Protein AF-0000000078666028 (afdb_homodimer)

Radius of gyration: 25.9 Å; Cα contacts (8 Å, |Δi|>4): 1073; chains: 2; bounding box: 52×90×77 Å

Nearest PDB structures (foldseek):
  8bgr-assembly1_A  TM=6.718E-01  e=1.896E-09  Mycolicibacterium hassiacum
  8qpj-assembly1_A  TM=6.664E-01  e=5.748E-09  Mycolicibacterium hassiacum
  1s2w-assembly1_A  TM=6.316E-01  e=3.768E-04  Mytilus edulis
  7oh2-assembly1_A  TM=5.867E-01  e=1.211E-03  Xaviernesmea oryzae
  7oh2-assembly1_B  TM=5.702E-01  e=1.078E-03  Xaviernesmea oryzae

Foldseek 3Di:
DPPPPPPPPPPAQEEEEDEADFQDDPDDGDPVVSVVSLVVSLVLLVLCPPLHQAYEYEACAQQGHGDASQVSLLSNVVPDDSHAYEYEDACQVDDLVVLVVSLVSNLVSPHAAYEYAHHHAHPDDDGGNPDHRLVNLLVCVVVPSCVRHFYEYEAELADPDCPDPVNVSNLVSLGQAYEYDAHQDPVRLLVVLVSNVVSNHFYEHEHEQPDPQCVVVCVVVVHDNVVDNVPVLVVSVSSSVRGVHYYYYHHGPSPSVSVSSVVND/DPPPPPPPPPPAQEEEEDEADFQDDPDDGDPVVSVVSLVVSLVLLVLCPPLHQAYEYEACAQQGHGDASQVSLLSNVVPDDSHAYEYEDACQVDDLVVLVVSLVSSLVSPHAAYEYAHHHAHPDDDGGNPDHRLVNLLVCVVVPSCVRHFYEYEAELADPDCPDPVNVSNLVSLGQAYEYDAHQDPVRLLVVLVSNVVSNHFYEHEHEQPDPQCVVVCVVVVHDNVVDNVPVLVVSVSSSVRGVHYYYYHHGPSPSVSVSSVVND

pLDDT: mean 91.92, std 13.13, range [32.56, 98.88]

Solvent-accessible surface area (backbone atoms only — not comparable to full-atom values): 27614 Å² total; per-residue (Å²): 129,84,80,74,76,74,76,73,72,71,76,78,47,33,26,38,54,44,75,49,45,56,50,57,75,79,81,39,46,42,69,70,59,41,51,51,43,49,50,51,51,42,52,52,51,58,70,39,48,90,67,38,52,19,37,32,24,36,39,31,69,83,21,42,47,16,40,41,14,55,60,49,48,42,58,38,59,74,72,43,81,50,67,44,36,30,26,33,44,40,30,37,40,20,28,54,48,44,45,53,21,51,54,50,51,24,43,75,62,61,34,48,29,40,33,33,28,49,67,52,65,53,82,54,70,62,69,67,35,78,54,45,38,38,58,48,48,36,50,42,46,69,38,34,46,57,82,68,28,42,42,25,30,62,34,71,40,59,83,88,53,79,81,36,65,74,50,45,44,43,60,71,30,58,38,55,23,36,35,34,37,63,47,52,47,70,68,42,46,49,52,51,45,62,68,28,47,87,72,68,29,42,35,30,41,23,40,60,50,79,41,80,67,31,44,63,62,32,55,76,71,67,52,54,52,81,76,26,57,90,44,53,57,58,46,51,54,52,45,45,72,71,30,74,24,30,35,39,37,32,95,60,34,60,68,60,41,52,53,47,46,59,70,67,106,128,86,80,75,78,74,77,74,74,71,75,76,47,33,28,37,52,45,74,49,45,55,50,57,75,78,81,40,44,42,68,71,56,40,50,52,43,49,50,50,51,43,50,52,50,58,70,39,47,90,68,39,53,18,38,32,25,37,39,32,69,82,21,41,47,16,41,41,15,55,61,48,48,41,56,38,59,76,72,43,81,50,68,43,35,29,27,32,44,41,28,38,41,20,29,54,49,44,44,54,21,51,53,50,51,26,44,74,62,62,34,47,31,41,33,32,29,50,68,52,66,54,82,51,69,62,66,67,36,78,54,45,37,39,59,49,47,36,50,41,46,70,38,35,44,59,83,68,27,41,42,26,30,61,35,71,41,57,83,90,51,79,80,35,64,73,51,45,44,42,60,71,27,59,37,55,24,36,35,34,38,63,47,52,45,68,68,41,44,50,53,52,46,62,68,29,48,88,73,68,29,41,35,30,41,22,39,60,50,79,42,80,67,31,45,64,63,31,55,76,72,66,53,54,52,82,76,26,57,91,45,51,56,59,46,52,55,53,46,44,73,71,28,72,24,31,35,38,35,32,95,62,34,59,69,60,41,51,52,48,47,60,69,68,106

InterPro domains:
  IPR029041 FAD-linked oxidoreductase-like [SSF51730] (11-221)

Sequence (530 aa):
MPDVDFGYTQAMKISYELNPPKIVKGERFNLAQLNADMEAMAGRASQLSGLVSGIHLTDSVLGIPRVSSVTAAGYIKGRLDAGSLSCSVRVRDRNFTSLCQTVSDAIMTGVDSMLVLMGDDPADGPSDSGLRPSAAVKMLRKEGYSSNIKLDLSFPAKVHDRSAKSIQSKLEAKPHSFVTQSISSLSDLGEIVDLAKPYGIKVAAVVMVPAEKNRHSASIIGLDWSEYEKDPADFVRQTAKIADRVLLTSPNSFGSGLELLRQLKMPDVDFGYTQAMKISYELNPPKIVKGERFNLAQLNADMEAMAGRASQLSGLVSGIHLTDSVLGIPRVSSVTAAGYIKGRLDAGSLSCSVRVRDRNFTSLCQTVSDAIMTGVDSMLVLMGDDPADGPSDSGLRPSAAVKMLRKEGYSSNIKLDLSFPAKVHDRSAKSIQSKLEAKPHSFVTQSISSLSDLGEIVDLAKPYGIKVAAVVMVPAEKNRHSASIIGLDWSEYEKDPADFVRQTAKIADRVLLTSPNSFGSGLELLRQLK

Secondary structure (DSSP, 8-state):
-------------EEEEEPPPBS--SSS--HHHHHHHHHHHHHHHHHHTTT-SEEEE-SSGGG--B--HHHHHHHHHTT---SEEEEEEEGGGB-HHHHHHHHHHHHHHT--EEEEE--PPPSSS----S--HHHHHHHHHHTTGGGTSEEEEEE-SS-S-TT-HHHHHHHHT--SEEEEEEP--HHHHHHHHHHHGGGT-EEEEEEE---GGGHHHHHHTT---TTTTT-HHHHHHHHHHHSSEEEEE-TT-HHHHHHHHHHH-/-------------EEEEEPPPBS--SSS--HHHHHHHHHHHHHHHHHHTTT-SEEEE-SSGGG--B--HHHHHHHHHTT---SEEEEEEEGGGB-HHHHHHHHHHHHHHT--EEEEE--PPPSSS----S--HHHHHHHHHHTTGGGTSEEEEEE-SS-S-TT-HHHHHHHHT--SEEEEEEP--HHHHHHHHHHHGGGT-EEEEEEE---GGGHHHHHHTT---TTTTT-HHHHHHHHHHHSSEEEEE-TT-HHHHHHHHHHH-

Structure (mmCIF, N/CA/C/O backbone):
data_AF-0000000078666028-model_v1
#
loop_
_entity.id
_entity.type
_entity.pdbx_description
1 polymer 'Putative 5 10-methylenetetrahydrofolate reductase-like protein'
#
loop_
_atom_site.group_PDB
_atom_site.id
_atom_site.type_symbol
_atom_site.label_atom_id
_atom_site.label_alt_id
_atom_site.label_comp_id
_atom_site.label_asym_id
_atom_site.label_entity_id
_atom_site.label_seq_id
_atom_site.pdbx_PDB_ins_code
_atom_site.Cartn_x
_atom_site.Cartn_y
_atom_site.Cartn_z
_atom_site.occupancy
_atom_site.B_iso_or_equiv
_atom_site.auth_seq_id
_atom_site.auth_comp_id
_atom_site.auth_asym_id
_atom_site.auth_atom_id
_atom_site.pdbx_PDB_model_num
ATOM 1 N N . MET A 1 1 ? 30.016 -52.719 -0.063 1 32.56 1 MET A N 1
ATOM 2 C CA . MET A 1 1 ? 28.656 -52.625 -0.604 1 32.56 1 MET A CA 1
ATOM 3 C C . MET A 1 1 ? 28.281 -51.156 -0.832 1 32.56 1 MET A C 1
ATOM 5 O O . MET A 1 1 ? 28.453 -50.312 0.062 1 32.56 1 MET A O 1
ATOM 9 N N . PRO A 1 2 ? 28.25 -50.656 -2.115 1 36 2 PRO A N 1
ATOM 10 C CA . PRO A 1 2 ? 28.141 -49.219 -2.4 1 36 2 PRO A CA 1
ATOM 11 C C . PRO A 1 2 ? 26.922 -48.562 -1.736 1 36 2 PRO A C 1
ATOM 13 O O . PRO A 1 2 ? 25.875 -49.219 -1.624 1 36 2 PRO A O 1
ATOM 16 N N . ASP A 1 3 ? 26.953 -47.875 -0.683 1 35.12 3 ASP A N 1
ATOM 17 C CA . ASP A 1 3 ? 25.859 -47.188 -0.012 1 35.12 3 ASP A CA 1
ATOM 18 C C . ASP A 1 3 ? 25.016 -46.406 -1.012 1 35.12 3 ASP A C 1
ATOM 20 O O . ASP A 1 3 ? 25.531 -45.531 -1.717 1 35.12 3 ASP A O 1
ATOM 24 N N . VAL A 1 4 ? 24.062 -47.031 -1.695 1 36.62 4 VAL A N 1
ATOM 25 C CA . VAL A 1 4 ? 23.016 -46.531 -2.564 1 36.62 4 VAL A CA 1
ATOM 26 C C . VAL A 1 4 ? 22.453 -45.219 -1.972 1 36.62 4 VAL A C 1
ATOM 28 O O . VAL A 1 4 ? 21.984 -45.219 -0.832 1 36.62 4 VAL A O 1
ATOM 31 N N . ASP A 1 5 ? 22.938 -44.062 -2.33 1 35.28 5 ASP A N 1
ATOM 32 C CA . ASP A 1 5 ? 22.375 -42.75 -2.111 1 35.28 5 ASP A CA 1
ATOM 33 C C . ASP A 1 5 ? 20.859 -42.75 -2.354 1 35.28 5 ASP A C 1
ATOM 35 O O . ASP A 1 5 ? 20.406 -42.938 -3.482 1 35.28 5 ASP A O 1
ATOM 39 N N . PHE A 1 6 ? 20.047 -43.281 -1.443 1 34.03 6 PHE A N 1
ATOM 40 C CA . PHE A 1 6 ? 18.609 -43.094 -1.516 1 34.03 6 PHE A CA 1
ATOM 41 C C . PHE A 1 6 ? 18.25 -41.719 -2.027 1 34.03 6 PHE A C 1
ATOM 43 O O . PHE A 1 6 ? 18.766 -40.719 -1.526 1 34.03 6 PHE A O 1
ATOM 50 N N . GLY A 1 7 ? 17.891 -41.469 -3.311 1 34.88 7 GLY A N 1
ATOM 51 C CA . GLY A 1 7 ? 17.328 -40.281 -3.951 1 34.88 7 GLY A CA 1
ATOM 52 C C . GLY A 1 7 ? 16.438 -39.469 -3.027 1 34.88 7 GLY A C 1
ATOM 53 O O . GLY A 1 7 ? 15.375 -39.938 -2.611 1 34.88 7 GLY A O 1
ATOM 54 N N . TYR A 1 8 ? 16.938 -38.781 -2.059 1 37.41 8 TYR A N 1
ATOM 55 C CA . TYR A 1 8 ? 16.172 -37.75 -1.34 1 37.41 8 TYR A CA 1
ATOM 56 C C . TYR A 1 8 ? 15.102 -37.125 -2.23 1 37.41 8 TYR A C 1
ATOM 58 O O . TYR A 1 8 ? 15.414 -36.531 -3.264 1 37.41 8 TYR A O 1
ATOM 66 N N . THR A 1 9 ? 13.961 -37.844 -2.574 1 39.22 9 THR A N 1
ATOM 67 C CA . THR A 1 9 ? 12.781 -37.219 -3.188 1 39.22 9 THR A CA 1
ATOM 68 C C . THR A 1 9 ? 12.656 -35.75 -2.797 1 39.22 9 THR A C 1
ATOM 70 O O . THR A 1 9 ? 12.633 -35.438 -1.609 1 39.22 9 THR A O 1
ATOM 73 N N . GLN A 1 10 ? 13.32 -34.844 -3.309 1 44.03 10 GLN A N 1
ATOM 74 C CA . GLN A 1 10 ? 13.172 -33.406 -3.162 1 44.03 10 GLN A CA 1
ATOM 75 C C . GLN A 1 10 ? 11.711 -33.031 -2.908 1 44.03 10 GLN A C 1
ATOM 77 O O . GLN A 1 10 ? 10.828 -33.406 -3.68 1 44.03 10 GLN A O 1
ATOM 82 N N . ALA A 1 11 ? 11.281 -32.969 -1.66 1 55.75 11 ALA A N 1
ATOM 83 C CA . ALA A 1 11 ? 9.938 -32.562 -1.247 1 55.75 11 ALA A CA 1
ATOM 84 C C . ALA A 1 11 ? 9.336 -31.547 -2.217 1 55.75 11 ALA A C 1
ATOM 86 O O . ALA A 1 11 ? 10.016 -30.609 -2.623 1 55.75 11 ALA A O 1
ATOM 87 N N . MET A 1 12 ? 8.32 -31.953 -2.996 1 67.69 12 MET A N 1
ATOM 88 C CA . MET A 1 12 ? 7.555 -31.141 -3.934 1 67.69 12 MET A CA 1
ATOM 89 C C . MET A 1 12 ? 7.281 -29.766 -3.355 1 67.69 12 MET A C 1
ATOM 91 O O . MET A 1 12 ? 6.789 -29.641 -2.232 1 67.69 12 MET A O 1
ATOM 95 N N . LYS A 1 13 ? 7.848 -28.672 -4.051 1 89.19 13 LYS A N 1
ATOM 96 C CA . LYS A 1 13 ? 7.586 -27.297 -3.592 1 89.19 13 LYS A CA 1
ATOM 97 C C . LYS A 1 13 ? 6.242 -26.797 -4.109 1 89.19 13 LYS A C 1
ATOM 99 O O . LYS A 1 13 ? 6.137 -26.359 -5.258 1 89.19 13 LYS A O 1
ATOM 104 N N . ILE A 1 14 ? 5.238 -27.109 -3.373 1 96.62 14 ILE A N 1
ATOM 105 C CA . ILE A 1 14 ? 3.883 -26.688 -3.691 1 96.62 14 ILE A CA 1
ATOM 106 C C . ILE A 1 14 ? 3.494 -25.516 -2.797 1 96.62 14 ILE A C 1
ATOM 108 O O . ILE A 1 14 ? 3.65 -25.578 -1.574 1 96.62 14 ILE A O 1
ATOM 112 N N . SER A 1 15 ? 3.145 -24.453 -3.398 1 97.56 15 SER A N 1
ATOM 113 C CA . SER A 1 15 ? 2.512 -23.344 -2.709 1 97.56 15 SER A CA 1
ATOM 114 C C . SER A 1 15 ? 1.035 -23.234 -3.07 1 97.56 15 SER A C 1
ATOM 116 O O . SER A 1 15 ? 0.582 -23.828 -4.043 1 97.56 15 SER A O 1
ATOM 118 N N . TYR A 1 16 ? 0.295 -22.594 -2.266 1 98.31 16 TYR A N 1
ATOM 119 C CA . TYR A 1 16 ? -1.138 -22.422 -2.484 1 98.31 16 TYR A CA 1
ATOM 120 C C . TYR A 1 16 ? -1.514 -20.953 -2.566 1 98.31 16 TYR A C 1
ATOM 122 O O . TYR A 1 16 ? -1.014 -20.141 -1.792 1 98.31 16 TYR A O 1
ATOM 130 N N . GLU A 1 17 ? -2.357 -20.656 -3.473 1 98.62 17 GLU A N 1
ATOM 131 C CA . GLU A 1 17 ? -2.795 -19.266 -3.678 1 98.62 17 GLU A CA 1
ATOM 132 C C . GLU A 1 17 ? -4.039 -18.953 -2.848 1 98.62 17 GLU A C 1
ATOM 134 O O . GLU A 1 17 ? -5 -19.734 -2.85 1 98.62 17 GLU A O 1
ATOM 139 N N . LEU A 1 18 ? -4.016 -17.938 -2.131 1 98.44 18 LEU A N 1
ATOM 140 C CA . LEU A 1 18 ? -5.172 -17.375 -1.435 1 98.44 18 LEU A CA 1
ATOM 141 C C . LEU A 1 18 ? -5.465 -15.961 -1.907 1 98.44 18 LEU A C 1
ATOM 143 O O . LEU A 1 18 ? -4.539 -15.164 -2.117 1 98.44 18 LEU A O 1
ATOM 147 N N . ASN A 1 19 ? -6.715 -15.664 -2.074 1 97.88 19 ASN A N 1
ATOM 148 C CA . ASN A 1 19 ? -7.148 -14.312 -2.393 1 97.88 19 ASN A CA 1
ATOM 149 C C . ASN A 1 19 ? -7.535 -13.539 -1.137 1 97.88 19 ASN A C 1
ATOM 151 O O . ASN A 1 19 ? -8.445 -13.938 -0.408 1 97.88 19 ASN A O 1
ATOM 155 N N . PRO A 1 20 ? -6.852 -12.461 -0.891 1 98.06 20 PRO A N 1
ATOM 156 C CA . PRO A 1 20 ? -7.34 -11.609 0.199 1 98.06 20 PRO A CA 1
ATOM 157 C C . PRO A 1 20 ? -8.789 -11.18 0.005 1 98.06 20 PRO A C 1
ATOM 159 O O . PRO A 1 20 ? -9.289 -11.156 -1.124 1 98.06 20 PRO A O 1
ATOM 162 N N . PRO A 1 21 ? -9.414 -10.859 1.015 1 97 21 PRO A N 1
ATOM 163 C CA . PRO A 1 21 ? -10.852 -10.562 0.914 1 97 21 PRO A CA 1
ATOM 164 C C . PRO A 1 21 ? -11.133 -9.273 0.155 1 97 21 PRO A C 1
ATOM 166 O O . PRO A 1 21 ? -10.32 -8.344 0.184 1 97 21 PRO A O 1
ATOM 169 N N . LYS A 1 22 ? -12.297 -9.211 -0.456 1 95.19 22 LYS A N 1
ATOM 170 C CA . LYS A 1 22 ? -12.82 -7.969 -1.016 1 95.19 22 LYS A CA 1
ATOM 171 C C . LYS A 1 22 ? -13.039 -6.922 0.075 1 95.19 22 LYS A C 1
ATOM 173 O O . LYS A 1 22 ? -13.508 -7.246 1.167 1 95.19 22 LYS A O 1
ATOM 178 N N . ILE A 1 23 ? -12.68 -5.762 -0.236 1 93.5 23 ILE A N 1
ATOM 179 C CA . ILE A 1 23 ? -12.805 -4.68 0.73 1 93.5 23 ILE A CA 1
ATOM 180 C C . ILE A 1 23 ? -14.281 -4.324 0.919 1 93.5 23 ILE A C 1
ATOM 182 O O . ILE A 1 23 ? -14.75 -4.188 2.051 1 93.5 23 ILE A O 1
ATOM 186 N N . VAL A 1 24 ? -14.953 -4.086 -0.16 1 86.44 24 VAL A N 1
ATOM 187 C CA . VAL A 1 24 ? -16.375 -3.801 -0.118 1 86.44 24 VAL A CA 1
ATOM 188 C C . VAL A 1 24 ? -17.156 -4.973 -0.712 1 86.44 24 VAL A C 1
ATOM 190 O O . VAL A 1 24 ? -16.938 -5.352 -1.865 1 86.44 24 VAL A O 1
ATOM 193 N N . LYS A 1 25 ? -17.844 -5.637 0.295 1 79.56 25 LYS A N 1
ATOM 194 C CA . LYS A 1 25 ? -18.719 -6.734 -0.098 1 79.56 25 LYS A CA 1
ATOM 195 C C . LYS A 1 25 ? -20.188 -6.297 -0.079 1 79.56 25 LYS A C 1
ATOM 197 O O . LYS A 1 25 ? -20.719 -5.969 0.979 1 79.56 25 LYS A O 1
ATOM 202 N N . GLY A 1 26 ? -20.672 -5.734 -1.191 1 76.19 26 GLY A N 1
ATOM 203 C CA . GLY A 1 26 ? -22.016 -5.199 -1.265 1 76.19 26 GLY A CA 1
ATOM 204 C C . GLY A 1 26 ? -22.047 -3.699 -1.497 1 76.19 26 GLY A C 1
ATOM 205 O O . GLY A 1 26 ? -21.375 -3.189 -2.395 1 76.19 26 GLY A O 1
ATOM 206 N N . GLU A 1 27 ? -22.828 -3.088 -0.475 1 77.56 27 GLU A N 1
ATOM 207 C CA . GLU A 1 27 ? -23.141 -1.693 -0.778 1 77.56 27 GLU A CA 1
ATOM 208 C C . GLU A 1 27 ? -22.109 -0.754 -0.148 1 77.56 27 GLU A C 1
ATOM 210 O O . GLU A 1 27 ? -21.844 0.327 -0.676 1 77.56 27 GLU A O 1
ATOM 215 N N . ARG A 1 28 ? -21.594 -1.204 1.062 1 89.06 28 ARG A N 1
ATOM 216 C CA . ARG A 1 28 ? -20.734 -0.241 1.748 1 89.06 28 ARG A CA 1
ATOM 217 C C . ARG A 1 28 ? -19.609 -0.944 2.484 1 89.06 28 ARG A C 1
ATOM 219 O O . ARG A 1 28 ? -19.703 -2.137 2.785 1 89.06 28 ARG A O 1
ATOM 226 N N . PHE A 1 29 ? -18.641 -0.186 2.719 1 94.31 29 PHE A N 1
ATOM 227 C CA . PHE A 1 29 ? -17.531 -0.667 3.537 1 94.31 29 PHE A CA 1
ATOM 228 C C . PHE A 1 29 ? -18.016 -1.061 4.926 1 94.31 29 PHE A C 1
ATOM 230 O O . PHE A 1 29 ? -18.781 -0.321 5.559 1 94.31 29 PHE A O 1
ATOM 237 N N . ASN A 1 30 ? -17.609 -2.205 5.375 1 93.38 30 ASN A N 1
ATOM 238 C CA . ASN A 1 30 ? -17.953 -2.746 6.688 1 93.38 30 ASN A CA 1
ATOM 239 C C . ASN A 1 30 ? -16.75 -3.398 7.359 1 93.38 30 ASN A C 1
ATOM 241 O O . ASN A 1 30 ? -16.328 -4.484 6.965 1 93.38 30 ASN A O 1
ATOM 245 N N . LEU A 1 31 ? -16.297 -2.721 8.406 1 94.81 31 LEU A N 1
ATOM 246 C CA . LEU A 1 31 ? -15.062 -3.154 9.047 1 94.81 31 LEU A CA 1
ATOM 247 C C . LEU A 1 31 ? -15.25 -4.512 9.719 1 94.81 31 LEU A C 1
ATOM 249 O O . LEU A 1 31 ? -14.367 -5.363 9.664 1 94.81 31 LEU A O 1
ATOM 253 N N . ALA A 1 32 ? -16.328 -4.684 10.422 1 94.62 32 ALA A N 1
ATOM 254 C CA . ALA A 1 32 ? -16.594 -5.949 11.094 1 94.62 32 ALA A CA 1
ATOM 255 C C . ALA A 1 32 ? -16.594 -7.113 10.109 1 94.62 32 ALA A C 1
ATOM 257 O O . ALA A 1 32 ? -16.016 -8.164 10.375 1 94.62 32 ALA A O 1
ATOM 258 N N . GLN A 1 33 ? -17.203 -6.891 8.977 1 94.81 33 GLN A N 1
ATOM 259 C CA . GLN A 1 33 ? -17.234 -7.914 7.934 1 94.81 33 GLN A CA 1
ATOM 260 C C . GLN A 1 33 ? -15.836 -8.164 7.375 1 94.81 33 GLN A C 1
ATOM 262 O O . GLN A 1 33 ? -15.453 -9.312 7.152 1 94.81 33 GLN A O 1
ATOM 267 N N . LEU A 1 34 ? -15.094 -7.125 7.121 1 96.06 34 LEU A N 1
ATOM 268 C CA . LEU A 1 34 ? -13.734 -7.258 6.605 1 96.06 34 LEU A CA 1
ATOM 269 C C . LEU A 1 34 ? -12.859 -8.047 7.574 1 96.06 34 LEU A C 1
ATOM 271 O O . LEU A 1 34 ? -12.102 -8.922 7.156 1 96.06 34 LEU A O 1
ATOM 275 N N . ASN A 1 35 ? -13.039 -7.75 8.852 1 95.81 35 ASN A N 1
ATOM 276 C CA . ASN A 1 35 ? -12.289 -8.477 9.875 1 95.81 35 ASN A CA 1
ATOM 277 C C . ASN A 1 35 ? -12.656 -9.961 9.891 1 95.81 35 ASN A C 1
ATOM 279 O O . ASN A 1 35 ? -11.773 -10.82 10 1 95.81 35 ASN A O 1
ATOM 283 N N . ALA A 1 36 ? -13.883 -10.195 9.766 1 97 36 ALA A N 1
ATOM 284 C CA . ALA A 1 36 ? -14.328 -11.586 9.727 1 97 36 ALA A CA 1
ATOM 285 C C . ALA A 1 36 ? -13.758 -12.305 8.508 1 97 36 ALA A C 1
ATOM 287 O O . ALA A 1 36 ? -13.344 -13.469 8.609 1 97 36 ALA A O 1
ATOM 288 N N . ASP A 1 37 ? -13.727 -11.664 7.395 1 97.19 37 ASP A N 1
ATOM 289 C CA . ASP A 1 37 ? -13.188 -12.242 6.168 1 97.19 37 ASP A CA 1
ATOM 290 C C . ASP A 1 37 ? -11.688 -12.484 6.289 1 97.19 37 ASP A C 1
ATOM 292 O O . ASP A 1 37 ? -11.164 -13.469 5.77 1 97.19 37 ASP A O 1
ATOM 296 N N . MET A 1 38 ? -11.008 -11.578 6.918 1 97.31 38 MET A N 1
ATOM 297 C CA . MET A 1 38 ? -9.586 -11.75 7.176 1 97.31 38 MET A CA 1
ATOM 298 C C . MET A 1 38 ? -9.336 -12.969 8.062 1 97.31 38 MET A C 1
ATOM 300 O O . MET A 1 38 ? -8.414 -13.742 7.809 1 97.31 38 MET A O 1
ATOM 304 N N . GLU A 1 39 ? -10.141 -13.102 9.078 1 97.44 39 GLU A N 1
ATOM 305 C CA . GLU A 1 39 ? -10.039 -14.266 9.953 1 97.44 39 GLU A CA 1
ATOM 306 C C . GLU A 1 39 ? -10.289 -15.562 9.18 1 97.44 39 GLU A C 1
ATOM 308 O O . GLU A 1 39 ? -9.602 -16.562 9.406 1 97.44 39 GLU A O 1
ATOM 313 N N . ALA A 1 40 ? -11.242 -15.5 8.344 1 97.56 40 ALA A N 1
ATOM 314 C CA . ALA A 1 40 ? -11.531 -16.672 7.516 1 97.56 40 ALA A CA 1
ATOM 315 C C . ALA A 1 40 ? -10.344 -17.016 6.633 1 97.56 40 ALA A C 1
ATOM 317 O O . ALA A 1 40 ? -10 -18.203 6.484 1 97.56 40 ALA A O 1
ATOM 318 N N . MET A 1 41 ? -9.695 -16.047 6.059 1 97.44 41 MET A N 1
ATOM 319 C CA . MET A 1 41 ? -8.508 -16.281 5.238 1 97.44 41 MET A CA 1
ATOM 320 C C . MET A 1 41 ? -7.383 -16.891 6.066 1 97.44 41 MET A C 1
ATOM 322 O O . MET A 1 41 ? -6.727 -17.828 5.633 1 97.44 41 MET A O 1
ATOM 326 N N . ALA A 1 42 ? -7.207 -16.328 7.258 1 96.81 42 ALA A N 1
ATOM 327 C CA . ALA A 1 42 ? -6.195 -16.875 8.164 1 96.81 42 ALA A CA 1
ATOM 328 C C . ALA A 1 42 ? -6.508 -18.312 8.531 1 96.81 42 ALA A C 1
ATOM 330 O O . ALA A 1 42 ? -5.602 -19.141 8.664 1 96.81 42 ALA A O 1
ATOM 331 N N . GLY A 1 43 ? -7.781 -18.562 8.758 1 97 43 GLY A N 1
ATOM 332 C CA . GLY A 1 43 ? -8.203 -19.938 9.008 1 97 43 GLY A CA 1
ATOM 333 C C . GLY A 1 43 ? -7.855 -20.891 7.875 1 97 43 GLY A C 1
ATOM 334 O O . GLY A 1 43 ? -7.363 -21.984 8.109 1 97 43 GLY A O 1
ATOM 335 N N . ARG A 1 44 ? -8.055 -20.469 6.664 1 97.56 44 ARG A N 1
ATOM 336 C CA . ARG A 1 44 ? -7.668 -21.266 5.5 1 97.56 44 ARG A CA 1
ATOM 337 C C . ARG A 1 44 ? -6.156 -21.469 5.457 1 97.56 44 ARG A C 1
ATOM 339 O O . ARG A 1 44 ? -5.688 -22.578 5.215 1 97.56 44 ARG A O 1
ATOM 346 N N . ALA A 1 45 ? -5.457 -20.391 5.684 1 97.5 45 ALA A N 1
ATOM 347 C CA . ALA A 1 45 ? -4 -20.484 5.703 1 97.5 45 ALA A CA 1
ATOM 348 C C . ALA A 1 45 ? -3.525 -21.5 6.727 1 97.5 45 ALA A C 1
ATOM 350 O O . ALA A 1 45 ? -2.598 -22.266 6.465 1 97.5 45 ALA A O 1
ATOM 351 N N . SER A 1 46 ? -4.195 -21.531 7.848 1 96.62 46 SER A N 1
ATOM 352 C CA . SER A 1 46 ? -3.824 -22.453 8.906 1 96.62 46 SER A CA 1
ATOM 353 C C . SER A 1 46 ? -4.035 -23.906 8.477 1 96.62 46 SER A C 1
ATOM 355 O O . SER A 1 46 ? -3.258 -24.781 8.852 1 96.62 46 SER A O 1
ATOM 357 N N . GLN A 1 47 ? -5.004 -24.094 7.727 1 96.69 47 GLN A N 1
ATOM 358 C CA . GLN A 1 47 ? -5.309 -25.438 7.262 1 96.69 47 GLN A CA 1
ATOM 359 C C . GLN A 1 47 ? -4.293 -25.906 6.223 1 96.69 47 GLN A C 1
ATOM 361 O O . GLN A 1 47 ? -4.203 -27.109 5.93 1 96.69 47 GLN A O 1
ATOM 366 N N . LEU A 1 48 ? -3.578 -25 5.641 1 96.19 48 LEU A N 1
ATOM 367 C CA . LEU A 1 48 ? -2.584 -25.328 4.621 1 96.19 48 LEU A CA 1
ATOM 368 C C . LEU A 1 48 ? -1.246 -25.688 5.258 1 96.19 48 LEU A C 1
ATOM 370 O O . LEU A 1 48 ? -0.361 -26.219 4.59 1 96.19 48 LEU A O 1
ATOM 374 N N . SER A 1 49 ? -1.15 -25.344 6.578 1 90.12 49 SER A N 1
ATOM 375 C CA . SER A 1 49 ? 0.088 -25.609 7.301 1 90.12 49 SER A CA 1
ATOM 376 C C . SER A 1 49 ? 0.456 -27.094 7.238 1 90.12 49 SER A C 1
ATOM 378 O O . SER A 1 49 ? -0.387 -27.953 7.484 1 90.12 49 SER A O 1
ATOM 380 N N . GLY A 1 50 ? 1.732 -27.359 6.852 1 90 50 GLY A N 1
ATOM 381 C CA . GLY A 1 50 ? 2.209 -28.734 6.758 1 90 50 GLY A CA 1
ATOM 382 C C . GLY A 1 50 ? 1.89 -29.391 5.43 1 90 50 GLY A C 1
ATOM 383 O O . GLY A 1 50 ? 2.406 -30.453 5.121 1 90 50 GLY A O 1
ATOM 384 N N . LEU A 1 51 ? 1.029 -28.734 4.676 1 93.81 51 LEU A N 1
ATOM 385 C CA . LEU A 1 51 ? 0.631 -29.312 3.396 1 93.81 51 LEU A CA 1
ATOM 386 C C . LEU A 1 51 ? 1.36 -28.625 2.242 1 93.81 51 LEU A C 1
ATOM 388 O O . LEU A 1 51 ? 1.514 -29.219 1.168 1 93.81 51 LEU A O 1
ATOM 392 N N . VAL A 1 52 ? 1.748 -27.422 2.48 1 95.75 52 VAL A N 1
ATOM 393 C CA . VAL A 1 52 ? 2.379 -26.656 1.407 1 95.75 52 VAL A CA 1
ATOM 394 C C . VAL A 1 52 ? 3.676 -26.031 1.913 1 95.75 52 VAL A C 1
ATOM 396 O O . VAL A 1 52 ? 3.891 -25.922 3.123 1 95.75 52 VAL A O 1
ATOM 399 N N . SER A 1 53 ? 4.516 -25.656 0.987 1 94.94 53 SER A N 1
ATOM 400 C CA . SER A 1 53 ? 5.789 -25.031 1.319 1 94.94 53 SER A CA 1
ATOM 401 C C . SER A 1 53 ? 5.645 -23.516 1.444 1 94.94 53 SER A C 1
ATOM 403 O O . SER A 1 53 ? 6.547 -22.844 1.941 1 94.94 53 SER A O 1
ATOM 405 N N . GLY A 1 54 ? 4.453 -22.984 0.968 1 96 54 GLY A N 1
ATOM 406 C CA . GLY A 1 54 ? 4.238 -21.547 1.031 1 96 54 GLY A CA 1
ATOM 407 C C . GLY A 1 54 ? 2.842 -21.141 0.613 1 96 54 GLY A C 1
ATOM 408 O O . GLY A 1 54 ? 2.064 -21.969 0.124 1 96 54 GLY A O 1
ATOM 409 N N . ILE A 1 55 ? 2.523 -19.953 0.853 1 97.69 55 ILE A N 1
ATOM 410 C CA . ILE A 1 55 ? 1.24 -19.359 0.499 1 97.69 55 ILE A CA 1
ATOM 411 C C . ILE A 1 55 ? 1.471 -18.125 -0.371 1 97.69 55 ILE A C 1
ATOM 413 O O . ILE A 1 55 ? 2.369 -17.328 -0.099 1 97.69 55 ILE A O 1
ATOM 417 N N . HIS A 1 56 ? 0.757 -18.062 -1.449 1 98.56 56 HIS A N 1
ATOM 418 C CA . HIS A 1 56 ? 0.783 -16.906 -2.338 1 98.56 56 HIS A CA 1
ATOM 419 C C . HIS A 1 56 ? -0.467 -16.047 -2.162 1 98.56 56 HIS A C 1
ATOM 421 O O . HIS A 1 56 ? -1.588 -16.547 -2.264 1 98.56 56 HIS A O 1
ATOM 427 N N . LEU A 1 57 ? -0.269 -14.797 -1.883 1 98.62 57 LEU A N 1
ATOM 428 C CA . LEU A 1 57 ? -1.378 -13.867 -1.714 1 98.62 57 LEU A CA 1
ATOM 429 C C . LEU A 1 57 ? -1.508 -12.945 -2.926 1 98.62 57 LEU A C 1
ATOM 431 O O . LEU A 1 57 ? -0.557 -12.25 -3.287 1 98.62 57 LEU A O 1
ATOM 435 N N . THR A 1 58 ? -2.676 -12.953 -3.51 1 98.44 58 THR A N 1
ATOM 436 C CA . THR A 1 58 ? -2.883 -12.211 -4.746 1 98.44 58 THR A CA 1
ATOM 437 C C . THR A 1 58 ? -3.223 -10.75 -4.445 1 98.44 58 THR A C 1
ATOM 439 O O . THR A 1 58 ? -3.514 -10.398 -3.299 1 98.44 58 THR A O 1
ATOM 442 N N . ASP A 1 59 ? -3.152 -9.93 -5.473 1 97.19 59 ASP A N 1
ATOM 443 C CA . ASP A 1 59 ? -3.492 -8.516 -5.387 1 97.19 59 ASP A CA 1
ATOM 444 C C . ASP A 1 59 ? -4.676 -8.18 -6.289 1 97.19 59 ASP A C 1
ATOM 446 O O . ASP A 1 59 ? -4.531 -8.102 -7.512 1 97.19 59 ASP A O 1
ATOM 450 N N . SER A 1 60 ? -5.836 -7.926 -5.684 1 94.81 60 SER A N 1
ATOM 451 C CA . SER A 1 60 ? -7.031 -7.371 -6.312 1 94.81 60 SER A CA 1
ATOM 452 C C . SER A 1 60 ? -7.367 -8.109 -7.605 1 94.81 60 SER A C 1
ATOM 454 O O . SER A 1 60 ? -7.555 -7.48 -8.648 1 94.81 60 SER A O 1
ATOM 456 N N . VAL A 1 61 ? -7.492 -9.414 -7.461 1 93 61 VAL A N 1
ATOM 457 C CA . VAL A 1 61 ? -7.844 -10.281 -8.578 1 93 61 VAL A CA 1
ATOM 458 C C . VAL A 1 61 ? -9.109 -9.766 -9.258 1 93 61 VAL A C 1
ATOM 460 O O . VAL A 1 61 ? -10.031 -9.289 -8.586 1 93 61 VAL A O 1
ATOM 463 N N . LEU A 1 62 ? -9.133 -9.82 -10.594 1 88.94 62 LEU A N 1
ATOM 464 C CA . LEU A 1 62 ? -10.258 -9.453 -11.453 1 88.94 62 LEU A CA 1
ATOM 465 C C . LEU A 1 62 ? -10.484 -7.945 -11.422 1 88.94 62 LEU A C 1
ATOM 467 O O . LEU A 1 62 ? -11.516 -7.461 -11.898 1 88.94 62 LEU A O 1
ATOM 471 N N . GLY A 1 63 ? -9.594 -7.172 -10.797 1 88.94 63 GLY A N 1
ATOM 472 C CA . GLY A 1 63 ? -9.703 -5.723 -10.75 1 88.94 63 GLY A CA 1
ATOM 473 C C . GLY A 1 63 ? -10.625 -5.227 -9.656 1 88.94 63 GLY A C 1
ATOM 474 O O . GLY A 1 63 ? -11.055 -4.07 -9.672 1 88.94 63 GLY A O 1
ATOM 475 N N . ILE A 1 64 ? -10.961 -6.152 -8.789 1 89.88 64 ILE A N 1
ATOM 476 C CA . ILE A 1 64 ? -11.805 -5.812 -7.648 1 89.88 64 ILE A CA 1
ATOM 477 C C . ILE A 1 64 ? -10.938 -5.418 -6.461 1 89.88 64 ILE A C 1
ATOM 479 O O . ILE A 1 64 ? -9.992 -6.129 -6.109 1 89.88 64 ILE A O 1
ATOM 483 N N . PRO A 1 65 ? -11.273 -4.262 -5.863 1 91.88 65 PRO A N 1
ATOM 484 C CA . PRO A 1 65 ? -10.469 -3.869 -4.703 1 91.88 65 PRO A CA 1
ATOM 485 C C . PRO A 1 65 ? -10.523 -4.898 -3.576 1 91.88 65 PRO A C 1
ATOM 487 O O . PRO A 1 65 ? -11.617 -5.266 -3.123 1 91.88 65 PRO A O 1
ATOM 490 N N . ARG A 1 66 ? -9.422 -5.359 -3.172 1 95.38 66 ARG A N 1
ATOM 491 C CA . ARG A 1 66 ? -9.219 -6.297 -2.072 1 95.38 66 ARG A CA 1
ATOM 492 C C . ARG A 1 66 ? -8.141 -5.793 -1.116 1 95.38 66 ARG A C 1
ATOM 494 O O . ARG A 1 66 ? -7.375 -4.891 -1.456 1 95.38 66 ARG A O 1
ATOM 501 N N . VAL A 1 67 ? -8.18 -6.336 0.08 1 96.56 67 VAL A N 1
ATOM 502 C CA . VAL A 1 67 ? -7.047 -6.082 0.961 1 96.56 67 VAL A CA 1
ATOM 503 C C . VAL A 1 67 ? -5.742 -6.371 0.221 1 96.56 67 VAL A C 1
ATOM 505 O O . VAL A 1 67 ? -5.656 -7.332 -0.548 1 96.56 67 VAL A O 1
ATOM 508 N N . SER A 1 68 ? -4.758 -5.5 0.447 1 96.81 68 SER A N 1
ATOM 509 C CA . SER A 1 68 ? -3.51 -5.68 -0.288 1 96.81 68 SER A CA 1
ATOM 510 C C . SER A 1 68 ? -2.865 -7.023 0.039 1 96.81 68 SER A C 1
ATOM 512 O O . SER A 1 68 ? -2.973 -7.512 1.165 1 96.81 68 SER A O 1
ATOM 514 N N . SER A 1 69 ? -2.145 -7.539 -0.906 1 98.12 69 SER A N 1
ATOM 515 C CA . SER A 1 69 ? -1.431 -8.797 -0.704 1 98.12 69 SER A CA 1
ATOM 516 C C . SER A 1 69 ? -0.435 -8.688 0.446 1 98.12 69 SER A C 1
ATOM 518 O O . SER A 1 69 ? -0.29 -9.625 1.237 1 98.12 69 SER A O 1
ATOM 520 N N . VAL A 1 70 ? 0.2 -7.539 0.612 1 97.38 70 VAL A N 1
ATOM 521 C CA . VAL A 1 70 ? 1.234 -7.332 1.62 1 97.38 70 VAL A CA 1
ATOM 522 C C . VAL A 1 70 ? 0.599 -7.273 3.008 1 97.38 70 VAL A C 1
ATOM 524 O O . VAL A 1 70 ? 1.101 -7.883 3.953 1 97.38 70 VAL A O 1
ATOM 527 N N . THR A 1 71 ? -0.537 -6.539 3.109 1 96.31 71 THR A N 1
ATOM 528 C CA . THR A 1 71 ? -1.256 -6.496 4.379 1 96.31 71 THR A CA 1
ATOM 529 C C . THR A 1 71 ? -1.742 -7.887 4.773 1 96.31 71 THR A C 1
ATOM 531 O O . THR A 1 71 ? -1.61 -8.289 5.93 1 96.31 71 THR A O 1
ATOM 534 N N . ALA A 1 72 ? -2.264 -8.625 3.824 1 97.44 72 ALA A N 1
ATOM 535 C CA . ALA A 1 72 ? -2.713 -9.992 4.066 1 97.44 72 ALA A CA 1
ATOM 536 C C . ALA A 1 72 ? -1.556 -10.875 4.52 1 97.44 72 ALA A C 1
ATOM 538 O O . ALA A 1 72 ? -1.707 -11.688 5.441 1 97.44 72 ALA A O 1
ATOM 539 N N . ALA A 1 73 ? -0.395 -10.719 3.906 1 97.12 73 ALA A N 1
ATOM 540 C CA . ALA A 1 73 ? 0.787 -11.484 4.281 1 97.12 73 ALA A CA 1
ATOM 541 C C . ALA A 1 73 ? 1.188 -11.203 5.727 1 97.12 73 ALA A C 1
ATOM 543 O O . ALA A 1 73 ? 1.481 -12.125 6.488 1 97.12 73 ALA A O 1
ATOM 544 N N . GLY A 1 74 ? 1.197 -9.961 6.051 1 94.69 74 GLY A N 1
ATOM 545 C CA . GLY A 1 74 ? 1.499 -9.609 7.43 1 94.69 74 GLY A CA 1
ATOM 546 C C . GLY A 1 74 ? 0.522 -10.203 8.422 1 94.69 74 GLY A C 1
ATOM 547 O O . GLY A 1 74 ? 0.924 -10.664 9.492 1 94.69 74 GLY A O 1
ATOM 548 N N . TYR A 1 75 ? -0.754 -10.125 8.062 1 95.12 75 TYR A N 1
ATOM 549 C CA . TYR A 1 75 ? -1.806 -10.672 8.906 1 95.12 75 TYR A CA 1
ATOM 550 C C . TYR A 1 75 ? -1.59 -12.164 9.148 1 95.12 75 TYR A C 1
ATOM 552 O O . TYR A 1 75 ? -1.701 -12.641 10.281 1 95.12 75 TYR A O 1
ATOM 560 N N . ILE A 1 76 ? -1.214 -12.867 8.133 1 95.88 76 ILE A N 1
ATOM 561 C CA . ILE A 1 76 ? -0.993 -14.305 8.211 1 95.88 76 ILE A CA 1
ATOM 562 C C . ILE A 1 76 ? 0.281 -14.594 9 1 95.88 76 ILE A C 1
ATOM 564 O O . ILE A 1 76 ? 0.294 -15.461 9.875 1 95.88 76 ILE A O 1
ATOM 568 N N . LYS A 1 77 ? 1.315 -13.875 8.711 1 92 77 LYS A N 1
ATOM 569 C CA . LYS A 1 77 ? 2.605 -14.086 9.359 1 92 77 LYS A CA 1
ATOM 570 C C . LYS A 1 77 ? 2.494 -13.891 10.875 1 92 77 LYS A C 1
ATOM 572 O O . LYS A 1 77 ? 3.191 -14.555 11.641 1 92 77 LYS A O 1
ATOM 577 N N . GLY A 1 78 ? 1.673 -13.008 11.273 1 88.06 78 GLY A N 1
ATOM 578 C CA . GLY A 1 78 ? 1.485 -12.734 12.688 1 88.06 78 GLY A CA 1
ATOM 579 C C . GLY A 1 78 ? 0.705 -13.82 13.406 1 88.06 78 GLY A C 1
ATOM 580 O O . GLY A 1 78 ? 0.703 -13.883 14.641 1 88.06 78 GLY A O 1
ATOM 581 N N . ARG A 1 79 ? 0.145 -14.688 12.664 1 89.12 79 ARG A N 1
ATOM 582 C CA . ARG A 1 79 ? -0.78 -15.633 13.273 1 89.12 79 ARG A CA 1
ATOM 583 C C . ARG A 1 79 ? -0.253 -17.062 13.172 1 89.12 79 ARG A C 1
ATOM 585 O O . ARG A 1 79 ? -0.574 -17.906 14.008 1 89.12 79 ARG A O 1
ATOM 592 N N . LEU A 1 80 ? 0.484 -17.297 12.094 1 87.69 80 LEU A N 1
ATOM 593 C CA . LEU A 1 80 ? 0.896 -18.672 11.867 1 87.69 80 LEU A CA 1
ATOM 594 C C . LEU A 1 80 ? 2.232 -18.719 11.133 1 87.69 80 LEU A C 1
ATOM 596 O O . LEU A 1 80 ? 2.662 -17.734 10.539 1 87.69 80 LEU A O 1
ATOM 600 N N . ASP A 1 81 ? 2.842 -19.859 11.367 1 83.94 81 ASP A N 1
ATOM 601 C CA . ASP A 1 81 ? 3.984 -20.156 10.508 1 83.94 81 ASP A CA 1
ATOM 602 C C . ASP A 1 81 ? 3.531 -20.75 9.18 1 83.94 81 ASP A C 1
ATOM 604 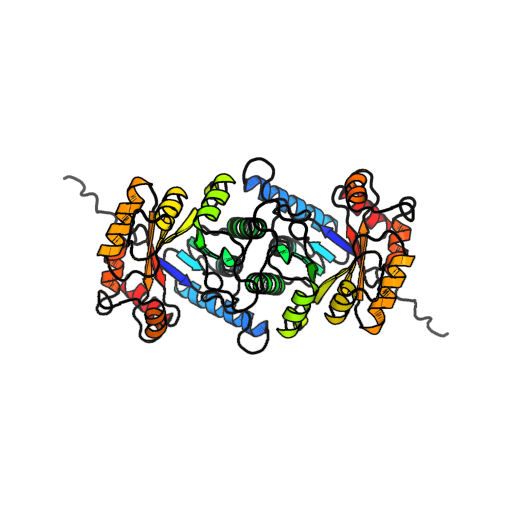O O . ASP A 1 81 ? 3.242 -21.953 9.094 1 83.94 81 ASP A O 1
ATOM 608 N N . ALA A 1 82 ? 3.424 -20 8.156 1 77.06 82 ALA A N 1
ATOM 609 C CA . ALA A 1 82 ? 2.842 -20.375 6.871 1 77.06 82 ALA A CA 1
ATOM 610 C C . ALA A 1 82 ? 3.924 -20.781 5.875 1 77.06 82 ALA A C 1
ATOM 612 O O . ALA A 1 82 ? 3.648 -20.953 4.684 1 77.06 82 ALA A O 1
ATOM 613 N N . GLY A 1 83 ? 5.211 -20.969 6.363 1 89.94 83 GLY A N 1
ATOM 614 C CA . GLY A 1 83 ? 6.273 -21.172 5.391 1 89.94 83 GLY A CA 1
ATOM 615 C C . GLY A 1 83 ? 6.602 -19.906 4.609 1 89.94 83 GLY A C 1
ATOM 616 O O . GLY A 1 83 ? 6.562 -18.797 5.156 1 89.94 83 GLY A O 1
ATOM 617 N N . SER A 1 84 ? 6.898 -20.094 3.373 1 95.06 84 SER A N 1
ATOM 618 C CA . SER A 1 84 ? 7.23 -18.953 2.541 1 95.06 84 SER A CA 1
ATOM 619 C C . SER A 1 84 ? 5.977 -18.172 2.137 1 95.06 84 SER A C 1
ATOM 621 O O . SER A 1 84 ? 4.926 -18.781 1.886 1 95.06 84 SER A O 1
ATOM 623 N N . LEU A 1 85 ? 6.059 -16.938 2.164 1 97.12 85 LEU A N 1
ATOM 624 C CA . LEU A 1 85 ? 4.969 -16.078 1.722 1 97.12 85 LEU A CA 1
ATOM 625 C C . LEU A 1 85 ? 5.352 -15.32 0.454 1 97.12 85 LEU A C 1
ATOM 627 O O . LEU A 1 85 ? 6.449 -14.758 0.366 1 97.12 85 LEU A O 1
ATOM 631 N N . SER A 1 86 ? 4.531 -15.391 -0.52 1 98.31 86 SER A N 1
ATOM 632 C CA . SER A 1 86 ? 4.688 -14.602 -1.735 1 98.31 86 SER A CA 1
ATOM 633 C C . SER A 1 86 ? 3.449 -13.75 -2.008 1 98.31 86 SER A C 1
ATOM 635 O O . SER A 1 86 ? 2.346 -14.102 -1.588 1 98.31 86 SER A O 1
ATOM 637 N N . CYS A 1 87 ? 3.658 -12.633 -2.66 1 98.69 87 CYS A N 1
ATOM 638 C CA . CYS A 1 87 ? 2.59 -11.688 -2.973 1 98.69 87 CYS A CA 1
ATOM 639 C C . CYS A 1 87 ? 2.607 -11.32 -4.449 1 98.69 87 CYS A C 1
ATOM 641 O O . CYS A 1 87 ? 3.652 -11.391 -5.102 1 98.69 87 CYS A O 1
ATOM 643 N N . SER A 1 88 ? 1.493 -10.977 -4.957 1 98.62 88 SER A N 1
ATOM 644 C CA . SER A 1 88 ? 1.445 -10.312 -6.254 1 98.62 88 SER A CA 1
ATOM 645 C C . SER A 1 88 ? 1.289 -8.805 -6.094 1 98.62 88 SER A C 1
ATOM 647 O O . SER A 1 88 ? 0.769 -8.328 -5.082 1 98.62 88 SER A O 1
ATOM 649 N N . VAL A 1 89 ? 1.707 -8.125 -7.051 1 97.56 89 VAL A N 1
ATOM 650 C CA . VAL A 1 89 ? 1.439 -6.695 -7.156 1 97.56 89 VAL A CA 1
ATOM 651 C C . VAL A 1 89 ? 1.065 -6.344 -8.594 1 97.56 89 VAL A C 1
ATOM 653 O O . VAL A 1 89 ? 1.715 -6.797 -9.539 1 97.56 89 VAL A O 1
ATOM 656 N N . ARG A 1 90 ? 0.027 -5.605 -8.734 1 95.12 90 ARG A N 1
ATOM 657 C CA . ARG A 1 90 ? -0.455 -5.152 -10.039 1 95.12 90 ARG A CA 1
ATOM 658 C C . ARG A 1 90 ? 0.183 -3.822 -10.422 1 95.12 90 ARG A C 1
ATOM 660 O O . ARG A 1 90 ? 0.02 -2.822 -9.727 1 95.12 90 ARG A O 1
ATOM 667 N N . VAL A 1 91 ? 0.738 -3.74 -11.555 1 92.75 91 VAL A N 1
ATOM 668 C CA . VAL A 1 91 ? 1.413 -2.502 -11.93 1 92.75 91 VAL A CA 1
ATOM 669 C C . VAL A 1 91 ? 0.396 -1.506 -12.477 1 92.75 91 VAL A C 1
ATOM 671 O O . VAL A 1 91 ? 0.633 -0.296 -12.469 1 92.75 91 VAL A O 1
ATOM 674 N N . ARG A 1 92 ? -0.723 -2.025 -12.945 1 89.94 92 ARG A N 1
ATOM 675 C CA . ARG A 1 92 ? -1.759 -1.155 -13.492 1 89.94 92 ARG A CA 1
ATOM 676 C C . ARG A 1 92 ? -2.232 -0.147 -12.445 1 89.94 92 ARG A C 1
ATOM 678 O O . ARG A 1 92 ? -2.668 0.953 -12.797 1 89.94 92 ARG A O 1
ATOM 685 N N . ASP A 1 93 ? -2.092 -0.498 -11.234 1 89.5 93 ASP A N 1
ATOM 686 C CA . ASP A 1 93 ? -2.641 0.306 -10.148 1 89.5 93 ASP A CA 1
ATOM 687 C C . ASP A 1 93 ? -1.574 1.223 -9.547 1 89.5 93 ASP A C 1
ATOM 689 O O . ASP A 1 93 ? -1.826 1.915 -8.562 1 89.5 93 ASP A O 1
ATOM 693 N N . ARG A 1 94 ? -0.391 1.24 -10.125 1 87.94 94 ARG A N 1
ATOM 694 C CA . ARG A 1 94 ? 0.733 1.874 -9.438 1 87.94 94 ARG A CA 1
ATOM 695 C C . ARG A 1 94 ? 1.606 2.643 -10.43 1 87.94 94 ARG A C 1
ATOM 697 O O . ARG A 1 94 ? 1.684 2.287 -11.602 1 87.94 94 ARG A O 1
ATOM 704 N N . ASN A 1 95 ? 2.195 3.701 -9.906 1 88.44 95 ASN A N 1
ATOM 705 C CA . ASN A 1 95 ? 3.363 4.242 -10.586 1 88.44 95 ASN A CA 1
ATOM 706 C C . ASN A 1 95 ? 4.66 3.818 -9.898 1 88.44 95 ASN A C 1
ATOM 708 O O . ASN A 1 95 ? 4.648 2.971 -9.008 1 88.44 95 ASN A O 1
ATOM 712 N N . PHE A 1 96 ? 5.707 4.344 -10.336 1 86.06 96 PHE A N 1
ATOM 713 C CA . PHE A 1 96 ? 7.008 3.928 -9.828 1 86.06 96 PHE A CA 1
ATOM 714 C C . PHE A 1 96 ? 7.09 4.109 -8.32 1 86.06 96 PHE A C 1
ATOM 716 O O . PHE A 1 96 ? 7.531 3.209 -7.602 1 86.06 96 PHE A O 1
ATOM 723 N N . THR A 1 97 ? 6.645 5.223 -7.797 1 90.12 97 THR A N 1
ATOM 724 C CA . THR A 1 97 ? 6.715 5.547 -6.375 1 90.12 97 THR A CA 1
ATOM 725 C C . THR A 1 97 ? 5.938 4.527 -5.547 1 90.12 97 THR A C 1
ATOM 727 O O . THR A 1 97 ? 6.484 3.938 -4.609 1 90.12 97 THR A O 1
ATOM 730 N N . SER A 1 98 ? 4.727 4.305 -5.914 1 91.81 98 SER A N 1
ATOM 731 C CA . SER A 1 98 ? 3.881 3.412 -5.129 1 91.81 98 SER A CA 1
ATOM 732 C C . SER A 1 98 ? 4.324 1.96 -5.277 1 91.81 98 SER A C 1
ATOM 734 O O . SER A 1 98 ? 4.176 1.164 -4.348 1 91.81 98 SER A O 1
ATOM 736 N N . LEU A 1 99 ? 4.918 1.621 -6.418 1 93.12 99 LEU A N 1
ATOM 737 C CA . LEU A 1 99 ? 5.469 0.281 -6.582 1 93.12 99 LEU A CA 1
ATOM 738 C C . LEU A 1 99 ? 6.641 0.054 -5.633 1 93.12 99 LEU A C 1
ATOM 740 O O . LEU A 1 99 ? 6.691 -0.963 -4.938 1 93.12 99 LEU A O 1
ATOM 744 N N . CYS A 1 100 ? 7.578 1.012 -5.617 1 93.12 100 CYS A N 1
ATOM 745 C CA . CYS A 1 100 ? 8.719 0.919 -4.707 1 93.12 100 CYS A CA 1
ATOM 746 C C . CYS A 1 100 ? 8.25 0.817 -3.262 1 93.12 100 CYS A C 1
ATOM 748 O O . CYS A 1 100 ? 8.789 0.03 -2.482 1 93.12 100 CYS A O 1
ATOM 750 N N . GLN A 1 101 ? 7.242 1.569 -2.963 1 94.25 101 GLN A N 1
ATOM 751 C CA . GLN A 1 101 ? 6.684 1.546 -1.615 1 94.25 101 GLN A CA 1
ATOM 752 C C . GLN A 1 101 ? 6.133 0.165 -1.272 1 94.25 101 GLN A C 1
ATOM 754 O O . GLN A 1 101 ? 6.465 -0.401 -0.229 1 94.25 101 GLN A O 1
ATOM 759 N N . THR A 1 102 ? 5.359 -0.391 -2.178 1 95.75 102 THR A N 1
ATOM 760 C CA . THR A 1 102 ? 4.719 -1.68 -1.943 1 95.75 102 THR A CA 1
ATOM 761 C C . THR A 1 102 ? 5.762 -2.783 -1.794 1 95.75 102 THR A C 1
ATOM 763 O O . THR A 1 102 ? 5.664 -3.617 -0.89 1 95.75 102 THR A O 1
ATOM 766 N N . VAL A 1 103 ? 6.758 -2.768 -2.619 1 97.75 103 VAL A N 1
ATOM 767 C CA . VAL A 1 103 ? 7.781 -3.805 -2.578 1 97.75 103 VAL A CA 1
ATOM 768 C C . VAL A 1 103 ? 8.617 -3.654 -1.311 1 97.75 103 VAL A C 1
ATOM 770 O O . VAL A 1 103 ? 8.977 -4.648 -0.675 1 97.75 103 VAL A O 1
ATOM 773 N N . SER A 1 104 ? 8.906 -2.424 -0.928 1 96.5 104 SER A N 1
ATOM 774 C CA . SER A 1 104 ? 9.633 -2.189 0.314 1 96.5 104 SER A CA 1
ATOM 775 C C . SER A 1 104 ? 8.828 -2.648 1.523 1 96.5 104 SER A C 1
ATOM 777 O O . SER A 1 104 ? 9.375 -3.271 2.439 1 96.5 104 SER A O 1
ATOM 779 N N . ASP A 1 105 ? 7.527 -2.297 1.471 1 95.44 105 ASP A N 1
ATOM 780 C CA . ASP A 1 105 ? 6.652 -2.768 2.539 1 95.44 105 ASP A CA 1
ATOM 781 C C . ASP A 1 105 ? 6.648 -4.293 2.613 1 95.44 105 ASP A C 1
ATOM 783 O O . ASP A 1 105 ? 6.645 -4.867 3.705 1 95.44 105 ASP A O 1
ATOM 787 N N . ALA A 1 106 ? 6.645 -4.961 1.501 1 97.75 106 ALA A N 1
ATOM 788 C CA . ALA A 1 106 ? 6.68 -6.418 1.439 1 97.75 106 ALA A CA 1
ATOM 789 C C . ALA A 1 106 ? 7.961 -6.965 2.066 1 97.75 106 ALA A C 1
ATOM 791 O O . ALA A 1 106 ? 7.918 -7.914 2.852 1 97.75 106 ALA A O 1
ATOM 792 N N . ILE A 1 107 ? 9.094 -6.367 1.731 1 97.56 107 ILE A N 1
ATOM 793 C CA . ILE A 1 107 ? 10.383 -6.77 2.281 1 97.56 107 ILE A CA 1
ATOM 794 C C . ILE A 1 107 ? 10.359 -6.633 3.803 1 97.56 107 ILE A C 1
ATOM 796 O O . ILE A 1 107 ? 10.75 -7.559 4.52 1 97.56 107 ILE A O 1
ATOM 800 N N . MET A 1 108 ? 9.82 -5.539 4.262 1 94.5 108 MET A N 1
ATOM 801 C CA . MET A 1 108 ? 9.781 -5.273 5.699 1 94.5 108 MET A CA 1
ATOM 802 C C . MET A 1 108 ? 8.844 -6.242 6.402 1 94.5 108 MET A C 1
ATOM 804 O O . MET A 1 108 ? 9.047 -6.574 7.574 1 94.5 108 MET A O 1
ATOM 808 N N . THR A 1 109 ? 7.816 -6.773 5.703 1 93.75 109 THR A N 1
ATOM 809 C CA . THR A 1 109 ? 6.859 -7.727 6.246 1 93.75 109 THR A CA 1
ATOM 810 C C . THR A 1 109 ? 7.445 -9.141 6.25 1 93.75 109 THR A C 1
ATOM 812 O O . THR A 1 109 ? 6.961 -10.016 6.965 1 93.75 109 THR A O 1
ATOM 815 N N . GLY A 1 110 ? 8.5 -9.344 5.457 1 94.56 110 GLY A N 1
ATOM 816 C CA . GLY A 1 110 ? 9.141 -10.648 5.387 1 94.56 110 GLY A CA 1
ATOM 817 C C . GLY A 1 110 ? 8.609 -11.516 4.262 1 94.56 110 GLY A C 1
ATOM 818 O O . GLY A 1 110 ? 8.672 -12.742 4.34 1 94.56 110 GLY A O 1
ATOM 819 N N . VAL A 1 111 ? 8 -10.914 3.293 1 97.56 111 VAL A N 1
ATOM 820 C CA . VAL A 1 111 ? 7.535 -11.609 2.1 1 97.56 111 VAL A CA 1
ATOM 821 C C . VAL A 1 111 ? 8.727 -12.117 1.294 1 97.56 111 VAL A C 1
ATOM 823 O O . VAL A 1 111 ? 9.711 -11.391 1.116 1 97.56 111 VAL A O 1
ATOM 826 N N . ASP A 1 112 ? 8.664 -13.266 0.816 1 97.56 112 ASP A N 1
ATOM 827 C CA . ASP A 1 112 ? 9.805 -13.922 0.182 1 97.56 112 ASP A CA 1
ATOM 828 C C . ASP A 1 112 ? 9.914 -13.523 -1.289 1 97.56 112 ASP A C 1
ATOM 830 O O . ASP A 1 112 ? 11.016 -13.422 -1.828 1 97.56 112 ASP A O 1
ATOM 834 N N . SER A 1 113 ? 8.766 -13.391 -1.931 1 98.44 113 SER A N 1
ATOM 835 C CA . SER A 1 113 ? 8.781 -13.094 -3.359 1 98.44 113 SER A CA 1
ATOM 836 C C . SER A 1 113 ? 7.598 -12.219 -3.762 1 98.44 113 SER A C 1
ATOM 838 O O . SER A 1 113 ? 6.527 -12.305 -3.16 1 98.44 113 SER A O 1
ATOM 840 N N . MET A 1 114 ? 7.863 -11.359 -4.684 1 98.81 114 MET A N 1
ATOM 841 C CA . MET A 1 114 ? 6.832 -10.5 -5.262 1 98.81 114 MET A CA 1
ATOM 842 C C . MET A 1 114 ? 6.609 -10.836 -6.73 1 98.81 114 MET A C 1
ATOM 844 O O . MET A 1 114 ? 7.52 -10.695 -7.551 1 98.81 114 MET A O 1
ATOM 848 N N . LEU A 1 115 ? 5.441 -11.32 -7.023 1 98.88 115 LEU A N 1
ATOM 849 C CA . LEU A 1 115 ? 5.031 -11.523 -8.406 1 98.88 115 LEU A CA 1
ATOM 850 C C . LEU A 1 115 ? 4.5 -10.227 -9.008 1 98.88 115 LEU A C 1
ATOM 852 O O . LEU A 1 115 ? 3.463 -9.719 -8.586 1 98.88 115 LEU A O 1
ATOM 856 N N . VAL A 1 116 ? 5.227 -9.703 -9.953 1 98.56 116 VAL A N 1
ATOM 857 C CA . VAL A 1 116 ? 4.82 -8.492 -10.656 1 98.56 116 VAL A CA 1
ATOM 858 C C . VAL A 1 116 ? 4 -8.852 -11.891 1 98.56 116 VAL A C 1
ATOM 860 O O . VAL A 1 116 ? 4.445 -9.641 -12.727 1 98.56 116 VAL A O 1
ATOM 863 N N . LEU A 1 117 ? 2.836 -8.305 -11.969 1 97.81 117 LEU A N 1
ATOM 864 C CA . LEU A 1 117 ? 1.944 -8.602 -13.078 1 97.81 117 LEU A CA 1
ATOM 865 C C . LEU A 1 117 ? 1.151 -7.363 -13.492 1 97.81 117 LEU A C 1
ATOM 867 O O . LEU A 1 117 ? 1.195 -6.34 -12.805 1 97.81 117 LEU A O 1
ATOM 871 N N . MET A 1 118 ? 0.476 -7.383 -14.609 1 94.25 118 MET A N 1
ATOM 872 C CA . MET A 1 118 ? -0.289 -6.238 -15.102 1 94.25 118 MET A CA 1
ATOM 873 C C . MET A 1 118 ? -1.542 -6.02 -14.266 1 94.25 118 MET A C 1
ATOM 875 O O . MET A 1 118 ? -1.755 -4.93 -13.734 1 94.25 118 MET A O 1
ATOM 879 N N . GLY A 1 119 ? -2.334 -6.984 -14.086 1 92.06 119 GLY A N 1
ATOM 880 C CA . GLY A 1 119 ? -3.639 -6.922 -13.453 1 92.06 119 GLY A CA 1
ATOM 881 C C . GLY A 1 119 ? -4.766 -6.629 -14.43 1 92.06 119 GLY A C 1
ATOM 882 O O . GLY A 1 119 ? -4.539 -6.047 -15.492 1 92.06 119 GLY A O 1
ATOM 883 N N . ASP A 1 120 ? -5.969 -7.02 -14.078 1 88.31 120 ASP A N 1
ATOM 884 C CA . ASP A 1 120 ? -7.16 -6.738 -14.867 1 88.31 120 ASP A CA 1
ATOM 885 C C . ASP A 1 120 ? -7.551 -5.266 -14.773 1 88.31 120 ASP A C 1
ATOM 887 O O . ASP A 1 120 ? -7.102 -4.559 -13.867 1 88.31 120 ASP A O 1
ATOM 891 N N . ASP A 1 121 ? -8.312 -4.836 -15.688 1 84.25 121 ASP A N 1
ATOM 892 C CA . ASP A 1 121 ? -8.812 -3.465 -15.648 1 84.25 121 ASP A CA 1
ATOM 893 C C . ASP A 1 121 ? -9.555 -3.189 -14.344 1 84.25 121 ASP A C 1
ATOM 895 O O . ASP A 1 121 ? -10.297 -4.047 -13.852 1 84.25 121 ASP A O 1
ATOM 899 N N . PRO A 1 122 ? -9.234 -1.94 -13.836 1 77.12 122 PRO A N 1
ATOM 900 C CA . PRO A 1 122 ? -9.961 -1.595 -12.609 1 77.12 122 PRO A CA 1
ATOM 901 C C . PRO A 1 122 ? -11.453 -1.392 -12.844 1 77.12 122 PRO A C 1
ATOM 903 O O . PRO A 1 122 ? -11.875 -1.096 -13.961 1 77.12 122 PRO A O 1
ATOM 906 N N . ALA A 1 123 ? -12.188 -1.564 -11.812 1 68.12 123 ALA A N 1
ATOM 907 C CA . ALA A 1 123 ? -13.625 -1.363 -11.883 1 68.12 123 ALA A CA 1
ATOM 908 C C . ALA A 1 123 ? -13.969 0.097 -12.172 1 68.12 123 ALA A C 1
ATOM 910 O O . ALA A 1 123 ? -14.977 0.393 -12.805 1 68.12 123 ALA A O 1
ATOM 911 N N . ASP A 1 124 ? -13.148 1.074 -11.672 1 65.25 124 ASP A N 1
ATOM 912 C CA . ASP A 1 124 ? -13.367 2.506 -11.859 1 65.25 124 ASP A CA 1
ATOM 913 C C . ASP A 1 124 ? -12.047 3.248 -12.008 1 65.25 124 ASP A C 1
ATOM 915 O O . ASP A 1 124 ? -11 2.771 -11.555 1 65.25 124 ASP A O 1
ATOM 919 N N . GLY A 1 125 ? -12.102 4.348 -12.734 1 61.88 125 GLY A N 1
ATOM 920 C CA . GLY A 1 125 ? -10.969 5.25 -12.852 1 61.88 125 GLY A CA 1
ATOM 921 C C . GLY A 1 125 ? -10.07 4.922 -14.031 1 61.88 125 GLY A C 1
ATOM 922 O O . GLY A 1 125 ? -10.406 4.062 -14.852 1 61.88 125 GLY A O 1
ATOM 923 N N . PRO A 1 126 ? -8.992 5.859 -14.094 1 60.12 126 PRO A N 1
ATOM 924 C CA . PRO A 1 126 ? -8.109 5.672 -15.25 1 60.12 126 PRO A CA 1
ATOM 925 C C . PRO A 1 126 ? -7.422 4.305 -15.25 1 60.12 126 PRO A C 1
ATOM 927 O O . PRO A 1 126 ? -7.098 3.775 -14.188 1 60.12 126 PRO A O 1
ATOM 930 N N . SER A 1 127 ? -7.285 3.744 -16.484 1 57.34 127 SER A N 1
ATOM 931 C CA . SER A 1 127 ? -6.973 2.342 -16.75 1 57.34 127 SER A CA 1
ATOM 932 C C . SER A 1 127 ? -5.465 2.105 -16.75 1 57.34 127 SER A C 1
ATOM 934 O O . SER A 1 127 ? -5.012 0.967 -16.625 1 57.34 127 SER A O 1
ATOM 936 N N . ASP A 1 128 ? -4.703 3.084 -16.859 1 63.06 128 ASP A N 1
ATOM 937 C CA . ASP A 1 128 ? -3.355 2.594 -17.125 1 63.06 128 ASP A CA 1
ATOM 938 C C . ASP A 1 128 ? -2.305 3.568 -16.594 1 63.06 128 ASP A C 1
ATOM 940 O O . ASP A 1 128 ? -2.297 4.742 -16.969 1 63.06 128 ASP A O 1
ATOM 944 N N . SER A 1 129 ? -1.411 3.068 -15.664 1 67.12 129 SER A N 1
ATOM 945 C CA . SER A 1 129 ? -0.29 3.811 -15.094 1 67.12 129 SER A CA 1
ATOM 946 C C . SER A 1 129 ? 0.832 3.98 -16.109 1 67.12 129 SER A C 1
ATOM 948 O O . SER A 1 129 ? 1.705 4.836 -15.945 1 67.12 129 SER A O 1
ATOM 950 N N . GLY A 1 130 ? 0.765 3.127 -17.156 1 76.5 130 GLY A N 1
ATOM 951 C CA . GLY A 1 130 ? 1.833 3.104 -18.156 1 76.5 130 GLY A CA 1
ATOM 952 C C . GLY A 1 130 ? 2.957 2.15 -17.797 1 76.5 130 GLY A C 1
ATOM 953 O O . GLY A 1 130 ? 3.771 1.794 -18.641 1 76.5 130 GLY A O 1
ATOM 954 N N . LEU A 1 131 ? 2.986 1.644 -16.578 1 86.12 131 LEU A N 1
ATOM 955 C CA . LEU A 1 131 ? 4.012 0.701 -16.156 1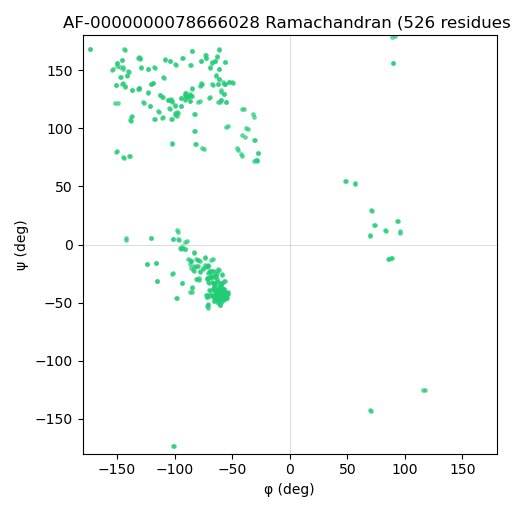 86.12 131 LEU A CA 1
ATOM 956 C C . LEU A 1 131 ? 3.729 -0.697 -16.688 1 86.12 131 LEU A C 1
ATOM 958 O O . LEU A 1 131 ? 2.574 -1.129 -16.719 1 86.12 131 LEU A O 1
ATOM 962 N N . ARG A 1 132 ? 4.82 -1.313 -17.172 1 92.31 132 ARG A N 1
ATOM 963 C CA . ARG A 1 132 ? 4.754 -2.697 -17.625 1 92.31 132 ARG A CA 1
ATOM 964 C C . ARG A 1 132 ? 5.496 -3.625 -16.672 1 92.31 132 ARG A C 1
ATOM 966 O O . ARG A 1 132 ? 6.562 -3.275 -16.156 1 92.31 132 ARG A O 1
ATOM 973 N N . PRO A 1 133 ? 4.941 -4.793 -16.516 1 96.69 133 PRO A N 1
ATOM 974 C CA . PRO A 1 133 ? 5.527 -5.699 -15.531 1 96.69 133 PRO A CA 1
ATOM 975 C C . PRO A 1 133 ? 7.016 -5.945 -15.758 1 96.69 133 PRO A C 1
ATOM 977 O O . PRO A 1 133 ? 7.812 -5.875 -14.82 1 96.69 133 PRO A O 1
ATOM 980 N N . SER A 1 134 ? 7.426 -6.215 -17.016 1 98 134 SER A N 1
ATOM 981 C CA . SER A 1 134 ? 8.828 -6.484 -17.312 1 98 134 SER A CA 1
ATOM 982 C C . SER A 1 134 ? 9.695 -5.266 -17.016 1 98 134 SER A C 1
ATOM 984 O O . SER A 1 134 ? 10.789 -5.395 -16.453 1 98 134 SER A O 1
ATOM 986 N N . ALA A 1 135 ? 9.242 -4.109 -17.359 1 94.81 135 ALA A N 1
ATOM 987 C CA . ALA A 1 135 ? 9.969 -2.871 -17.078 1 94.81 135 ALA A CA 1
ATOM 988 C C . ALA A 1 135 ? 10.078 -2.631 -15.57 1 94.81 135 ALA A C 1
ATOM 990 O O . ALA A 1 135 ? 11.117 -2.172 -15.086 1 94.81 135 ALA A O 1
ATOM 991 N N . ALA A 1 136 ? 9 -2.945 -14.898 1 95 136 ALA A N 1
ATOM 992 C CA . ALA A 1 136 ? 8.984 -2.779 -13.445 1 95 136 ALA A CA 1
ATOM 993 C C . ALA A 1 136 ? 10.031 -3.666 -12.781 1 95 136 ALA A C 1
ATOM 995 O O . ALA A 1 136 ? 10.781 -3.207 -11.914 1 95 136 ALA A O 1
ATOM 996 N N . VAL A 1 137 ? 10.086 -4.902 -13.172 1 97.94 137 VAL A N 1
ATOM 997 C CA . VAL A 1 137 ? 11.055 -5.828 -12.602 1 97.94 137 VAL A CA 1
ATOM 998 C C . VAL A 1 137 ? 12.477 -5.344 -12.898 1 97.94 137 VAL A C 1
ATOM 1000 O O . VAL A 1 137 ? 13.336 -5.352 -12.016 1 97.94 137 VAL A O 1
ATOM 1003 N N . LYS A 1 138 ? 12.711 -4.895 -14.125 1 96.06 138 LYS A N 1
ATOM 1004 C CA . LYS A 1 138 ? 14.023 -4.363 -14.492 1 96.06 138 LYS A CA 1
ATOM 1005 C C . LYS A 1 138 ? 14.406 -3.184 -13.609 1 96.06 138 LYS A C 1
ATOM 1007 O O . LYS A 1 138 ? 15.539 -3.113 -13.117 1 96.06 138 LYS A O 1
ATOM 1012 N N . MET A 1 139 ? 13.461 -2.326 -13.414 1 92.31 139 MET A N 1
ATOM 1013 C CA . MET A 1 139 ? 13.688 -1.14 -12.594 1 92.31 139 MET A CA 1
ATOM 1014 C C . MET A 1 139 ? 14 -1.524 -11.148 1 92.31 139 MET A C 1
ATOM 1016 O O . MET A 1 139 ? 14.938 -0.996 -10.547 1 92.31 139 MET A O 1
ATOM 1020 N N . LEU A 1 140 ? 13.234 -2.416 -10.594 1 95.56 140 LEU A N 1
ATOM 1021 C CA . LEU A 1 140 ? 13.422 -2.85 -9.211 1 95.56 140 LEU A CA 1
ATOM 1022 C C . LEU A 1 140 ? 14.781 -3.527 -9.039 1 95.56 140 LEU A C 1
ATOM 1024 O O . LEU A 1 140 ? 15.453 -3.326 -8.023 1 95.56 140 LEU A O 1
ATOM 1028 N N . ARG A 1 141 ? 15.133 -4.293 -10.023 1 95.69 141 ARG A N 1
ATOM 1029 C CA . ARG A 1 141 ? 16.438 -4.938 -9.969 1 95.69 141 ARG A CA 1
ATOM 1030 C C . ARG A 1 141 ? 17.562 -3.906 -9.992 1 95.69 141 ARG A C 1
ATOM 1032 O O . ARG A 1 141 ? 18.531 -4.012 -9.234 1 95.69 141 ARG A O 1
ATOM 1039 N N . LYS A 1 142 ? 17.406 -2.959 -10.883 1 91.81 142 LYS A N 1
ATOM 1040 C CA . LYS A 1 142 ? 18.406 -1.891 -10.992 1 91.81 142 LYS A CA 1
ATOM 1041 C C . LYS A 1 142 ? 18.547 -1.143 -9.672 1 91.81 142 LYS A C 1
ATOM 1043 O O . LYS A 1 142 ? 19.641 -0.727 -9.305 1 91.81 142 LYS A O 1
ATOM 1048 N N . GLU A 1 143 ? 17.453 -1.039 -8.945 1 91.62 143 GLU A N 1
ATOM 1049 C CA . GLU A 1 143 ? 17.438 -0.308 -7.688 1 91.62 143 GLU A CA 1
ATOM 1050 C C . GLU A 1 143 ? 17.953 -1.178 -6.539 1 91.62 143 GLU A C 1
ATOM 1052 O O . GLU A 1 143 ? 18.031 -0.723 -5.398 1 91.62 143 GLU A O 1
ATOM 1057 N N . GLY A 1 144 ? 18.203 -2.494 -6.797 1 93.75 144 GLY A N 1
ATOM 1058 C CA . GLY A 1 144 ? 18.859 -3.35 -5.816 1 93.75 144 GLY A CA 1
ATOM 1059 C C . GLY A 1 144 ? 17.875 -4.137 -4.969 1 93.75 144 GLY A C 1
ATOM 1060 O O . GLY A 1 144 ? 18.266 -4.77 -3.984 1 93.75 144 GLY A O 1
ATOM 1061 N N . TYR A 1 145 ? 16.609 -4.168 -5.312 1 96 145 TYR A N 1
ATOM 1062 C CA . TYR A 1 145 ? 15.594 -4.852 -4.527 1 96 145 TYR A CA 1
ATOM 1063 C C . TYR A 1 145 ? 15.828 -6.359 -4.516 1 96 145 TYR A C 1
ATOM 1065 O O . TYR A 1 145 ? 15.461 -7.043 -3.561 1 96 145 TYR A O 1
ATOM 1073 N N . SER A 1 146 ? 16.484 -6.871 -5.555 1 95.94 146 SER A N 1
ATOM 1074 C CA . SER A 1 146 ? 16.594 -8.312 -5.762 1 95.94 146 SER A CA 1
ATOM 1075 C C . SER A 1 146 ? 17.469 -8.953 -4.684 1 95.94 146 SER A C 1
ATOM 1077 O O . SER A 1 146 ? 17.453 -10.18 -4.527 1 95.94 146 SER A O 1
ATOM 1079 N N . SER A 1 147 ? 18.188 -8.227 -3.922 1 95.44 147 SER A N 1
ATOM 1080 C CA . SER A 1 147 ? 19 -8.758 -2.84 1 95.44 147 SER A CA 1
ATOM 1081 C C . SER A 1 147 ? 18.156 -9.062 -1.606 1 95.44 147 SER A C 1
ATOM 1083 O O . SER A 1 147 ? 18.609 -9.758 -0.694 1 95.44 147 SER A O 1
ATOM 1085 N N . ASN A 1 148 ? 16.922 -8.586 -1.554 1 96.88 148 ASN A N 1
ATOM 1086 C CA . ASN A 1 148 ? 16.125 -8.688 -0.335 1 96.88 148 ASN A CA 1
ATOM 1087 C C . ASN A 1 148 ? 14.797 -9.391 -0.589 1 96.88 148 ASN A C 1
ATOM 1089 O O . ASN A 1 148 ? 14.141 -9.852 0.349 1 96.88 148 ASN A O 1
ATOM 1093 N N . ILE A 1 149 ? 14.406 -9.492 -1.822 1 98.25 149 ILE A N 1
ATOM 1094 C CA . ILE A 1 149 ? 13.148 -10.148 -2.191 1 98.25 149 ILE A CA 1
ATOM 1095 C C . ILE A 1 149 ? 13.281 -10.758 -3.586 1 98.25 149 ILE A C 1
ATOM 1097 O O . ILE A 1 149 ? 13.891 -10.164 -4.477 1 98.25 149 ILE A O 1
ATOM 1101 N N . LYS A 1 150 ? 12.781 -11.961 -3.773 1 98.62 150 LYS A N 1
ATOM 1102 C CA . LYS A 1 150 ? 12.727 -12.523 -5.117 1 98.62 150 LYS A CA 1
ATOM 1103 C C . LYS A 1 150 ? 11.688 -11.805 -5.977 1 98.62 150 LYS A C 1
ATOM 1105 O O . LYS A 1 150 ? 10.547 -11.609 -5.551 1 98.62 150 LYS A O 1
ATOM 1110 N N . LEU A 1 151 ? 12.102 -11.328 -7.121 1 98.81 151 LEU A N 1
ATOM 1111 C CA . LEU A 1 151 ? 11.203 -10.664 -8.062 1 98.81 151 LEU A CA 1
ATOM 1112 C C . LEU A 1 151 ? 10.758 -11.625 -9.164 1 98.81 151 LEU A C 1
ATOM 1114 O O . LEU A 1 151 ? 11.578 -12.062 -9.977 1 98.81 151 LEU A O 1
ATOM 1118 N N . ASP A 1 152 ? 9.5 -11.945 -9.148 1 98.88 152 ASP A N 1
ATOM 1119 C CA . ASP A 1 152 ? 8.906 -12.852 -10.125 1 98.88 152 ASP A CA 1
ATOM 1120 C C . ASP A 1 152 ? 8.094 -12.078 -11.164 1 98.88 152 ASP A C 1
ATOM 1122 O O . ASP A 1 152 ? 7.691 -10.938 -10.922 1 98.88 152 ASP A O 1
ATOM 1126 N N . LEU A 1 153 ? 7.918 -12.695 -12.258 1 98.81 153 LEU A N 1
ATOM 1127 C CA . LEU A 1 153 ? 7.195 -12.086 -13.359 1 98.81 153 LEU A CA 1
ATOM 1128 C C . LEU A 1 153 ? 6.141 -13.031 -13.914 1 98.81 153 LEU A C 1
ATOM 1130 O O . LEU A 1 153 ? 6.398 -14.227 -14.086 1 98.81 153 LEU A O 1
ATOM 1134 N N . SER A 1 154 ? 4.965 -12.461 -14.102 1 98.56 154 SER A N 1
ATOM 1135 C CA . SER A 1 154 ? 3.912 -13.266 -14.703 1 98.56 154 SER A CA 1
ATOM 1136 C C . SER A 1 154 ? 4.277 -13.68 -16.125 1 98.56 154 SER A C 1
ATOM 1138 O O . SER A 1 154 ? 4.91 -12.914 -16.859 1 98.56 154 SER A O 1
ATOM 1140 N N . PHE A 1 155 ? 3.881 -14.844 -16.516 1 98.62 155 PHE A N 1
ATOM 1141 C CA . PHE A 1 155 ? 4.18 -15.398 -17.828 1 98.62 155 PHE A CA 1
ATOM 1142 C C . PHE A 1 155 ? 2.986 -16.172 -18.391 1 98.62 155 PHE A C 1
ATOM 1144 O O . PHE A 1 155 ? 2.254 -16.812 -17.625 1 98.62 155 PHE A O 1
ATOM 1151 N N . PRO A 1 156 ? 2.783 -16.125 -19.734 1 97.56 156 PRO A N 1
ATOM 1152 C CA . PRO A 1 156 ? 1.666 -16.891 -20.297 1 97.56 156 PRO A CA 1
ATOM 1153 C C . PRO A 1 156 ? 1.831 -18.391 -20.125 1 97.56 156 PRO A C 1
ATOM 1155 O O . PRO A 1 156 ? 2.955 -18.891 -20 1 97.56 156 PRO A O 1
ATOM 1158 N N . ALA A 1 157 ? 0.717 -19.094 -20.172 1 97.69 157 ALA A N 1
ATOM 1159 C CA . ALA A 1 157 ? 0.719 -20.547 -20.016 1 97.69 157 ALA A CA 1
ATOM 1160 C C . ALA A 1 157 ? 1.159 -21.25 -21.297 1 97.69 157 ALA A C 1
ATOM 1162 O O . ALA A 1 157 ? 1.465 -22.438 -21.297 1 97.69 157 ALA A O 1
ATOM 1163 N N . LYS A 1 158 ? 1.178 -20.5 -22.344 1 96.19 158 LYS A N 1
ATOM 1164 C CA . LYS A 1 158 ? 1.595 -21 -23.656 1 96.19 158 LYS A CA 1
ATOM 1165 C C . LYS A 1 158 ? 2.379 -19.938 -24.422 1 96.19 158 LYS A C 1
ATOM 1167 O O . LYS A 1 158 ? 1.998 -18.766 -24.453 1 96.19 158 LYS A O 1
ATOM 1172 N N . VAL A 1 159 ? 3.445 -20.391 -25 1 96.44 159 VAL A N 1
ATOM 1173 C CA . VAL A 1 159 ? 4.25 -19.5 -25.844 1 96.44 159 VAL A CA 1
ATOM 1174 C C . VAL A 1 159 ? 3.895 -19.703 -27.312 1 96.44 159 VAL A C 1
ATOM 1176 O O . VAL A 1 159 ? 4.223 -20.75 -27.891 1 96.44 159 VAL A O 1
ATOM 1179 N N . HIS A 1 160 ? 3.281 -18.75 -27.875 1 95 160 HIS A N 1
ATOM 1180 C CA . HIS A 1 160 ? 2.891 -18.859 -29.281 1 95 160 HIS A CA 1
ATOM 1181 C C . HIS A 1 160 ? 4.031 -18.438 -30.203 1 95 160 HIS A C 1
ATOM 1183 O O . HIS A 1 160 ? 4.227 -19.016 -31.266 1 95 160 HIS A O 1
ATOM 1189 N N . ASP A 1 161 ? 4.719 -17.359 -29.812 1 96.06 161 ASP A N 1
ATOM 1190 C CA . ASP A 1 161 ? 5.84 -16.797 -30.562 1 96.06 161 ASP A CA 1
ATOM 1191 C C . ASP A 1 161 ? 6.973 -16.375 -29.625 1 96.06 161 ASP A C 1
ATOM 1193 O O . ASP A 1 161 ? 6.895 -15.336 -28.969 1 96.06 161 ASP A O 1
ATOM 1197 N N . ARG A 1 162 ? 8.023 -17.125 -29.625 1 94.81 162 ARG A N 1
ATOM 1198 C CA . ARG A 1 162 ? 9.164 -16.891 -28.766 1 94.81 162 ARG A CA 1
ATOM 1199 C C . ARG A 1 162 ? 9.828 -15.547 -29.078 1 94.81 162 ARG A C 1
ATOM 1201 O O . ARG A 1 162 ? 10.539 -14.984 -28.25 1 94.81 162 ARG A O 1
ATOM 1208 N N . SER A 1 163 ? 9.625 -15.078 -30.312 1 95.69 163 SER A N 1
ATOM 1209 C CA . SER A 1 163 ? 10.305 -13.859 -30.75 1 95.69 163 SER A CA 1
ATOM 1210 C C . SER A 1 163 ? 9.461 -12.625 -30.453 1 95.69 163 SER A C 1
ATOM 1212 O O . SER A 1 163 ? 9.914 -11.492 -30.656 1 95.69 163 SER A O 1
ATOM 1214 N N . ALA A 1 164 ? 8.273 -12.898 -29.953 1 97 164 ALA A N 1
ATOM 1215 C CA . ALA A 1 164 ? 7.398 -11.773 -29.625 1 97 164 ALA A CA 1
ATOM 1216 C C . ALA A 1 164 ? 8.078 -10.82 -28.641 1 97 164 ALA A C 1
ATOM 1218 O O . ALA A 1 164 ? 8.758 -11.258 -27.719 1 97 164 ALA A O 1
ATOM 1219 N N . LYS A 1 165 ? 7.906 -9.492 -28.891 1 96.25 165 LYS A N 1
ATOM 1220 C CA . LYS A 1 165 ? 8.508 -8.453 -28.062 1 96.25 165 LYS A CA 1
ATOM 1221 C C . LYS A 1 165 ? 8.156 -8.656 -26.578 1 96.25 165 LYS A C 1
ATOM 1223 O O . LYS A 1 165 ? 9 -8.453 -25.703 1 96.25 165 LYS A O 1
ATOM 1228 N N . SER A 1 166 ? 6.883 -9.023 -26.328 1 95.81 166 SER A N 1
ATOM 1229 C CA . SER A 1 166 ? 6.426 -9.219 -24.953 1 95.81 166 SER A CA 1
ATOM 1230 C C . SER A 1 166 ? 7.195 -10.352 -24.266 1 95.81 166 SER A C 1
ATOM 1232 O O . SER A 1 166 ? 7.531 -10.25 -23.094 1 95.81 166 SER A O 1
ATOM 1234 N N . ILE A 1 167 ? 7.484 -11.406 -24.984 1 97.88 167 ILE A N 1
ATOM 1235 C CA . ILE A 1 167 ? 8.227 -12.539 -24.438 1 97.88 167 ILE A CA 1
ATOM 1236 C C . ILE A 1 167 ? 9.688 -12.133 -24.234 1 97.88 167 ILE A C 1
ATOM 1238 O O . ILE A 1 167 ? 10.258 -12.383 -23.172 1 97.88 167 ILE A O 1
ATOM 1242 N N . GLN A 1 168 ? 10.258 -11.453 -25.219 1 97.81 168 GLN A N 1
ATOM 1243 C CA . GLN A 1 168 ? 11.648 -11.047 -25.141 1 97.81 168 GLN A CA 1
ATOM 1244 C C . GLN A 1 168 ? 11.875 -10.07 -23.984 1 97.81 168 GLN A C 1
ATOM 1246 O O . GLN A 1 168 ? 12.875 -10.172 -23.266 1 97.81 168 GLN A O 1
ATOM 1251 N N . SER A 1 169 ? 10.961 -9.164 -23.828 1 97.88 169 SER A N 1
ATOM 1252 C CA . SER A 1 169 ? 11.07 -8.203 -22.734 1 97.88 169 SER A CA 1
ATOM 1253 C C . SER A 1 169 ? 11.055 -8.898 -21.375 1 97.88 169 SER A C 1
ATOM 1255 O O . SER A 1 169 ? 11.758 -8.492 -20.453 1 97.88 169 SER A O 1
ATOM 1257 N N . LYS A 1 170 ? 10.242 -9.906 -21.281 1 98.44 170 LYS A N 1
ATOM 1258 C CA . LYS A 1 170 ? 10.148 -10.648 -20.016 1 98.44 170 LYS A CA 1
ATOM 1259 C C . LYS A 1 170 ? 11.438 -11.43 -19.75 1 98.44 170 LYS A C 1
ATOM 1261 O O . LYS A 1 170 ? 11.922 -11.461 -18.625 1 98.44 170 LYS A O 1
ATOM 1266 N N . LEU A 1 171 ? 11.961 -12.047 -20.766 1 98.38 171 LEU A N 1
ATOM 1267 C CA . LEU A 1 171 ? 13.234 -12.75 -20.641 1 98.38 171 LEU A CA 1
ATOM 1268 C C . LEU A 1 171 ? 14.352 -11.781 -20.234 1 98.38 171 LEU A C 1
ATOM 1270 O O . LEU A 1 171 ? 15.125 -12.07 -19.328 1 98.38 171 LEU A O 1
ATOM 1274 N N . GLU A 1 172 ? 14.375 -10.625 -20.828 1 97.62 172 GLU A N 1
ATOM 1275 C CA . GLU A 1 172 ? 15.43 -9.633 -20.625 1 97.62 172 GLU A CA 1
ATOM 1276 C C . GLU A 1 172 ? 15.344 -9.016 -19.234 1 97.62 172 GLU A C 1
ATOM 1278 O O . GLU A 1 172 ? 16.328 -8.508 -18.703 1 97.62 172 GLU A O 1
ATOM 1283 N N . ALA A 1 173 ? 14.156 -9.062 -18.672 1 98.19 173 ALA A N 1
ATOM 1284 C CA . ALA A 1 173 ? 13.961 -8.5 -17.344 1 98.19 173 ALA A CA 1
ATOM 1285 C C . ALA A 1 173 ? 14.688 -9.336 -16.281 1 98.19 173 ALA A C 1
ATOM 1287 O O . ALA A 1 173 ? 14.898 -8.867 -15.156 1 98.19 173 ALA A O 1
ATOM 1288 N N . LYS A 1 174 ? 14.961 -10.602 -16.578 1 97.62 174 LYS A N 1
ATOM 1289 C CA . LYS A 1 174 ? 15.719 -11.531 -15.734 1 97.62 174 LYS A CA 1
ATOM 1290 C C . LYS A 1 174 ? 15.094 -11.656 -14.344 1 97.62 174 LYS A C 1
ATOM 1292 O O . LYS A 1 174 ? 15.781 -11.508 -13.336 1 97.62 174 LYS A O 1
ATOM 1297 N N . PRO A 1 175 ? 13.82 -11.945 -14.32 1 98.75 175 PRO A N 1
ATOM 1298 C CA . PRO A 1 175 ? 13.211 -12.211 -13.023 1 98.75 175 PRO A CA 1
ATOM 1299 C C . PRO A 1 175 ? 13.789 -13.445 -12.336 1 98.75 175 PRO A C 1
ATOM 1301 O O . PRO A 1 175 ? 14.5 -14.227 -12.969 1 98.75 175 PRO A O 1
ATOM 1304 N N . HIS A 1 176 ? 13.555 -13.5 -11.023 1 98.56 176 HIS A N 1
ATOM 1305 C CA . HIS A 1 176 ? 13.898 -14.719 -10.305 1 98.56 176 HIS A CA 1
ATOM 1306 C C . HIS A 1 176 ? 13.156 -15.922 -10.883 1 98.56 176 HIS A C 1
ATOM 1308 O O . HIS A 1 176 ? 13.758 -16.984 -11.094 1 98.56 176 HIS A O 1
ATOM 1314 N N . SER A 1 177 ? 11.883 -15.703 -11.148 1 98.75 177 SER A N 1
ATOM 1315 C CA . SER A 1 177 ? 11.094 -16.766 -11.758 1 98.75 177 SER A CA 1
ATOM 1316 C C . SER A 1 177 ? 9.984 -16.203 -12.641 1 98.75 177 SER A C 1
ATOM 1318 O O . SER A 1 177 ? 9.578 -15.055 -12.469 1 98.75 177 SER A O 1
ATOM 1320 N N . PHE A 1 178 ? 9.617 -17.016 -13.602 1 98.88 178 PHE A N 1
ATOM 1321 C CA . PHE A 1 178 ? 8.328 -16.859 -14.258 1 98.88 178 PHE A CA 1
ATOM 1322 C C . PHE A 1 178 ? 7.238 -17.609 -13.492 1 98.88 178 PHE A C 1
ATOM 1324 O O . PHE A 1 178 ? 7.418 -18.766 -13.117 1 98.88 178 PHE A O 1
ATOM 1331 N N . VAL A 1 179 ? 6.199 -16.922 -13.211 1 98.88 179 VAL A N 1
ATOM 1332 C CA . VAL A 1 179 ? 4.988 -17.562 -12.719 1 98.88 179 VAL A CA 1
ATOM 1333 C C . VAL A 1 179 ? 3.947 -17.625 -13.836 1 98.88 179 VAL A C 1
ATOM 1335 O O . VAL A 1 179 ? 3.461 -16.594 -14.289 1 98.88 179 VAL A O 1
ATOM 1338 N N . THR A 1 180 ? 3.602 -18.797 -14.211 1 98.69 180 THR A N 1
ATOM 1339 C CA . THR A 1 180 ? 2.75 -18.938 -15.391 1 98.69 180 THR A CA 1
ATOM 1340 C C . THR A 1 180 ? 1.301 -18.594 -15.055 1 98.69 180 THR A C 1
ATOM 1342 O O . THR A 1 180 ? 0.908 -18.609 -13.883 1 98.69 180 THR A O 1
ATOM 1345 N N . GLN A 1 181 ? 0.595 -18.25 -16.094 1 97.5 181 GLN A N 1
ATOM 1346 C CA . GLN A 1 181 ? -0.847 -18.438 -15.977 1 97.5 181 GLN A CA 1
ATOM 1347 C C . GLN A 1 181 ? -1.192 -19.906 -15.758 1 97.5 181 GLN A C 1
ATOM 1349 O O . GLN A 1 181 ? -0.331 -20.781 -15.891 1 97.5 181 GLN A O 1
ATOM 1354 N N . SER A 1 182 ? -2.463 -20.25 -15.367 1 98.12 182 SER A N 1
ATOM 1355 C CA . SER A 1 182 ? -2.846 -21.641 -15.156 1 98.12 182 SER A CA 1
ATOM 1356 C C . SER A 1 182 ? -2.57 -22.484 -16.391 1 98.12 182 SER A C 1
ATOM 1358 O O . SER A 1 182 ? -3.049 -22.172 -17.484 1 98.12 182 SER A O 1
ATOM 1360 N N . ILE A 1 183 ? -1.801 -23.484 -16.219 1 98.19 183 ILE A N 1
ATOM 1361 C CA . ILE A 1 183 ? -1.383 -24.297 -17.359 1 98.19 183 ILE A CA 1
ATOM 1362 C C . ILE A 1 183 ? -2.43 -25.375 -17.641 1 98.19 183 ILE A C 1
ATOM 1364 O O . ILE A 1 183 ? -3.133 -25.812 -16.734 1 98.19 183 ILE A O 1
ATOM 1368 N N . SER A 1 184 ? -2.463 -25.828 -18.922 1 96.75 184 SER A N 1
ATOM 1369 C CA . SER A 1 184 ? -3.377 -26.875 -19.359 1 96.75 184 SER A CA 1
ATOM 1370 C C . SER A 1 184 ? -2.615 -28.125 -19.828 1 96.75 184 SER A C 1
ATOM 1372 O O . SER A 1 184 ? -3.201 -29.188 -19.984 1 96.75 184 SER A O 1
ATOM 1374 N N . SER A 1 185 ? -1.314 -27.906 -20.062 1 95.19 185 SER A N 1
ATOM 1375 C CA . SER A 1 185 ? -0.553 -28.953 -20.719 1 95.19 185 SER A CA 1
ATOM 1376 C C . SER A 1 185 ? 0.881 -29.016 -20.203 1 95.19 185 SER A C 1
ATOM 1378 O O . SER A 1 185 ? 1.516 -27.969 -20 1 95.19 185 SER A O 1
ATOM 1380 N N . LEU A 1 186 ? 1.355 -30.234 -20.016 1 97.81 186 LEU A N 1
ATOM 1381 C CA . LEU A 1 186 ? 2.74 -30.438 -19.609 1 97.81 186 LEU A CA 1
ATOM 1382 C C . LEU A 1 186 ? 3.699 -30.094 -20.734 1 97.81 186 LEU A C 1
ATOM 1384 O O . LEU A 1 186 ? 4.809 -29.625 -20.5 1 97.81 186 LEU A O 1
ATOM 1388 N N . SER A 1 187 ? 3.23 -30.359 -21.922 1 97.62 187 SER A N 1
ATOM 1389 C CA . SER A 1 187 ? 4.055 -30.047 -23.078 1 97.62 187 SER A CA 1
ATOM 1390 C C . SER A 1 187 ? 4.328 -28.547 -23.172 1 97.62 187 SER A C 1
ATOM 1392 O O . SER A 1 187 ? 5.469 -28.125 -23.359 1 97.62 187 SER A O 1
ATOM 1394 N N . ASP A 1 188 ? 3.264 -27.703 -23.062 1 97.5 188 ASP A N 1
ATOM 1395 C CA . ASP A 1 188 ? 3.428 -26.25 -23.062 1 97.5 188 ASP A CA 1
ATOM 1396 C C . ASP A 1 188 ? 4.355 -25.797 -21.938 1 97.5 188 ASP A C 1
ATOM 1398 O O . ASP A 1 188 ? 5.207 -24.938 -22.141 1 97.5 188 ASP A O 1
ATOM 1402 N N . LEU A 1 189 ? 4.16 -26.391 -20.766 1 98.5 189 LEU A N 1
ATOM 1403 C CA . LEU A 1 189 ? 5.035 -26.094 -19.641 1 98.5 189 LEU A CA 1
ATOM 1404 C C . LEU A 1 189 ? 6.492 -26.391 -19.984 1 98.5 189 LEU A C 1
ATOM 1406 O O . LEU A 1 189 ? 7.379 -25.578 -19.703 1 98.5 189 LEU A O 1
ATOM 1410 N N . GLY A 1 190 ? 6.719 -27.516 -20.547 1 98.5 190 GLY A N 1
ATOM 1411 C CA . GLY A 1 190 ? 8.062 -27.875 -20.953 1 98.5 190 GLY A CA 1
ATOM 1412 C C . GLY A 1 190 ? 8.703 -26.828 -21.859 1 98.5 190 GLY A C 1
ATOM 1413 O O . GLY A 1 190 ? 9.883 -26.5 -21.703 1 98.5 190 GLY A O 1
ATOM 1414 N N . GLU A 1 191 ? 7.965 -26.312 -22.812 1 98.25 191 GLU A N 1
ATOM 1415 C CA . GLU A 1 191 ? 8.461 -25.281 -23.719 1 98.25 191 GLU A CA 1
ATOM 1416 C C . GLU A 1 191 ? 8.852 -24.016 -22.953 1 98.25 191 GLU A C 1
ATOM 1418 O O . GLU A 1 191 ? 9.859 -23.375 -23.266 1 98.25 191 GLU A O 1
ATOM 1423 N N . ILE A 1 192 ? 8.039 -23.672 -21.984 1 98.69 192 ILE A N 1
ATOM 1424 C CA . ILE A 1 192 ? 8.312 -22.484 -21.188 1 98.69 192 ILE A CA 1
ATOM 1425 C C . ILE A 1 192 ? 9.609 -22.688 -20.391 1 98.69 192 ILE A C 1
ATOM 1427 O O . ILE A 1 192 ? 10.461 -21.797 -20.359 1 98.69 192 ILE A O 1
ATOM 1431 N N . VAL A 1 193 ? 9.789 -23.844 -19.766 1 98.62 193 VAL A N 1
ATOM 1432 C CA . VAL A 1 193 ? 10.977 -24.156 -18.984 1 98.62 193 VAL A CA 1
ATOM 1433 C C . VAL A 1 193 ? 12.211 -24.125 -19.891 1 98.62 193 VAL A C 1
ATOM 1435 O O . VAL A 1 193 ? 13.242 -23.562 -19.516 1 98.62 193 VAL A O 1
ATOM 1438 N N . ASP A 1 194 ? 12.07 -24.703 -21.047 1 98.12 194 ASP A N 1
ATOM 1439 C CA . ASP A 1 194 ? 13.172 -24.719 -22 1 98.12 194 ASP A CA 1
ATOM 1440 C C . ASP A 1 194 ? 13.57 -23.297 -22.406 1 98.12 194 ASP A C 1
ATOM 1442 O O . ASP A 1 194 ? 14.758 -23 -22.578 1 98.12 194 ASP A O 1
ATOM 1446 N N . LEU A 1 195 ? 12.562 -22.5 -22.641 1 98.06 195 LEU A N 1
ATOM 1447 C CA . LEU A 1 195 ? 12.781 -21.125 -23.031 1 98.06 195 LEU A CA 1
ATOM 1448 C C . LEU A 1 195 ? 13.492 -20.344 -21.922 1 98.06 195 LEU A C 1
ATOM 1450 O O . LEU A 1 195 ? 14.352 -19.5 -22.188 1 98.06 195 LEU A O 1
ATOM 1454 N N . ALA A 1 196 ? 13.164 -20.594 -20.625 1 98.44 196 ALA A N 1
ATOM 1455 C CA . ALA A 1 196 ? 13.648 -19.859 -19.469 1 98.44 196 ALA A CA 1
ATOM 1456 C C . ALA A 1 196 ? 15.039 -20.328 -19.062 1 98.44 196 ALA A C 1
ATOM 1458 O O . ALA A 1 196 ? 15.836 -19.547 -18.531 1 98.44 196 ALA A O 1
ATOM 1459 N N . LYS A 1 197 ? 15.383 -21.516 -19.281 1 97.69 197 LYS A N 1
ATOM 1460 C CA . LYS A 1 197 ? 16.547 -22.219 -18.75 1 97.69 197 LYS A CA 1
ATOM 1461 C C . LYS A 1 197 ? 17.844 -21.5 -19.125 1 97.69 197 LYS A C 1
ATOM 1463 O O . LYS A 1 197 ? 18.688 -21.234 -18.25 1 97.69 197 LYS A O 1
ATOM 1468 N N . PRO A 1 198 ? 18.047 -21.094 -20.391 1 97.56 198 PRO A N 1
ATOM 1469 C CA . PRO A 1 198 ? 19.297 -20.438 -20.766 1 97.56 198 PRO A CA 1
ATOM 1470 C C . PRO A 1 198 ? 19.516 -19.125 -20.016 1 97.56 198 PRO A C 1
ATOM 1472 O O . PRO A 1 198 ? 20.641 -18.641 -19.906 1 97.56 198 PRO A O 1
ATOM 1475 N N . TYR A 1 199 ? 18.484 -18.547 -19.516 1 97.69 199 TYR A N 1
ATOM 1476 C CA . TYR A 1 199 ? 18.562 -17.266 -18.828 1 97.69 199 TYR A CA 1
ATOM 1477 C C . TYR A 1 199 ? 18.672 -17.453 -17.328 1 97.69 199 TYR A C 1
ATOM 1479 O O . TYR A 1 199 ? 18.766 -16.484 -16.578 1 97.69 199 TYR A O 1
ATOM 1487 N N . GLY A 1 200 ? 18.609 -18.734 -16.891 1 97.94 200 GLY A N 1
ATOM 1488 C CA . GLY A 1 200 ? 18.688 -19.016 -15.461 1 97.94 200 GLY A CA 1
ATOM 1489 C C . GLY A 1 200 ? 17.422 -18.641 -14.711 1 97.94 200 GLY A C 1
ATOM 1490 O O . GLY A 1 200 ? 17.438 -18.422 -13.5 1 97.94 200 GLY A O 1
ATOM 1491 N N . ILE A 1 201 ? 16.312 -18.438 -15.406 1 98.75 201 ILE A N 1
ATOM 1492 C CA . ILE A 1 201 ? 15.039 -18.062 -14.82 1 98.75 201 ILE A CA 1
ATOM 1493 C C . ILE A 1 201 ? 14.273 -19.312 -14.398 1 98.75 201 ILE A C 1
ATOM 1495 O O . ILE A 1 201 ? 14.102 -20.234 -15.203 1 98.75 201 ILE A O 1
ATOM 1499 N N . LYS A 1 202 ? 13.898 -19.406 -13.125 1 98.5 202 LYS A N 1
ATOM 1500 C CA . LYS A 1 202 ? 13.086 -20.516 -12.641 1 98.5 202 LYS A CA 1
ATOM 1501 C C . LYS A 1 202 ? 11.648 -20.406 -13.133 1 98.5 202 LYS A C 1
ATOM 1503 O O . LYS A 1 202 ? 11.242 -19.344 -13.633 1 98.5 202 LYS A O 1
ATOM 1508 N N . VAL A 1 203 ? 10.922 -21.516 -13.055 1 98.75 203 VAL A N 1
ATOM 1509 C CA . VAL A 1 203 ? 9.531 -21.5 -13.5 1 98.75 203 VAL A CA 1
ATOM 1510 C C . VAL A 1 203 ? 8.633 -22.047 -12.391 1 98.75 203 VAL A C 1
ATOM 1512 O O . VAL A 1 203 ? 8.883 -23.125 -11.859 1 98.75 203 VAL A O 1
ATOM 1515 N N . ALA A 1 204 ? 7.684 -21.25 -11.984 1 98.62 204 ALA A N 1
ATOM 1516 C CA . ALA A 1 204 ? 6.57 -21.703 -11.148 1 98.62 204 ALA A CA 1
ATOM 1517 C C . ALA A 1 204 ? 5.316 -21.938 -11.984 1 98.62 204 ALA A C 1
ATOM 1519 O O .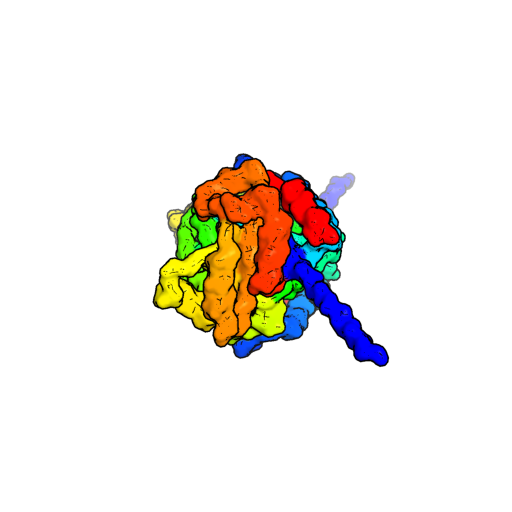 ALA A 1 204 ? 4.801 -21 -12.609 1 98.62 204 ALA A O 1
ATOM 1520 N N . ALA A 1 205 ? 4.84 -23.156 -11.961 1 98.75 205 ALA A N 1
ATOM 1521 C CA . ALA A 1 205 ? 3.676 -23.516 -12.766 1 98.75 205 ALA A CA 1
ATOM 1522 C C . ALA A 1 205 ? 2.389 -23.406 -11.953 1 98.75 205 ALA A C 1
ATOM 1524 O O . ALA A 1 205 ? 2.279 -23.984 -10.875 1 98.75 205 ALA A O 1
ATOM 1525 N N . VAL A 1 206 ? 1.458 -22.656 -12.484 1 98.75 206 VAL A N 1
ATOM 1526 C CA . VAL A 1 206 ? 0.171 -22.516 -11.812 1 98.75 206 VAL A CA 1
ATOM 1527 C C . VAL A 1 206 ? -0.775 -23.625 -12.273 1 98.75 206 VAL A C 1
ATOM 1529 O O . VAL A 1 206 ? -0.934 -23.859 -13.469 1 98.75 206 VAL A O 1
ATOM 1532 N N . VAL A 1 207 ? -1.341 -24.344 -11.352 1 98.56 207 VAL A N 1
ATOM 1533 C CA . VAL A 1 207 ? -2.326 -25.375 -11.641 1 98.56 207 VAL A CA 1
ATOM 1534 C C . VAL A 1 207 ? -3.637 -25.062 -10.922 1 98.56 207 VAL A C 1
ATOM 1536 O O . VAL A 1 207 ? -3.668 -24.969 -9.695 1 98.56 207 VAL A O 1
ATOM 1539 N N . MET A 1 208 ? -4.699 -24.891 -11.711 1 98.56 208 MET A N 1
ATOM 1540 C CA . MET A 1 208 ? -6.02 -24.703 -11.125 1 98.56 208 MET A CA 1
ATOM 1541 C C . MET A 1 208 ? -6.688 -26.031 -10.82 1 98.56 208 MET A C 1
ATOM 1543 O O . MET A 1 208 ? -6.75 -26.906 -11.688 1 98.56 208 MET A O 1
ATOM 1547 N N . VAL A 1 209 ? -7.129 -26.156 -9.633 1 98.25 209 VAL A N 1
ATOM 1548 C CA . VAL A 1 209 ? -7.816 -27.391 -9.227 1 98.25 209 VAL A CA 1
ATOM 1549 C C . VAL A 1 209 ? -9.078 -27.578 -10.062 1 98.25 209 VAL A C 1
ATOM 1551 O O . VAL A 1 209 ? -9.945 -26.688 -10.102 1 98.25 209 VAL A O 1
ATOM 1554 N N . PRO A 1 210 ? -9.141 -28.703 -10.734 1 97.12 210 PRO A N 1
ATOM 1555 C CA . PRO A 1 210 ? -10.328 -28.953 -11.555 1 97.12 210 PRO A CA 1
ATOM 1556 C C . PRO A 1 210 ? -11.547 -29.328 -10.719 1 97.12 210 PRO A C 1
ATOM 1558 O O . PRO A 1 210 ? -11.859 -30.516 -10.578 1 97.12 210 PRO A O 1
ATOM 1561 N N . ALA A 1 211 ? -12.203 -28.391 -10.211 1 96.12 211 ALA A N 1
ATOM 1562 C CA . ALA A 1 211 ? -13.422 -28.531 -9.414 1 96.12 211 ALA A CA 1
ATOM 1563 C C . ALA A 1 211 ? -14.609 -27.859 -10.094 1 96.12 211 ALA A C 1
ATOM 1565 O O . ALA A 1 211 ? -14.43 -26.891 -10.852 1 96.12 211 ALA A O 1
ATOM 1566 N N . GLU A 1 212 ? -15.82 -28.359 -9.828 1 94.88 212 GLU A N 1
ATOM 1567 C CA . GLU A 1 212 ? -17.031 -27.812 -10.43 1 94.88 212 GLU A CA 1
ATOM 1568 C C . GLU A 1 212 ? -17.156 -26.312 -10.18 1 94.88 212 GLU A C 1
ATOM 1570 O O . GLU A 1 212 ? -17.438 -25.547 -11.102 1 94.88 212 GLU A O 1
ATOM 1575 N N . LYS A 1 213 ? -16.859 -25.922 -9.031 1 95.88 213 LYS A N 1
ATOM 1576 C CA . LYS A 1 213 ? -17.031 -24.516 -8.648 1 95.88 213 LYS A CA 1
ATOM 1577 C C . LYS A 1 213 ? -16 -23.625 -9.344 1 95.88 213 LYS A C 1
ATOM 1579 O O . LYS A 1 213 ? -16.156 -22.406 -9.398 1 95.88 213 LYS A O 1
ATOM 1584 N N . ASN A 1 214 ? -14.906 -24.203 -9.867 1 96.56 214 ASN A N 1
ATOM 1585 C CA . ASN A 1 214 ? -13.859 -23.453 -10.547 1 96.56 214 ASN A CA 1
ATOM 1586 C C . ASN A 1 214 ? -14.094 -23.406 -12.055 1 96.56 214 ASN A C 1
ATOM 1588 O O . ASN A 1 214 ? -13.336 -22.766 -12.789 1 96.56 214 ASN A O 1
ATOM 1592 N N . ARG A 1 215 ? -15.148 -24.078 -12.508 1 93.81 215 ARG A N 1
ATOM 1593 C CA . ARG A 1 215 ? -15.375 -24.219 -13.938 1 93.81 215 ARG A CA 1
ATOM 1594 C C . ARG A 1 215 ? -15.586 -22.875 -14.609 1 93.81 215 ARG A C 1
ATOM 1596 O O . ARG A 1 215 ? -15.102 -22.641 -15.719 1 93.81 215 ARG A O 1
ATOM 1603 N N . HIS A 1 216 ? -16.359 -22.109 -13.953 1 92.12 216 HIS A N 1
ATOM 1604 C CA . HIS A 1 216 ? -16.625 -20.797 -14.523 1 92.12 216 HIS A CA 1
ATOM 1605 C C . HIS A 1 216 ? -15.328 -20 -14.68 1 92.12 216 HIS A C 1
ATOM 1607 O O . HIS A 1 216 ? -15.062 -19.438 -15.742 1 92.12 216 HIS A O 1
ATOM 1613 N N . SER A 1 217 ? -14.523 -19.922 -13.664 1 92.31 217 SER A N 1
ATOM 1614 C CA . SER A 1 217 ? -13.234 -19.25 -13.711 1 92.31 217 SER A CA 1
ATOM 1615 C C . SER A 1 217 ? -12.344 -19.828 -14.805 1 92.31 217 SER A C 1
ATOM 1617 O O . SER A 1 217 ? -11.703 -19.078 -15.547 1 92.31 217 SER A O 1
ATOM 1619 N N . ALA A 1 218 ? -12.305 -21.125 -14.906 1 93.62 218 ALA A N 1
ATOM 1620 C CA . ALA A 1 218 ? -11.516 -21.781 -15.938 1 93.62 218 ALA A CA 1
ATOM 1621 C C . ALA A 1 218 ? -11.977 -21.375 -17.328 1 93.62 218 ALA A C 1
ATOM 1623 O O . ALA A 1 218 ? -11.156 -21.109 -18.219 1 93.62 218 ALA A O 1
ATOM 1624 N N . SER A 1 219 ? -13.289 -21.25 -17.5 1 91.69 219 SER A N 1
ATOM 1625 C CA . SER A 1 219 ? -13.859 -20.891 -18.797 1 91.69 219 SER A CA 1
ATOM 1626 C C . SER A 1 219 ? -13.477 -19.469 -19.203 1 91.69 219 SER A C 1
ATOM 1628 O O . SER A 1 219 ? -13.211 -19.203 -20.375 1 91.69 219 SER A O 1
ATOM 1630 N N . ILE A 1 220 ? -13.461 -18.625 -18.234 1 88.56 220 ILE A N 1
ATOM 1631 C CA . ILE A 1 220 ? -13.141 -17.219 -18.469 1 88.56 220 ILE A CA 1
ATOM 1632 C C . ILE A 1 220 ? -11.734 -17.109 -19.031 1 88.56 220 ILE A C 1
ATOM 1634 O O . ILE A 1 220 ? -11.477 -16.281 -19.922 1 88.56 220 ILE A O 1
ATOM 1638 N N . ILE A 1 221 ? -10.844 -17.938 -18.594 1 89.5 221 ILE A N 1
ATOM 1639 C CA . ILE A 1 221 ? -9.461 -17.781 -19.031 1 89.5 221 ILE A CA 1
ATOM 1640 C C . ILE A 1 221 ? -9.156 -18.812 -20.125 1 89.5 221 ILE A C 1
ATOM 1642 O O . ILE A 1 221 ? -8 -18.984 -20.5 1 89.5 221 ILE A O 1
ATOM 1646 N N . GLY A 1 222 ? -10.164 -19.562 -20.547 1 91.38 222 GLY A N 1
ATOM 1647 C CA . GLY A 1 222 ? -10.008 -20.531 -21.625 1 91.38 222 GLY A CA 1
ATOM 1648 C C . GLY A 1 222 ? -9.18 -21.75 -21.219 1 91.38 222 GLY A C 1
ATOM 1649 O O . GLY A 1 222 ? -8.477 -22.328 -22.047 1 91.38 222 GLY A O 1
ATOM 1650 N N . LEU A 1 223 ? -9.219 -22.078 -19.969 1 93.94 223 LEU A N 1
ATOM 1651 C CA . LEU A 1 223 ? -8.438 -23.188 -19.438 1 93.94 223 LEU A CA 1
ATOM 1652 C C . LEU A 1 223 ? -9.102 -24.531 -19.766 1 93.94 223 LEU A C 1
ATOM 1654 O O . LEU A 1 223 ? -10.266 -24.734 -19.422 1 93.94 223 LEU A O 1
ATOM 1658 N N . ASP A 1 224 ? -8.359 -25.406 -20.438 1 92.69 224 ASP A N 1
ATOM 1659 C CA . ASP A 1 224 ? -8.805 -26.75 -20.781 1 92.69 224 ASP A CA 1
ATOM 1660 C C . ASP A 1 224 ? -8.266 -27.766 -19.781 1 92.69 224 ASP A C 1
ATOM 1662 O O . ASP A 1 224 ? -7.07 -28.062 -19.766 1 92.69 224 ASP A O 1
ATOM 1666 N N . TRP A 1 225 ? -9.148 -28.422 -18.984 1 92.06 225 TRP A N 1
ATOM 1667 C CA . TRP A 1 225 ? -8.758 -29.359 -17.938 1 92.06 225 TRP A CA 1
ATOM 1668 C C . TRP A 1 225 ? -8.68 -30.781 -18.469 1 92.06 225 TRP A C 1
ATOM 1670 O O . TRP A 1 225 ? -8.359 -31.719 -17.734 1 92.06 225 TRP A O 1
ATOM 1680 N N . SER A 1 226 ? -8.906 -30.953 -19.703 1 92 226 SER A N 1
ATOM 1681 C CA . SER A 1 226 ? -9.07 -32.281 -20.266 1 92 226 SER A CA 1
ATOM 1682 C C . SER A 1 226 ? -7.852 -33.156 -19.969 1 92 226 SER A C 1
ATOM 1684 O O . SER A 1 226 ? -7.984 -34.375 -19.781 1 92 226 SER A O 1
ATOM 1686 N N . GLU A 1 227 ? -6.707 -32.562 -19.891 1 91 227 GLU A N 1
ATOM 1687 C CA . GLU A 1 227 ? -5.488 -33.344 -19.703 1 91 227 GLU A CA 1
ATOM 1688 C C . GLU A 1 227 ? -5.379 -33.844 -18.266 1 91 227 GLU A C 1
ATOM 1690 O O . GLU A 1 227 ? -4.664 -34.812 -18 1 91 227 GLU A O 1
ATOM 1695 N N . TYR A 1 228 ? -6.121 -33.156 -17.344 1 93.62 228 TYR A N 1
ATOM 1696 C CA . TYR A 1 228 ? -5.746 -33.594 -16 1 93.62 228 TYR A CA 1
ATOM 1697 C C . TYR A 1 228 ? -6.965 -33.656 -15.086 1 93.62 228 TYR A C 1
ATOM 1699 O O . TYR A 1 228 ? -6.844 -34 -13.906 1 93.62 228 TYR A O 1
ATOM 1707 N N . GLU A 1 229 ? -8.211 -33.438 -15.555 1 94.62 229 GLU A N 1
ATOM 1708 C CA . GLU A 1 229 ? -9.398 -33.406 -14.711 1 94.62 229 GLU A CA 1
ATOM 1709 C C . GLU A 1 229 ? -9.641 -34.781 -14.094 1 94.62 229 GLU A C 1
ATOM 1711 O O . GLU A 1 229 ? -10.195 -34.906 -13 1 94.62 229 GLU A O 1
ATOM 1716 N N . LYS A 1 230 ? -9.219 -35.875 -14.75 1 94.44 230 LYS A N 1
ATOM 1717 C CA . LYS A 1 230 ? -9.469 -37.219 -14.266 1 94.44 230 LYS A CA 1
ATOM 1718 C C . LYS A 1 230 ? -8.492 -37.594 -13.156 1 94.44 230 LYS A C 1
ATOM 1720 O O . LYS A 1 230 ? -8.805 -38.438 -12.297 1 94.44 230 LYS A O 1
ATOM 1725 N N . ASP A 1 231 ? -7.289 -37.062 -13.188 1 97 231 ASP A N 1
ATOM 1726 C CA . ASP A 1 231 ? -6.277 -37.312 -12.172 1 97 231 ASP A CA 1
ATOM 1727 C C . ASP A 1 231 ? -5.426 -36.062 -11.898 1 97 231 ASP A C 1
ATOM 1729 O O . ASP A 1 231 ? -4.246 -36.031 -12.258 1 97 231 ASP A O 1
ATOM 1733 N N . PRO A 1 232 ? -6.016 -35.156 -11.219 1 97.44 232 PRO A N 1
ATOM 1734 C CA . PRO A 1 232 ? -5.301 -33.875 -10.961 1 97.44 232 PRO A CA 1
ATOM 1735 C C . PRO A 1 232 ? -4.027 -34.094 -10.141 1 97.44 232 PRO A C 1
ATOM 1737 O O . PRO A 1 232 ? -3.041 -33.375 -10.344 1 97.44 232 PRO A O 1
ATOM 1740 N N . ALA A 1 233 ? -4.027 -35.062 -9.266 1 97.5 233 ALA A N 1
ATOM 1741 C CA . ALA A 1 233 ? -2.859 -35.344 -8.43 1 97.5 233 ALA A CA 1
ATOM 1742 C C . ALA A 1 233 ? -1.66 -35.75 -9.281 1 97.5 233 ALA A C 1
ATOM 1744 O O . ALA A 1 233 ? -0.549 -35.25 -9.078 1 97.5 233 ALA A O 1
ATOM 1745 N N . ASP A 1 234 ? -1.935 -36.625 -10.164 1 97 234 ASP A N 1
ATOM 1746 C CA . ASP A 1 234 ? -0.859 -37.062 -11.047 1 97 234 ASP A CA 1
ATOM 1747 C C . ASP A 1 234 ? -0.328 -35.875 -11.883 1 97 234 ASP A C 1
ATOM 1749 O O . ASP A 1 234 ? 0.881 -35.75 -12.086 1 97 234 ASP A O 1
ATOM 1753 N N . PHE A 1 235 ? -1.211 -35.094 -12.422 1 97.62 235 PHE A N 1
ATOM 1754 C CA . PHE A 1 235 ? -0.814 -33.938 -13.195 1 97.62 235 PHE A CA 1
ATOM 1755 C C . PHE A 1 235 ? 0.093 -33.031 -12.375 1 97.62 235 PHE A C 1
ATOM 1757 O O . PHE A 1 235 ? 1.121 -32.562 -12.867 1 97.62 235 PHE A O 1
ATOM 1764 N N . VAL A 1 236 ? -0.251 -32.75 -11.125 1 98 236 VAL A N 1
ATOM 1765 C CA . VAL A 1 236 ? 0.543 -31.891 -10.25 1 98 236 VAL A CA 1
ATOM 1766 C C . VAL A 1 236 ? 1.915 -32.5 -10.016 1 98 236 VAL A C 1
ATOM 1768 O O . VAL A 1 236 ? 2.936 -31.828 -10.055 1 98 236 VAL A O 1
ATOM 1771 N N . ARG A 1 237 ? 2.004 -33.844 -9.805 1 97.19 237 ARG A N 1
ATOM 1772 C CA . ARG A 1 237 ? 3.273 -34.531 -9.602 1 97.19 237 ARG A CA 1
ATOM 1773 C C . ARG A 1 237 ? 4.176 -34.406 -10.82 1 97.19 237 ARG A C 1
ATOM 1775 O O . ARG A 1 237 ? 5.375 -34.156 -10.688 1 97.19 237 ARG A O 1
ATOM 1782 N N . GLN A 1 238 ? 3.576 -34.594 -11.969 1 97.25 238 GLN A N 1
ATOM 1783 C CA . GLN A 1 238 ? 4.344 -34.438 -13.203 1 97.25 238 GLN A CA 1
ATOM 1784 C C . GLN A 1 238 ? 4.812 -33 -13.398 1 97.25 238 GLN A C 1
ATOM 1786 O O . GLN A 1 238 ? 5.941 -32.781 -13.836 1 97.25 238 GLN A O 1
ATOM 1791 N N . THR A 1 239 ? 3.898 -32.062 -13.117 1 98 239 THR A N 1
ATOM 1792 C CA . THR A 1 239 ? 4.242 -30.641 -13.195 1 98 239 THR A CA 1
ATOM 1793 C C . THR A 1 239 ? 5.445 -30.344 -12.305 1 98 239 THR A C 1
ATOM 1795 O O . THR A 1 239 ? 6.363 -29.625 -12.727 1 98 239 THR A O 1
ATOM 1798 N N . ALA A 1 240 ? 5.438 -30.938 -11.133 1 97 240 ALA A N 1
ATOM 1799 C CA . ALA A 1 240 ? 6.484 -30.688 -10.148 1 97 240 ALA A CA 1
ATOM 1800 C C . ALA A 1 240 ? 7.824 -31.25 -10.617 1 97 240 ALA A C 1
ATOM 1802 O O . ALA A 1 240 ? 8.883 -30.812 -10.148 1 97 240 ALA A O 1
ATOM 1803 N N . LYS A 1 241 ? 7.824 -32.188 -11.492 1 96.38 241 LYS A N 1
ATOM 1804 C CA . LYS A 1 241 ? 9.055 -32.719 -12.047 1 96.38 241 LYS A CA 1
ATOM 1805 C C . LYS A 1 241 ? 9.648 -31.812 -13.109 1 96.38 241 LYS A C 1
ATOM 1807 O O . LYS A 1 241 ? 10.844 -31.875 -13.398 1 96.38 241 LYS A O 1
ATOM 1812 N N . ILE A 1 242 ? 8.797 -31 -13.68 1 97.31 242 ILE A N 1
ATOM 1813 C CA . ILE A 1 242 ? 9.195 -30.156 -14.812 1 97.31 242 ILE A CA 1
ATOM 1814 C C . ILE A 1 242 ? 9.531 -28.75 -14.32 1 97.31 242 ILE A C 1
ATOM 1816 O O . ILE A 1 242 ? 10.562 -28.188 -14.688 1 97.31 242 ILE A O 1
ATOM 1820 N N . ALA A 1 243 ? 8.688 -28.203 -13.477 1 97.94 243 ALA A N 1
ATOM 1821 C CA . ALA A 1 243 ? 8.82 -26.844 -12.992 1 97.94 243 ALA A CA 1
ATOM 1822 C C . ALA A 1 243 ? 9.594 -26.797 -11.68 1 97.94 243 ALA A C 1
ATOM 1824 O O . ALA A 1 243 ? 9.742 -27.812 -11 1 97.94 243 ALA A O 1
ATOM 1825 N N . ASP A 1 244 ? 10.125 -25.672 -11.32 1 97.44 244 ASP A N 1
ATOM 1826 C CA . ASP A 1 244 ? 10.836 -25.5 -10.055 1 97.44 244 ASP A CA 1
ATOM 1827 C C . ASP A 1 244 ? 9.859 -25.5 -8.875 1 97.44 244 ASP A C 1
ATOM 1829 O O . ASP A 1 244 ? 10.234 -25.859 -7.758 1 97.44 244 ASP A O 1
ATOM 1833 N N . ARG A 1 245 ? 8.625 -25.047 -9.117 1 96.88 245 ARG A N 1
ATOM 1834 C CA . ARG A 1 245 ? 7.57 -24.984 -8.109 1 96.88 245 ARG A CA 1
ATOM 1835 C C . ARG A 1 245 ? 6.191 -25.062 -8.758 1 96.88 245 ARG A C 1
ATOM 1837 O O . ARG A 1 245 ? 6.027 -24.734 -9.93 1 96.88 245 ARG A O 1
ATOM 1844 N N . VAL A 1 246 ? 5.27 -25.609 -7.945 1 98.5 246 VAL A N 1
ATOM 1845 C CA . VAL A 1 246 ? 3.873 -25.609 -8.367 1 98.5 246 VAL A CA 1
ATOM 1846 C C . VAL A 1 246 ? 3.07 -24.656 -7.488 1 98.5 246 VAL A C 1
ATOM 1848 O O . VAL A 1 246 ? 3.197 -24.672 -6.262 1 98.5 246 VAL A O 1
ATOM 1851 N N . LEU A 1 247 ? 2.381 -23.766 -8.094 1 98.62 247 LEU A N 1
ATOM 1852 C CA . LEU A 1 247 ? 1.412 -22.922 -7.402 1 98.62 247 LEU A CA 1
ATOM 1853 C C . LEU A 1 247 ? -0.011 -23.406 -7.66 1 98.62 247 LEU A C 1
ATOM 1855 O O . LEU A 1 247 ? -0.525 -23.281 -8.773 1 98.62 247 LEU A O 1
ATOM 1859 N N . LEU A 1 248 ? -0.608 -23.984 -6.648 1 98.62 248 LEU A N 1
ATOM 1860 C CA . LEU A 1 248 ? -1.975 -24.484 -6.75 1 98.62 248 LEU A CA 1
ATOM 1861 C C . LEU A 1 248 ? -2.982 -23.375 -6.488 1 98.62 248 LEU A C 1
ATOM 1863 O O . LEU A 1 248 ? -2.82 -22.594 -5.547 1 98.62 248 LEU A O 1
ATOM 1867 N N . THR A 1 249 ? -4.004 -23.281 -7.344 1 98.31 249 THR A N 1
ATOM 1868 C CA . THR A 1 249 ? -5.055 -22.281 -7.152 1 98.31 249 THR A CA 1
ATOM 1869 C C . THR A 1 249 ? -6.434 -22.922 -7.258 1 98.31 249 THR A C 1
ATOM 1871 O O . THR A 1 249 ? -6.656 -23.797 -8.094 1 98.31 249 THR A O 1
ATOM 1874 N N . SER A 1 250 ? -7.301 -22.625 -6.387 1 98.19 250 SER A N 1
ATOM 1875 C CA . SER A 1 250 ? -8.703 -23.016 -6.352 1 98.19 250 SER A CA 1
ATOM 1876 C C . SER A 1 250 ? -9.586 -21.859 -5.902 1 98.19 250 SER A C 1
ATOM 1878 O O . SER A 1 250 ? -10.109 -21.859 -4.785 1 98.19 250 SER A O 1
ATOM 1880 N N . PRO A 1 251 ? -9.836 -20.906 -6.746 1 95.56 251 PRO A N 1
ATOM 1881 C CA . PRO A 1 251 ? -10.391 -19.609 -6.344 1 95.56 251 PRO A CA 1
ATOM 1882 C C . PRO A 1 251 ? -11.797 -19.734 -5.758 1 95.56 251 PRO A C 1
ATOM 1884 O O . PRO A 1 251 ? -12.188 -18.906 -4.922 1 95.56 251 PRO A O 1
ATOM 1887 N N . ASN A 1 252 ? -12.547 -20.766 -6.152 1 95.75 252 ASN A N 1
ATOM 1888 C CA . ASN A 1 252 ? -13.938 -20.812 -5.711 1 95.75 252 ASN A CA 1
ATOM 1889 C C . ASN A 1 252 ? -14.227 -22.062 -4.898 1 95.75 252 ASN A C 1
ATOM 1891 O O . ASN A 1 252 ? -15.383 -22.359 -4.586 1 95.75 252 ASN A O 1
ATOM 1895 N N . SER A 1 253 ? -13.203 -22.797 -4.648 1 96.81 253 SER A N 1
ATOM 1896 C CA . SER A 1 253 ? -13.414 -24.031 -3.908 1 96.81 253 SER A CA 1
ATOM 1897 C C . SER A 1 253 ? -12.18 -24.391 -3.08 1 96.81 253 SER A C 1
ATOM 1899 O O . SER A 1 253 ? -11.43 -25.312 -3.439 1 96.81 253 SER A O 1
ATOM 1901 N N . PHE A 1 254 ? -12.023 -23.797 -1.982 1 97.81 254 PHE A N 1
ATOM 1902 C CA . PHE A 1 254 ? -10.891 -24.062 -1.102 1 97.81 254 PHE A CA 1
ATOM 1903 C C . PHE A 1 254 ? -10.867 -25.531 -0.679 1 97.81 254 PHE A C 1
ATOM 1905 O O . PHE A 1 254 ? -9.805 -26.156 -0.635 1 97.81 254 PHE A O 1
ATOM 1912 N N . GLY A 1 255 ? -12.016 -26.047 -0.375 1 97.62 255 GLY A N 1
ATOM 1913 C CA . GLY A 1 255 ? -12.125 -27.438 0.024 1 97.62 255 GLY A CA 1
ATOM 1914 C C . GLY A 1 255 ? -11.531 -28.406 -0.992 1 97.62 255 GLY A C 1
ATOM 1915 O O . GLY A 1 255 ? -10.828 -29.344 -0.627 1 97.62 255 GLY A O 1
ATOM 1916 N N . SER A 1 256 ? -11.773 -28.188 -2.295 1 97.88 256 SER A N 1
ATOM 1917 C CA . SER A 1 256 ? -11.227 -29.031 -3.346 1 97.88 256 SER A CA 1
ATOM 1918 C C . SER A 1 256 ? -9.703 -28.922 -3.404 1 97.88 256 SER A C 1
ATOM 1920 O O . SER A 1 256 ? -9.016 -29.891 -3.711 1 97.88 256 SER A O 1
ATOM 1922 N N . GLY A 1 257 ? -9.211 -27.688 -3.146 1 98.12 257 GLY A N 1
ATOM 1923 C CA . GLY A 1 257 ? -7.77 -27.516 -3.066 1 98.12 257 GLY A CA 1
ATOM 1924 C C . GLY A 1 257 ? -7.129 -28.312 -1.947 1 98.12 257 GLY A C 1
ATOM 1925 O O . GLY A 1 257 ? -6.109 -28.969 -2.15 1 98.12 257 GLY A O 1
ATOM 1926 N N . LEU A 1 258 ? -7.801 -28.266 -0.812 1 97.56 258 LEU A N 1
ATOM 1927 C CA . LEU A 1 258 ? -7.312 -29.01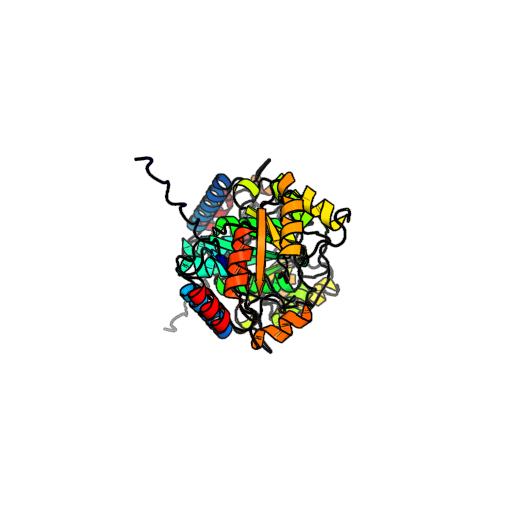6 0.346 1 97.56 258 LEU A CA 1
ATOM 1928 C C . LEU A 1 258 ? -7.324 -30.516 0.075 1 97.56 258 LEU A C 1
ATOM 1930 O O . LEU A 1 258 ? -6.383 -31.219 0.437 1 97.56 258 LEU A O 1
ATOM 1934 N N . GLU A 1 259 ? -8.391 -30.953 -0.479 1 97.38 259 GLU A N 1
ATOM 1935 C CA . GLU A 1 259 ? -8.508 -32.375 -0.803 1 97.38 259 GLU A CA 1
ATOM 1936 C C . GLU A 1 259 ? -7.391 -32.812 -1.742 1 97.38 259 GLU A C 1
ATOM 1938 O O . GLU A 1 259 ? -6.785 -33.875 -1.541 1 97.38 259 GLU A O 1
ATOM 1943 N N . LEU A 1 260 ? -7.129 -32.031 -2.771 1 97.94 260 LEU A N 1
ATOM 1944 C CA . LEU A 1 260 ? -6.062 -32.344 -3.711 1 97.94 260 LEU A CA 1
ATOM 1945 C C . LEU A 1 260 ? -4.711 -32.375 -3.008 1 97.94 260 LEU A C 1
ATOM 1947 O O . LEU A 1 260 ? -3.902 -33.281 -3.246 1 97.94 260 LEU A O 1
ATOM 1951 N N . LEU A 1 261 ? -4.457 -31.422 -2.115 1 97.38 261 LEU A N 1
ATOM 1952 C CA . LEU A 1 261 ? -3.209 -31.375 -1.363 1 97.38 261 LEU A CA 1
ATOM 1953 C C . LEU A 1 261 ? -3.037 -32.625 -0.511 1 97.38 261 LEU A C 1
ATOM 1955 O O . LEU A 1 261 ? -1.935 -33.156 -0.41 1 97.38 261 LEU A O 1
ATOM 1959 N N . ARG A 1 262 ? -4.117 -33.094 0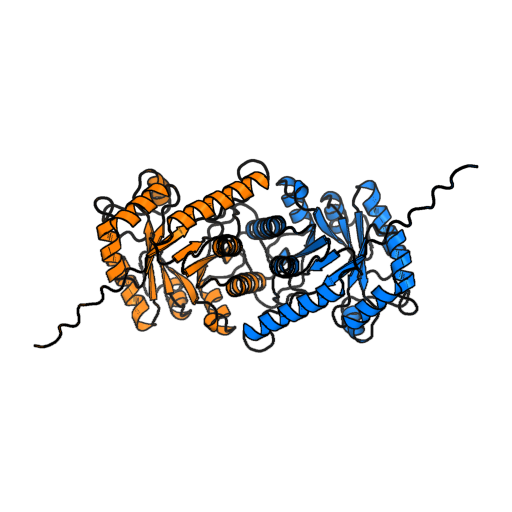.079 1 96.19 262 ARG A N 1
ATOM 1960 C CA . ARG A 1 262 ? -4.055 -34.281 0.91 1 96.19 262 ARG A CA 1
ATOM 1961 C C . ARG A 1 262 ? -3.732 -35.531 0.072 1 96.19 262 ARG A C 1
ATOM 1963 O O . ARG A 1 262 ? -3.043 -36.438 0.536 1 96.19 262 ARG A O 1
ATOM 1970 N N . GLN A 1 263 ? -4.215 -35.5 -1.145 1 95.62 263 GLN A N 1
ATOM 1971 C CA . GLN A 1 263 ? -3.91 -36.594 -2.062 1 95.62 263 GLN A CA 1
ATOM 1972 C C . GLN A 1 263 ? -2.434 -36.594 -2.447 1 95.62 263 GLN A C 1
ATOM 1974 O O . GLN A 1 263 ? -1.878 -37.656 -2.787 1 95.62 263 GLN A O 1
ATOM 1979 N N . LEU A 1 264 ? -1.824 -35.469 -2.436 1 95.06 264 LEU A N 1
ATOM 1980 C CA . LEU A 1 264 ? -0.438 -35.312 -2.861 1 95.06 264 LEU A CA 1
ATOM 1981 C C . LEU A 1 264 ? 0.523 -35.688 -1.733 1 95.06 264 LEU A C 1
ATOM 1983 O O . LEU A 1 264 ? 1.725 -35.844 -1.962 1 95.06 264 LEU A O 1
ATOM 1987 N N . LYS A 1 265 ? 0.111 -35.719 -0.48 1 85.94 265 LYS A N 1
ATOM 1988 C CA . LYS A 1 265 ? 0.929 -36.156 0.65 1 85.94 265 LYS A CA 1
ATOM 1989 C C . LYS A 1 265 ? 0.879 -37.656 0.818 1 85.94 265 LYS A C 1
ATOM 1991 O O . LYS A 1 265 ? 1.901 -38.281 1.085 1 85.94 265 LYS A O 1
ATOM 1996 N N . MET B 1 1 ? -22.188 30.328 47.406 1 32.56 1 MET B N 1
ATOM 1997 C CA . MET B 1 1 ? -21.062 30.844 46.625 1 32.56 1 MET B CA 1
ATOM 1998 C C . MET B 1 1 ? -20.984 30.156 45.281 1 32.56 1 MET B C 1
ATOM 2000 O O . MET B 1 1 ? -21 28.922 45.188 1 32.56 1 MET B O 1
ATOM 2004 N N . PRO B 1 2 ? -21.422 30.812 44.156 1 36.94 2 PRO B N 1
ATOM 2005 C CA . PRO B 1 2 ? -21.578 30.125 42.875 1 36.94 2 PRO B CA 1
ATOM 2006 C C . PRO B 1 2 ? -20.328 29.406 42.438 1 36.94 2 PRO B C 1
ATOM 2008 O O . PRO B 1 2 ? -19.203 29.875 42.688 1 36.94 2 PRO B O 1
ATOM 2011 N N . ASP B 1 3 ? -20.109 28.125 42.531 1 34.94 3 ASP B N 1
ATOM 2012 C CA . ASP B 1 3 ? -19 27.281 42.094 1 34.94 3 ASP B CA 1
ATOM 2013 C C . ASP B 1 3 ? -18.562 27.625 40.656 1 34.94 3 ASP B C 1
ATOM 2015 O O . ASP B 1 3 ? -19.359 27.516 39.719 1 34.94 3 ASP B O 1
ATOM 2019 N N . VAL B 1 4 ? -17.75 28.672 40.5 1 36.53 4 VAL B N 1
ATOM 2020 C CA . VAL B 1 4 ? -17.078 29.125 39.281 1 36.53 4 VAL B CA 1
ATOM 2021 C C . VAL B 1 4 ? -16.531 27.922 38.5 1 36.53 4 VAL B C 1
ATOM 2023 O O . VAL B 1 4 ? -15.766 27.125 39.062 1 36.53 4 VAL B O 1
ATOM 2026 N N . ASP B 1 5 ? -17.234 27.375 37.531 1 35.44 5 ASP B N 1
ATOM 2027 C CA . ASP B 1 5 ? -16.797 26.422 36.531 1 35.44 5 ASP B CA 1
ATOM 2028 C C . ASP B 1 5 ? -15.414 26.797 35.969 1 35.44 5 ASP B C 1
ATOM 2030 O O . ASP B 1 5 ? -15.242 27.844 35.344 1 35.44 5 ASP B O 1
ATOM 2034 N N . PHE B 1 6 ? -14.312 26.531 36.688 1 33.78 6 PHE B N 1
ATOM 2035 C CA . PHE B 1 6 ? -12.953 26.656 36.188 1 33.78 6 PHE B CA 1
ATOM 2036 C C . PHE B 1 6 ? -12.891 26.203 34.719 1 33.78 6 PHE B C 1
ATOM 2038 O O . PHE B 1 6 ? -13.383 25.125 34.375 1 33.78 6 PHE B O 1
ATOM 2045 N N . GLY B 1 7 ? -12.883 27.078 33.688 1 34.56 7 GLY B N 1
ATOM 2046 C CA . GLY B 1 7 ? -12.625 26.906 32.25 1 34.56 7 GLY B CA 1
ATOM 2047 C C . GLY B 1 7 ? -11.664 25.766 31.969 1 34.56 7 GLY B C 1
ATOM 2048 O O . GLY B 1 7 ? -10.477 25.844 32.312 1 34.56 7 GLY B O 1
ATOM 2049 N N . TYR B 1 8 ? -11.992 24.516 32.094 1 37 8 TYR B N 1
ATOM 2050 C CA . TYR B 1 8 ? -11.227 23.406 31.547 1 37 8 TYR B CA 1
ATOM 2051 C C . TYR B 1 8 ? -10.461 23.812 30.297 1 37 8 TYR B C 1
ATOM 2053 O O . TYR B 1 8 ? -11.062 24.234 29.312 1 37 8 TYR B O 1
ATOM 2061 N N . THR B 1 9 ? -9.359 24.641 30.359 1 39.22 9 THR B N 1
ATOM 2062 C CA . THR B 1 9 ? -8.43 24.859 29.25 1 39.22 9 THR B CA 1
ATOM 2063 C C . THR B 1 9 ? -8.383 23.641 28.328 1 39.22 9 THR B C 1
ATOM 2065 O O . THR B 1 9 ? -8.109 22.531 28.781 1 39.22 9 THR B O 1
ATOM 2068 N N . GLN B 1 10 ? -9.258 23.375 27.469 1 44.19 10 GLN B N 1
ATOM 2069 C CA . GLN B 1 10 ? -9.25 22.359 26.422 1 44.19 10 GLN B CA 1
ATOM 2070 C C . GLN B 1 10 ? -7.828 22.094 25.922 1 44.19 10 GLN B C 1
ATOM 2072 O O . GLN B 1 10 ? -7.113 23.016 25.531 1 44.19 10 GLN B O 1
ATOM 2077 N N . ALA B 1 11 ? -7.125 21.156 26.516 1 56.25 11 ALA B N 1
ATOM 2078 C CA . ALA B 1 11 ? -5.777 20.75 26.125 1 56.25 11 ALA B CA 1
ATOM 2079 C C . ALA B 1 11 ? -5.562 20.906 24.625 1 56.25 11 ALA B C 1
ATOM 2081 O O . ALA B 1 11 ? -6.41 20.5 23.828 1 56.25 11 ALA B O 1
ATOM 2082 N N . MET B 1 12 ? -4.707 21.844 24.203 1 68.5 12 MET B N 1
ATOM 2083 C CA . MET B 1 12 ? -4.293 22.125 22.828 1 68.5 12 MET B CA 1
ATOM 2084 C C . MET B 1 12 ? -4.051 20.812 22.062 1 68.5 12 MET B C 1
ATOM 2086 O O . MET B 1 12 ? -3.316 19.953 22.531 1 68.5 12 MET B O 1
ATOM 2090 N N . LYS B 1 13 ? -4.91 20.578 20.969 1 89.19 13 LYS B N 1
ATOM 2091 C CA . LYS B 1 13 ? -4.703 19.375 20.156 1 89.19 13 LYS B CA 1
ATOM 2092 C C . LYS B 1 13 ? -3.592 19.594 19.141 1 89.19 13 LYS B C 1
ATOM 2094 O O . LYS B 1 13 ? -3.818 20.203 18.078 1 89.19 13 LYS B O 1
ATOM 2099 N N . ILE B 1 14 ? -2.414 19.359 19.578 1 96.62 14 ILE B N 1
ATOM 2100 C CA . ILE B 1 14 ? -1.236 19.469 18.719 1 96.62 14 ILE B CA 1
ATOM 2101 C C . ILE B 1 14 ? -0.78 18.078 18.281 1 96.62 14 ILE B C 1
ATOM 2103 O O . ILE B 1 14 ? -0.622 17.188 19.125 1 96.62 14 ILE B O 1
ATOM 2107 N N . SER B 1 15 ? -0.714 17.891 17.031 1 97.62 15 SER B N 1
ATOM 2108 C CA . SER B 1 15 ? -0.07 16.719 16.453 1 97.62 15 SER B CA 1
ATOM 2109 C C . SER B 1 15 ? 1.254 17.078 15.789 1 97.62 15 SER B C 1
ATOM 2111 O O . SE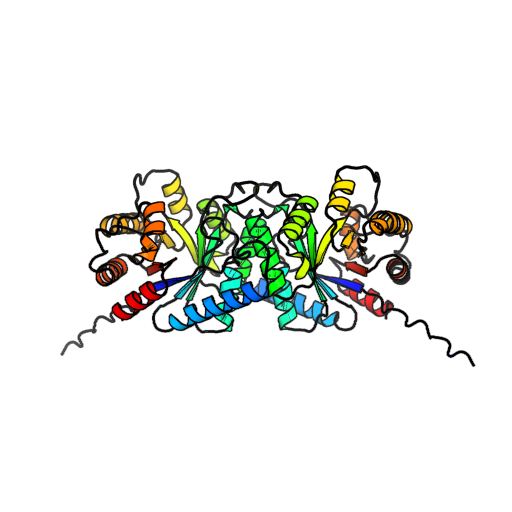R B 1 15 ? 1.525 18.266 15.547 1 97.62 15 SER B O 1
ATOM 2113 N N . TYR B 1 16 ? 2.088 16.156 15.617 1 98.38 16 TYR B N 1
ATOM 2114 C CA . TYR B 1 16 ? 3.398 16.375 15.016 1 98.38 16 TYR B CA 1
ATOM 2115 C C . TYR B 1 16 ? 3.57 15.523 13.758 1 98.38 16 TYR B C 1
ATOM 2117 O O . TYR B 1 16 ? 3.18 14.352 13.734 1 98.38 16 TYR B O 1
ATOM 2125 N N . GLU B 1 17 ? 4.129 16.094 12.773 1 98.62 17 GLU B N 1
ATOM 2126 C CA . GLU B 1 17 ? 4.344 15.414 11.508 1 98.62 17 GLU B CA 1
ATOM 2127 C C . GLU B 1 17 ? 5.703 14.727 11.469 1 98.62 17 GLU B C 1
ATOM 2129 O O . GLU B 1 17 ? 6.723 15.328 11.812 1 98.62 17 GLU B O 1
ATOM 2134 N N . LEU B 1 18 ? 5.734 13.523 11.148 1 98.44 18 LEU B N 1
ATOM 2135 C CA . LEU B 1 18 ? 6.953 12.766 10.875 1 98.44 18 LEU B CA 1
ATOM 2136 C C . LEU B 1 18 ? 6.957 12.234 9.445 1 98.44 18 LEU B C 1
ATOM 2138 O O . LEU B 1 18 ? 5.926 11.773 8.945 1 98.44 18 LEU B O 1
ATOM 2142 N N . ASN B 1 19 ? 8.094 12.305 8.82 1 97.81 19 ASN B N 1
ATOM 2143 C CA . ASN 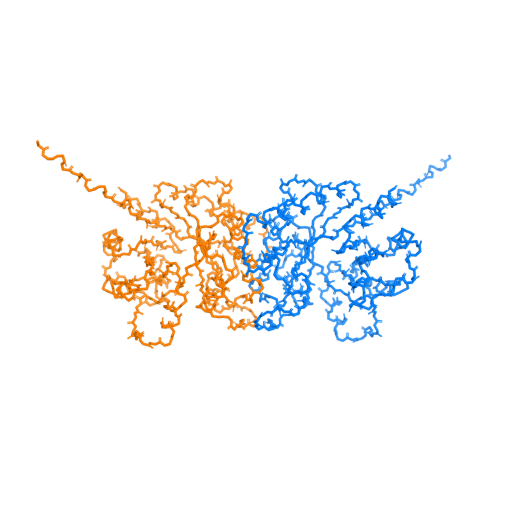B 1 19 ? 8.281 11.719 7.5 1 97.81 19 ASN B CA 1
ATOM 2144 C C . ASN B 1 19 ? 8.867 10.312 7.594 1 97.81 19 ASN B C 1
ATOM 2146 O O . ASN B 1 19 ? 9.961 10.125 8.125 1 97.81 19 ASN B O 1
ATOM 2150 N N . PRO B 1 20 ? 8.141 9.359 7.094 1 98.06 20 PRO B N 1
ATOM 2151 C CA . PRO B 1 20 ? 8.773 8.047 7 1 98.06 20 PRO B CA 1
ATOM 2152 C C . PRO B 1 20 ? 10.078 8.07 6.203 1 98.06 20 PRO B C 1
ATOM 2154 O O . PRO B 1 20 ? 10.281 8.969 5.383 1 98.06 20 PRO B O 1
ATOM 2157 N N . PRO B 1 21 ? 10.891 7.164 6.43 1 97 21 PRO B N 1
ATOM 2158 C CA . PRO B 1 21 ? 12.211 7.211 5.801 1 97 21 PRO B CA 1
ATOM 2159 C C . PRO B 1 21 ? 12.156 6.984 4.289 1 97 21 PRO B C 1
ATOM 2161 O O . PRO B 1 21 ? 11.273 6.273 3.803 1 97 21 PRO B O 1
ATOM 2164 N N . LYS B 1 22 ? 13.125 7.547 3.604 1 95.25 22 LYS B N 1
ATOM 2165 C CA . LYS B 1 22 ? 13.352 7.227 2.197 1 95.25 22 LYS B CA 1
ATOM 2166 C C . LYS B 1 22 ? 13.711 5.754 2.02 1 95.25 22 LYS B C 1
ATOM 2168 O O . LYS B 1 22 ? 14.461 5.191 2.814 1 95.25 22 LYS B O 1
ATOM 2173 N N . ILE B 1 23 ? 13.156 5.195 1.034 1 93.5 23 ILE B N 1
ATOM 2174 C CA . ILE B 1 23 ? 13.391 3.781 0.769 1 93.5 23 ILE B CA 1
ATOM 2175 C C . ILE B 1 23 ? 14.812 3.578 0.261 1 93.5 23 ILE B C 1
ATOM 2177 O O . ILE B 1 23 ? 15.523 2.678 0.721 1 93.5 23 ILE B O 1
ATOM 2181 N N . VAL B 1 24 ? 15.195 4.324 -0.719 1 86.56 24 VAL B N 1
ATOM 2182 C CA . VAL B 1 24 ? 16.547 4.273 -1.252 1 86.56 24 VAL B CA 1
ATOM 2183 C C . VAL B 1 24 ? 17.281 5.57 -0.916 1 86.56 24 VAL B C 1
ATOM 2185 O O . VAL B 1 24 ? 16.828 6.66 -1.281 1 86.56 24 VAL B O 1
ATOM 2188 N N . LYS B 1 25 ? 18.25 5.312 0.046 1 79.81 25 LYS B N 1
ATOM 2189 C CA . LYS B 1 25 ? 19.125 6.414 0.417 1 79.81 25 LYS B CA 1
ATOM 2190 C C . LYS B 1 25 ? 20.5 6.281 -0.256 1 79.81 25 LYS B C 1
ATOM 2192 O O . LYS B 1 25 ? 21.234 5.328 0.004 1 79.81 25 LYS B O 1
ATOM 2197 N N . GLY B 1 26 ? 20.641 6.789 -1.482 1 76 26 GLY B N 1
ATOM 2198 C CA . GLY B 1 26 ? 21.875 6.652 -2.254 1 76 26 GLY B CA 1
ATOM 2199 C C . GLY B 1 26 ? 21.688 5.871 -3.541 1 76 26 GLY B C 1
ATOM 2200 O O . GLY B 1 26 ? 20.766 6.152 -4.316 1 76 26 GLY B O 1
ATOM 2201 N N . GLU B 1 27 ? 22.609 4.793 -3.584 1 77.12 27 GLU B N 1
ATOM 2202 C CA . GLU B 1 27 ? 22.688 4.16 -4.898 1 77.12 27 GLU B CA 1
ATOM 2203 C C . GLU B 1 27 ? 21.734 2.971 -4.984 1 77.12 27 GLU B C 1
ATOM 2205 O O . GLU B 1 27 ? 21.219 2.66 -6.062 1 77.12 27 GLU B O 1
ATOM 2210 N N . ARG B 1 28 ? 21.562 2.285 -3.768 1 88.88 28 ARG B N 1
ATOM 2211 C CA . ARG B 1 28 ? 20.797 1.056 -3.877 1 88.88 28 ARG B CA 1
ATOM 2212 C C . ARG B 1 28 ? 19.953 0.822 -2.623 1 88.88 28 ARG B C 1
ATOM 2214 O O . ARG B 1 28 ? 20.25 1.374 -1.562 1 88.88 28 ARG B O 1
ATOM 2221 N N . PHE B 1 29 ? 18.984 0.04 -2.826 1 94.25 29 PHE B N 1
ATOM 2222 C CA . PHE B 1 29 ? 18.172 -0.395 -1.698 1 94.25 29 PHE B CA 1
ATOM 2223 C C . PHE B 1 29 ? 19.016 -1.139 -0.673 1 94.25 29 PHE B C 1
ATOM 2225 O O . PHE B 1 29 ? 19.812 -2.002 -1.033 1 94.25 29 PHE B O 1
ATOM 2232 N N . ASN B 1 30 ? 18.875 -0.773 0.57 1 93.38 30 ASN B N 1
ATOM 2233 C CA . ASN B 1 30 ? 19.578 -1.381 1.689 1 93.38 30 ASN B CA 1
ATOM 2234 C C . ASN B 1 30 ? 18.656 -1.604 2.885 1 93.38 30 ASN B C 1
ATOM 2236 O O . ASN B 1 30 ? 18.281 -0.651 3.57 1 93.38 30 ASN B O 1
ATOM 2240 N N . LEU B 1 31 ? 18.406 -2.889 3.121 1 94.88 31 LEU B N 1
ATOM 2241 C CA . LEU B 1 31 ? 17.422 -3.232 4.141 1 94.88 31 LEU B CA 1
ATOM 2242 C C . LEU B 1 31 ? 17.906 -2.844 5.531 1 94.88 31 LEU B C 1
ATOM 2244 O O . LEU B 1 31 ? 17.141 -2.35 6.355 1 94.88 31 LEU B O 1
ATOM 2248 N N . ALA B 1 32 ? 19.156 -3.139 5.824 1 94.62 32 ALA B N 1
ATOM 2249 C CA . ALA B 1 32 ? 19.719 -2.799 7.129 1 94.62 32 ALA B CA 1
ATOM 2250 C C . ALA B 1 32 ? 19.594 -1.302 7.402 1 94.62 32 ALA B C 1
ATOM 2252 O O . ALA B 1 32 ? 19.219 -0.892 8.5 1 94.62 32 ALA B O 1
ATOM 2253 N N . GLN B 1 33 ? 19.891 -0.517 6.395 1 94.81 33 GLN B N 1
ATOM 2254 C CA . GLN B 1 33 ? 19.781 0.932 6.523 1 94.81 33 GLN B CA 1
ATOM 2255 C C . GLN B 1 33 ? 18.328 1.358 6.715 1 94.81 33 GLN B C 1
ATOM 2257 O O . GLN B 1 33 ? 18.031 2.225 7.539 1 94.81 33 GLN B O 1
ATOM 2262 N N . LEU B 1 34 ? 17.422 0.791 5.945 1 96.12 34 LEU B N 1
ATOM 2263 C CA . LEU B 1 34 ? 16 1.112 6.059 1 96.12 34 LEU B CA 1
ATOM 2264 C C . LEU B 1 34 ? 15.484 0.794 7.461 1 96.12 34 LEU B C 1
ATOM 2266 O O . LEU B 1 34 ? 14.758 1.594 8.055 1 96.12 34 LEU B O 1
ATOM 2270 N N . ASN B 1 35 ? 15.93 -0.341 7.988 1 95.81 35 ASN B N 1
ATOM 2271 C CA . ASN B 1 35 ? 15.539 -0.725 9.336 1 95.81 35 ASN B CA 1
ATOM 2272 C C . ASN B 1 35 ? 16.062 0.264 10.375 1 95.81 35 ASN B C 1
ATOM 2274 O O . ASN B 1 35 ? 15.344 0.632 11.305 1 95.81 35 ASN B O 1
ATOM 2278 N N . ALA B 1 36 ? 17.25 0.647 10.18 1 97 36 ALA B N 1
ATOM 2279 C CA . ALA B 1 36 ? 17.828 1.631 11.086 1 97 36 ALA B CA 1
ATOM 2280 C C . ALA B 1 36 ? 17.062 2.949 11.031 1 97 36 ALA B C 1
ATOM 2282 O O . ALA B 1 36 ? 16.828 3.576 12.062 1 97 36 ALA B O 1
ATOM 2283 N N . ASP B 1 37 ? 16.688 3.365 9.867 1 97.19 37 ASP B N 1
ATOM 2284 C CA . ASP B 1 37 ? 15.945 4.605 9.695 1 97.19 37 ASP B CA 1
ATOM 2285 C C . ASP B 1 37 ? 14.547 4.496 10.312 1 97.19 37 ASP B C 1
ATOM 2287 O O . ASP B 1 37 ? 14.031 5.469 10.867 1 97.19 37 ASP B O 1
ATOM 2291 N N . MET B 1 38 ? 13.945 3.363 10.18 1 97.31 38 MET B N 1
ATOM 2292 C CA . MET B 1 38 ? 12.656 3.121 10.812 1 97.31 38 MET B CA 1
ATOM 2293 C C . MET B 1 38 ? 12.766 3.213 12.328 1 97.31 38 MET B C 1
ATOM 2295 O O . MET B 1 38 ? 11.906 3.805 12.984 1 97.31 38 MET B O 1
ATOM 2299 N N . GLU B 1 39 ? 13.805 2.627 12.859 1 97.44 39 GLU B N 1
ATOM 2300 C CA . GLU B 1 39 ? 14.047 2.707 14.297 1 97.44 39 GLU B CA 1
ATOM 2301 C C . GLU B 1 39 ? 14.25 4.152 14.742 1 97.44 39 GLU B C 1
ATOM 2303 O O . GLU B 1 39 ? 13.766 4.559 15.797 1 97.44 39 GLU B O 1
ATOM 2308 N N . ALA B 1 40 ? 14.961 4.855 13.945 1 97.5 40 ALA B N 1
ATOM 2309 C CA . ALA B 1 40 ? 15.172 6.27 14.25 1 97.5 40 ALA B CA 1
ATOM 2310 C C . ALA B 1 40 ? 13.852 7.027 14.266 1 97.5 40 ALA B C 1
ATOM 2312 O O . ALA B 1 40 ? 13.625 7.863 15.148 1 97.5 40 ALA B O 1
ATOM 2313 N N . MET B 1 41 ? 12.977 6.758 13.336 1 97.38 41 MET B N 1
ATOM 2314 C CA . MET B 1 41 ? 11.664 7.395 13.305 1 97.38 41 MET B CA 1
ATOM 2315 C C . MET B 1 41 ? 10.852 7.031 14.539 1 97.38 41 MET B C 1
ATOM 2317 O O . MET B 1 41 ? 10.227 7.898 15.148 1 97.38 41 MET B O 1
ATOM 2321 N N . ALA B 1 42 ? 10.906 5.758 14.891 1 96.75 42 ALA B N 1
ATOM 2322 C CA . ALA B 1 42 ? 10.211 5.312 16.094 1 96.75 42 ALA B CA 1
ATOM 2323 C C . ALA B 1 42 ? 10.773 6.004 17.344 1 96.75 42 ALA B C 1
ATOM 2325 O O . ALA B 1 42 ? 10.023 6.336 18.266 1 96.75 42 ALA B O 1
ATOM 2326 N N . GLY B 1 43 ? 12.078 6.141 17.359 1 97 43 GLY B N 1
ATOM 2327 C CA . GLY B 1 43 ? 12.703 6.887 18.438 1 97 43 GLY B CA 1
ATOM 2328 C C . GLY B 1 43 ? 12.203 8.312 18.547 1 97 43 GLY B C 1
ATOM 2329 O O . GLY B 1 43 ? 11.914 8.797 19.641 1 97 43 GLY B O 1
ATOM 2330 N N . ARG B 1 44 ? 12.062 8.977 17.438 1 97.56 44 ARG B N 1
ATOM 2331 C CA . ARG B 1 44 ? 11.5 10.328 17.422 1 97.56 44 ARG B CA 1
ATOM 2332 C C . ARG B 1 44 ? 10.055 10.328 17.922 1 97.56 44 ARG B C 1
ATOM 2334 O O . ARG B 1 44 ? 9.672 11.172 18.734 1 97.56 44 ARG B O 1
ATOM 2341 N N . ALA B 1 45 ? 9.312 9.375 17.422 1 97.5 45 ALA B N 1
ATOM 2342 C CA . ALA B 1 45 ? 7.922 9.258 17.859 1 97.5 45 ALA B CA 1
ATOM 2343 C C . ALA B 1 45 ? 7.828 9.086 19.359 1 97.5 45 ALA B C 1
ATOM 2345 O O . ALA B 1 45 ? 6.961 9.68 20.016 1 97.5 45 ALA B O 1
ATOM 2346 N N . SER B 1 46 ? 8.742 8.344 19.906 1 96.62 46 SER B N 1
ATOM 2347 C CA . SER B 1 46 ? 8.75 8.094 21.344 1 96.62 46 SER B CA 1
ATOM 2348 C C . SER B 1 46 ? 9.008 9.383 22.125 1 96.62 46 SER B C 1
ATOM 2350 O O . SER B 1 46 ? 8.453 9.578 23.203 1 96.62 46 SER B O 1
ATOM 2352 N N . GLN B 1 47 ? 9.789 10.188 21.578 1 96.62 47 GLN B N 1
ATOM 2353 C CA . GLN B 1 47 ? 10.125 11.445 22.234 1 96.62 47 GLN B CA 1
ATOM 2354 C C . GLN B 1 47 ? 8.945 12.406 22.203 1 96.62 47 GLN B C 1
ATOM 2356 O O . GLN B 1 47 ? 8.922 13.391 22.938 1 96.62 47 GLN B O 1
ATOM 2361 N N . LEU B 1 48 ? 8.016 12.172 21.328 1 96.19 48 LEU B N 1
ATOM 2362 C CA . LEU B 1 48 ? 6.852 13.039 21.188 1 96.19 48 LEU B CA 1
ATOM 2363 C C . LEU B 1 48 ? 5.758 12.633 22.172 1 96.19 48 LEU B C 1
ATOM 2365 O O . LEU B 1 48 ? 4.805 13.391 22.391 1 96.19 48 LEU B O 1
ATOM 2369 N N . SER B 1 49 ? 5.945 11.414 22.734 1 89.94 49 SER B N 1
ATOM 2370 C CA . SER B 1 49 ? 4.957 10.898 23.672 1 89.94 49 SER B CA 1
ATOM 2371 C C . SER B 1 49 ? 4.754 11.859 24.844 1 89.94 49 SER B C 1
ATOM 2373 O O . SER B 1 49 ? 5.727 12.32 25.453 1 89.94 49 SER B O 1
ATOM 2375 N N . GLY B 1 50 ? 3.467 12.18 25.109 1 90.06 50 GLY B N 1
ATOM 2376 C CA . GLY B 1 50 ? 3.139 13.07 26.219 1 90.06 50 GLY B CA 1
ATOM 2377 C C . GLY B 1 50 ? 3.203 14.539 25.828 1 90.06 50 GLY B C 1
ATOM 2378 O O . GLY B 1 50 ? 2.752 15.406 26.578 1 90.06 50 GLY B O 1
ATOM 2379 N N . LEU B 1 51 ? 3.781 14.789 24.672 1 93.88 51 LEU B N 1
ATOM 2380 C CA . LEU B 1 51 ? 3.922 16.172 24.234 1 93.88 51 LEU B CA 1
ATOM 2381 C C . LEU B 1 51 ? 2.865 16.531 23.188 1 93.88 51 LEU B C 1
ATOM 2383 O O . LEU B 1 51 ? 2.529 17.703 23.016 1 93.88 51 LEU B O 1
ATOM 2387 N N . VAL B 1 52 ? 2.398 15.516 22.516 1 95.81 52 VAL B N 1
ATOM 2388 C CA . VAL B 1 52 ? 1.444 15.766 21.438 1 95.81 52 VAL B CA 1
ATOM 2389 C C . VAL B 1 52 ? 0.243 14.836 21.578 1 95.81 52 VAL B C 1
ATOM 2391 O O . VAL B 1 52 ? 0.314 13.828 22.297 1 95.81 52 VAL B O 1
ATOM 2394 N N . SER B 1 53 ? -0.827 15.211 20.953 1 95 53 SER B N 1
ATOM 2395 C CA . SER B 1 53 ? -2.049 14.414 20.984 1 95 53 SER B CA 1
ATOM 2396 C C . SER B 1 53 ? -2.057 13.359 19.891 1 95 53 SER B C 1
ATOM 2398 O O . SER B 1 53 ? -2.885 12.445 19.906 1 95 53 SER B O 1
ATOM 2400 N N . GLY B 1 54 ? -1.093 13.5 18.906 1 96 54 GLY B N 1
ATOM 2401 C CA . GLY B 1 54 ? -1.037 12.547 17.812 1 96 54 GLY B CA 1
ATOM 2402 C C . GLY B 1 54 ? 0.162 12.75 16.906 1 96 54 GLY B C 1
ATOM 2403 O O . GLY B 1 54 ? 0.886 13.742 17.031 1 96 54 GLY B O 1
ATOM 2404 N N . ILE B 1 55 ? 0.396 11.836 16.078 1 97.75 55 ILE B N 1
ATOM 2405 C CA . ILE B 1 55 ? 1.478 11.859 15.102 1 97.75 55 ILE B CA 1
ATOM 2406 C C . ILE B 1 55 ? 0.904 11.688 13.695 1 97.75 55 ILE B C 1
ATOM 2408 O O . ILE B 1 55 ? 0.014 10.867 13.484 1 97.75 55 ILE B O 1
ATOM 2412 N N . HIS B 1 56 ? 1.317 12.547 12.828 1 98.56 56 HIS B N 1
ATOM 2413 C CA . HIS B 1 56 ? 0.945 12.461 11.422 1 98.56 56 HIS B CA 1
ATOM 2414 C C . HIS B 1 56 ? 2.094 11.914 10.578 1 98.56 56 HIS B C 1
ATOM 2416 O O . HIS B 1 56 ? 3.207 12.438 10.625 1 98.56 56 HIS B O 1
ATOM 2422 N N . LEU B 1 57 ? 1.827 10.875 9.844 1 98.62 57 LEU B N 1
ATOM 2423 C CA . LEU B 1 57 ? 2.832 10.266 8.977 1 98.62 57 LEU B CA 1
ATOM 2424 C C . LEU B 1 57 ? 2.559 10.602 7.516 1 98.62 57 LEU B C 1
ATOM 2426 O O . LEU B 1 57 ? 1.477 10.312 6.996 1 98.62 57 LEU B O 1
ATOM 2430 N N . THR B 1 58 ? 3.551 11.18 6.883 1 98.44 58 THR B N 1
ATOM 2431 C CA . THR B 1 58 ? 3.367 11.656 5.516 1 98.44 58 THR B CA 1
ATOM 2432 C C . THR B 1 58 ? 3.598 10.523 4.516 1 98.44 58 THR B C 1
ATOM 2434 O O . THR B 1 58 ? 4.109 9.461 4.879 1 98.44 58 THR B O 1
ATOM 2437 N N . ASP B 1 59 ? 3.191 10.766 3.285 1 97.25 59 ASP B N 1
ATOM 2438 C CA . ASP B 1 59 ? 3.375 9.82 2.188 1 97.25 59 ASP B CA 1
ATOM 2439 C C . ASP B 1 59 ? 4.262 10.414 1.095 1 97.25 59 ASP B C 1
ATOM 2441 O O . ASP B 1 59 ? 3.816 11.266 0.323 1 97.25 59 ASP B O 1
ATOM 2445 N N . SER B 1 60 ? 5.488 9.922 0.989 1 94.88 60 SER B N 1
ATOM 2446 C CA . SER B 1 60 ? 6.426 10.164 -0.102 1 94.88 60 SER B CA 1
ATOM 2447 C C . SER B 1 60 ? 6.523 11.648 -0.424 1 94.88 60 SER B C 1
ATOM 2449 O O . SER B 1 60 ? 6.379 12.055 -1.58 1 94.88 60 SER B O 1
ATOM 2451 N N . VAL B 1 61 ? 6.824 12.406 0.629 1 93 61 VAL B N 1
ATOM 2452 C CA . VAL B 1 61 ? 6.988 13.852 0.512 1 93 61 VAL B CA 1
ATOM 2453 C C . VAL B 1 61 ? 7.984 14.172 -0.6 1 93 61 VAL B C 1
ATOM 2455 O O . VAL B 1 61 ? 8.984 13.469 -0.77 1 93 61 VAL B O 1
ATOM 2458 N N . LEU B 1 62 ? 7.68 15.227 -1.385 1 88.81 62 LEU B N 1
ATOM 2459 C CA . LEU B 1 62 ? 8.516 15.75 -2.459 1 88.81 62 LEU B CA 1
ATOM 2460 C C . LEU B 1 62 ? 8.57 14.781 -3.633 1 88.81 62 LEU B C 1
ATOM 2462 O O . LEU B 1 62 ? 9.391 14.945 -4.539 1 88.81 62 LEU B O 1
ATOM 2466 N N . GLY B 1 63 ? 7.781 13.703 -3.617 1 88.94 63 GLY B N 1
ATOM 2467 C CA . GLY B 1 63 ? 7.734 12.742 -4.707 1 88.94 63 GLY B CA 1
ATOM 2468 C C . GLY B 1 63 ? 8.836 11.695 -4.633 1 88.94 63 GLY B C 1
ATOM 2469 O O . GLY B 1 63 ? 9.117 11.008 -5.617 1 88.94 63 GLY B O 1
ATOM 2470 N N . ILE B 1 64 ? 9.477 11.695 -3.484 1 90.06 64 ILE B N 1
ATOM 2471 C CA . ILE B 1 64 ? 10.531 10.711 -3.246 1 90.06 64 ILE B CA 1
ATOM 2472 C C . ILE B 1 64 ? 9.93 9.461 -2.609 1 90.06 64 ILE B C 1
ATOM 2474 O O . ILE B 1 64 ? 9.195 9.547 -1.627 1 90.06 64 ILE B O 1
ATOM 2478 N N . PRO B 1 65 ? 10.273 8.297 -3.199 1 92 65 PRO B N 1
ATOM 2479 C CA . PRO B 1 65 ? 9.734 7.078 -2.592 1 92 65 PRO B CA 1
ATOM 2480 C C . PRO B 1 65 ? 10.172 6.895 -1.142 1 92 65 PRO B C 1
ATOM 2482 O O . PRO B 1 65 ? 11.375 6.918 -0.85 1 92 65 PRO B O 1
ATOM 2485 N N . ARG B 1 66 ? 9.258 6.766 -0.286 1 95.56 66 ARG B N 1
ATOM 2486 C CA . ARG B 1 66 ? 9.438 6.52 1.142 1 95.56 66 ARG B CA 1
ATOM 2487 C C . ARG B 1 66 ? 8.57 5.352 1.606 1 95.56 66 ARG B C 1
ATOM 2489 O O . ARG B 1 66 ? 7.648 4.938 0.901 1 95.56 66 ARG B O 1
ATOM 2496 N N . VAL B 1 67 ? 8.961 4.805 2.74 1 96.69 67 VAL B N 1
ATOM 2497 C CA . VAL B 1 67 ? 8.047 3.848 3.363 1 96.69 67 VAL B CA 1
ATOM 2498 C C . VAL B 1 67 ? 6.648 4.449 3.447 1 96.69 67 VAL B C 1
ATOM 2500 O O . VAL B 1 67 ? 6.492 5.641 3.719 1 96.69 67 VAL B O 1
ATOM 2503 N N . SER B 1 68 ? 5.652 3.6 3.17 1 96.94 68 SER B N 1
ATOM 2504 C CA . SER B 1 68 ? 4.293 4.129 3.162 1 96.94 68 SER B CA 1
ATOM 2505 C C . SER B 1 68 ? 3.906 4.68 4.531 1 96.94 68 SER B C 1
ATOM 2507 O O . SER B 1 68 ? 4.34 4.16 5.559 1 96.94 68 SER B O 1
ATOM 2509 N N . SER B 1 69 ? 3.041 5.648 4.52 1 98.12 69 SER B N 1
ATOM 2510 C CA . SER B 1 69 ? 2.549 6.23 5.766 1 98.12 69 SER B CA 1
ATOM 2511 C C . SER B 1 69 ? 1.855 5.18 6.629 1 98.12 69 SER B C 1
ATOM 2513 O O . SER B 1 69 ? 2.018 5.172 7.852 1 98.12 69 SER B O 1
ATOM 2515 N N . VAL B 1 70 ? 1.148 4.25 6.016 1 97.38 70 VAL B N 1
ATOM 2516 C CA . VAL B 1 70 ? 0.373 3.242 6.727 1 97.38 70 VAL B CA 1
ATOM 2517 C C . VAL B 1 70 ? 1.313 2.225 7.371 1 97.38 70 VAL B C 1
ATOM 2519 O O . VAL B 1 70 ? 1.132 1.85 8.531 1 97.38 70 VAL B O 1
ATOM 2522 N N . THR B 1 71 ? 2.344 1.798 6.605 1 96.31 71 THR B N 1
ATOM 2523 C CA . THR B 1 71 ? 3.34 0.89 7.164 1 96.31 71 THR B CA 1
ATOM 2524 C C . THR B 1 71 ? 4.062 1.542 8.344 1 96.31 71 THR B C 1
ATOM 2526 O O . THR B 1 71 ? 4.262 0.912 9.383 1 96.31 71 THR B O 1
ATOM 2529 N N . ALA B 1 72 ? 4.426 2.799 8.195 1 97.44 72 ALA B N 1
ATOM 2530 C CA . ALA B 1 72 ? 5.078 3.547 9.266 1 97.44 72 ALA B CA 1
ATOM 2531 C C . ALA B 1 72 ? 4.176 3.648 10.492 1 97.44 72 ALA B C 1
ATOM 2533 O O . ALA B 1 72 ? 4.637 3.49 11.625 1 97.44 72 ALA B O 1
ATOM 2534 N N . ALA B 1 73 ? 2.895 3.879 10.273 1 97.12 73 ALA B N 1
ATOM 2535 C CA . ALA B 1 73 ? 1.938 3.959 11.375 1 97.12 73 ALA B CA 1
ATOM 2536 C C . ALA B 1 73 ? 1.867 2.641 12.141 1 97.12 73 ALA B C 1
ATOM 2538 O O . ALA B 1 73 ? 1.876 2.629 13.375 1 97.12 73 ALA B O 1
ATOM 2539 N N . GLY B 1 74 ? 1.785 1.59 11.398 1 94.62 74 GLY B N 1
ATOM 2540 C CA . GLY B 1 74 ? 1.786 0.288 12.047 1 94.62 74 GLY B CA 1
ATOM 2541 C C . GLY B 1 74 ? 3.037 0.03 12.867 1 94.62 74 GLY B C 1
ATOM 2542 O O . GLY B 1 74 ? 2.963 -0.523 13.969 1 94.62 74 GLY B O 1
ATOM 2543 N N . TYR B 1 75 ? 4.16 0.403 12.273 1 95.06 75 TYR B N 1
ATOM 2544 C CA . TYR B 1 75 ? 5.441 0.234 12.953 1 95.06 75 TYR B CA 1
ATOM 2545 C C . TYR B 1 75 ? 5.469 0.991 14.273 1 95.06 75 TYR B C 1
ATOM 2547 O O . TYR B 1 75 ? 5.906 0.456 15.297 1 95.06 75 TYR B O 1
ATOM 2555 N N . ILE B 1 76 ? 4.945 2.17 14.273 1 95.75 76 ILE B N 1
ATOM 2556 C CA . ILE B 1 76 ? 4.922 3.018 15.461 1 95.75 76 ILE B CA 1
ATOM 2557 C C . ILE B 1 76 ? 3.918 2.463 16.469 1 95.75 76 ILE B C 1
ATOM 2559 O O . ILE B 1 76 ? 4.215 2.367 17.672 1 95.75 76 ILE B O 1
ATOM 2563 N N . LYS B 1 77 ? 2.768 2.105 16.016 1 91.94 77 LYS B N 1
ATOM 2564 C CA . LYS B 1 77 ? 1.707 1.603 16.891 1 91.94 77 LYS B CA 1
ATOM 2565 C C . LYS B 1 77 ? 2.156 0.349 17.625 1 91.94 77 LYS B C 1
ATOM 2567 O O . LYS B 1 77 ? 1.75 0.121 18.766 1 91.94 77 LYS B O 1
ATOM 2572 N N . GLY B 1 78 ? 2.943 -0.426 17.016 1 87.75 78 GLY B N 1
ATOM 2573 C CA . GLY B 1 78 ? 3.438 -1.648 17.625 1 87.75 78 GLY B CA 1
ATOM 2574 C C . GLY B 1 78 ? 4.484 -1.399 18.688 1 87.75 78 GLY B C 1
ATOM 2575 O O . GLY B 1 78 ? 4.793 -2.289 19.484 1 87.75 78 GLY B O 1
ATOM 2576 N N . ARG B 1 79 ? 4.945 -0.208 18.75 1 88.81 79 ARG B N 1
ATOM 2577 C CA . ARG B 1 79 ? 6.094 0.046 19.609 1 88.81 79 ARG B CA 1
ATOM 2578 C C . ARG B 1 79 ? 5.723 0.994 20.75 1 88.81 79 ARG B C 1
ATOM 2580 O O . ARG B 1 79 ? 6.332 0.953 21.828 1 88.81 79 ARG B O 1
ATOM 2587 N N . LEU B 1 80 ? 4.781 1.878 20.453 1 87.44 80 LEU B N 1
ATOM 2588 C CA . LEU B 1 80 ? 4.488 2.9 21.453 1 87.44 80 LEU B CA 1
ATOM 2589 C C . LEU B 1 80 ? 3.027 3.336 21.375 1 87.44 80 LEU B C 1
ATOM 2591 O O . LEU B 1 80 ? 2.355 3.084 20.359 1 87.44 80 LEU B O 1
ATOM 2595 N N . ASP B 1 81 ? 2.633 3.828 22.5 1 83.94 81 ASP B N 1
ATOM 2596 C CA . ASP B 1 81 ? 1.359 4.543 22.484 1 83.94 81 ASP B CA 1
ATOM 2597 C C . ASP B 1 81 ? 1.542 5.98 22.016 1 83.94 81 ASP B C 1
ATOM 2599 O O . ASP B 1 81 ? 1.945 6.852 22.797 1 83.94 81 ASP B O 1
ATOM 2603 N N . ALA B 1 82 ? 1.308 6.27 20.797 1 76.88 82 ALA B N 1
ATOM 2604 C CA . ALA B 1 82 ? 1.599 7.547 20.156 1 76.88 82 ALA B CA 1
ATOM 2605 C C . ALA B 1 82 ? 0.359 8.438 20.109 1 76.88 82 ALA B C 1
ATOM 2607 O O . ALA B 1 82 ? 0.351 9.469 19.438 1 76.88 82 ALA B O 1
ATOM 2608 N N . GLY B 1 83 ? -0.737 8.055 20.875 1 89.94 83 GLY B N 1
ATOM 2609 C CA . GLY B 1 83 ? -1.979 8.781 20.688 1 89.94 83 GLY B CA 1
ATOM 2610 C C . GLY B 1 83 ? -2.631 8.516 19.344 1 89.94 83 GLY B C 1
ATOM 2611 O O . GLY B 1 83 ? -2.592 7.395 18.844 1 89.94 83 GLY B O 1
ATOM 2612 N N . SER B 1 84 ? -3.193 9.547 18.797 1 95.06 84 SER B N 1
ATOM 2613 C CA . SER B 1 84 ? -3.846 9.391 17.5 1 95.06 84 SER B CA 1
ATOM 2614 C C . SER B 1 84 ? -2.822 9.336 16.375 1 95.06 84 SER B C 1
ATOM 2616 O O . SER B 1 84 ? -1.812 10.039 16.406 1 95.06 84 SER B O 1
ATOM 2618 N N . LEU B 1 85 ? -3.041 8.5 15.469 1 97.12 85 LEU B N 1
ATOM 2619 C CA . LEU B 1 85 ? -2.195 8.398 14.289 1 97.12 85 LEU B CA 1
ATOM 2620 C C . LEU B 1 85 ? -2.961 8.82 13.039 1 97.12 85 LEU B C 1
ATOM 2622 O O . LEU B 1 85 ? -4.102 8.398 12.828 1 97.12 85 LEU B O 1
ATOM 2626 N N . SER B 1 86 ? -2.4 9.695 12.305 1 98.31 86 SER B N 1
ATOM 2627 C CA . SER B 1 86 ? -2.938 10.078 11 1 98.31 86 SER B CA 1
ATOM 2628 C C . SER B 1 86 ? -1.907 9.875 9.891 1 98.31 86 SER B C 1
ATOM 2630 O O . SER B 1 86 ? -0.702 9.914 10.148 1 98.31 86 SER B O 1
ATOM 2632 N N . CYS B 1 87 ? -2.398 9.617 8.695 1 98.69 87 CYS B N 1
ATOM 2633 C CA . CYS B 1 87 ? -1.551 9.367 7.531 1 98.69 87 CYS B CA 1
ATOM 2634 C C . CYS B 1 87 ? -1.966 10.234 6.352 1 98.69 87 CYS B C 1
ATOM 2636 O O . CYS B 1 87 ? -3.119 10.664 6.266 1 98.69 87 CYS B O 1
ATOM 2638 N N . SER B 1 88 ? -1.041 10.531 5.523 1 98.62 88 SER B N 1
ATOM 2639 C CA . SER B 1 88 ? -1.377 11.086 4.219 1 98.62 88 SER B CA 1
ATOM 2640 C C . SER B 1 88 ? -1.362 10.016 3.137 1 98.62 88 SER B C 1
ATOM 2642 O O . SER B 1 88 ? -0.673 9 3.271 1 98.62 88 SER B O 1
ATOM 2644 N N . VAL B 1 89 ? -2.08 10.25 2.135 1 97.56 89 VAL B N 1
ATOM 2645 C CA . VAL B 1 89 ? -2.01 9.438 0.926 1 97.56 89 VAL B CA 1
ATOM 2646 C C . VAL B 1 89 ? -2.039 10.336 -0.307 1 97.56 89 VAL B C 1
ATOM 2648 O O . VAL B 1 89 ? -2.842 11.273 -0.384 1 97.56 89 VAL B O 1
ATOM 2651 N N . ARG B 1 90 ? -1.155 10.078 -1.195 1 95.12 90 ARG B N 1
ATOM 2652 C CA . ARG B 1 90 ? -1.062 10.82 -2.449 1 95.12 90 ARG B CA 1
ATOM 2653 C C . ARG B 1 90 ? -1.922 10.18 -3.531 1 95.12 90 ARG B C 1
ATOM 2655 O O . ARG B 1 90 ? -1.704 9.023 -3.898 1 95.12 90 ARG B O 1
ATOM 2662 N N . VAL B 1 91 ? -2.74 10.914 -4.145 1 92.69 91 VAL B N 1
ATOM 2663 C CA . VAL B 1 91 ? -3.621 10.312 -5.141 1 92.69 91 VAL B CA 1
ATOM 2664 C C . VAL B 1 91 ? -2.891 10.203 -6.477 1 92.69 91 VAL B C 1
ATOM 2666 O O . VAL B 1 91 ? -3.254 9.383 -7.324 1 92.69 91 VAL B O 1
ATOM 2669 N N . ARG B 1 92 ? -1.864 11.016 -6.645 1 89.88 92 ARG B N 1
ATOM 2670 C CA . ARG B 1 92 ? -1.1 10.984 -7.887 1 89.88 92 ARG B CA 1
ATOM 2671 C C . ARG B 1 92 ? -0.504 9.602 -8.133 1 89.88 92 ARG B C 1
ATOM 2673 O O . ARG B 1 92 ? -0.296 9.203 -9.273 1 89.88 92 ARG B O 1
ATOM 2680 N N . ASP B 1 93 ? -0.297 8.898 -7.094 1 89.5 93 ASP B N 1
ATOM 2681 C CA . ASP B 1 93 ? 0.407 7.621 -7.168 1 89.5 93 ASP B CA 1
ATOM 2682 C C . ASP B 1 93 ? -0.577 6.457 -7.242 1 89.5 93 ASP B C 1
ATOM 2684 O O . ASP B 1 93 ? -0.17 5.293 -7.234 1 89.5 93 ASP B O 1
ATOM 2688 N N . ARG B 1 94 ? -1.861 6.742 -7.301 1 87.81 94 ARG B N 1
ATOM 2689 C CA . ARG B 1 94 ? -2.85 5.688 -7.094 1 87.81 94 ARG B CA 1
ATOM 2690 C C . ARG B 1 94 ? -4.02 5.836 -8.055 1 87.81 94 ARG B C 1
ATOM 2692 O O . ARG B 1 94 ? -4.348 6.949 -8.477 1 87.81 94 ARG B O 1
ATOM 2699 N N . ASN B 1 95 ? -4.566 4.688 -8.398 1 88.31 95 ASN B N 1
ATOM 2700 C CA . ASN B 1 95 ? -5.922 4.723 -8.938 1 88.31 95 ASN B CA 1
ATOM 2701 C C . ASN B 1 95 ? -6.953 4.336 -7.887 1 88.31 95 ASN B C 1
ATOM 2703 O O . ASN B 1 95 ? -6.625 4.215 -6.703 1 88.31 95 ASN B O 1
ATOM 2707 N N . PHE B 1 96 ? -8.125 4.207 -8.289 1 85.94 96 PHE B N 1
ATOM 2708 C CA . PHE B 1 96 ? -9.211 3.953 -7.348 1 85.94 96 PHE B CA 1
ATOM 2709 C C . PHE B 1 96 ? -8.945 2.682 -6.551 1 85.94 96 PHE B C 1
ATOM 2711 O O . PHE B 1 96 ? -9.102 2.67 -5.328 1 85.94 96 PHE B O 1
ATOM 2718 N N . THR B 1 97 ? -8.523 1.622 -7.176 1 90 97 THR B N 1
ATOM 2719 C CA . THR B 1 97 ? -8.289 0.331 -6.543 1 90 97 THR B CA 1
ATOM 2720 C C . THR B 1 97 ? -7.219 0.45 -5.457 1 90 97 THR B C 1
ATOM 2722 O O . THR B 1 97 ? -7.449 0.064 -4.309 1 90 97 THR B O 1
ATOM 2725 N N . SER B 1 98 ? -6.113 1.005 -5.805 1 91.69 98 SER B N 1
ATOM 2726 C CA . SER B 1 98 ? -5.004 1.086 -4.859 1 91.69 98 SER B CA 1
ATOM 2727 C C . SER B 1 98 ? -5.301 2.084 -3.746 1 91.69 98 SER B C 1
ATOM 2729 O O . SER B 1 98 ? -4.84 1.917 -2.615 1 91.69 98 SER B O 1
ATOM 2731 N N . LEU B 1 99 ? -6.109 3.1 -4.047 1 93 99 LEU B N 1
ATOM 2732 C CA . LEU B 1 99 ? -6.531 4.027 -3.002 1 93 99 LEU B CA 1
ATOM 2733 C C . LEU B 1 99 ? -7.402 3.324 -1.968 1 93 99 LEU B C 1
ATOM 2735 O O . LEU B 1 99 ? -7.172 3.455 -0.763 1 93 99 LEU B O 1
ATOM 2739 N N . CYS B 1 100 ? -8.398 2.58 -2.449 1 93 100 CYS B N 1
ATOM 2740 C CA . CYS B 1 100 ? -9.266 1.823 -1.55 1 93 100 CYS B CA 1
ATOM 2741 C C . CYS B 1 100 ? -8.453 0.85 -0.704 1 93 100 CYS B C 1
ATOM 2743 O O . CYS B 1 100 ? -8.695 0.708 0.495 1 93 100 CYS B O 1
ATOM 2745 N N . GLN B 1 101 ? -7.488 0.26 -1.327 1 94.12 101 GLN B N 1
ATOM 2746 C CA . GLN B 1 101 ? -6.621 -0.671 -0.616 1 94.12 101 GLN B CA 1
ATOM 2747 C C . GLN B 1 101 ? -5.859 0.032 0.505 1 94.12 101 GLN B C 1
ATOM 2749 O O . GLN B 1 101 ? -5.867 -0.426 1.649 1 94.12 101 GLN B O 1
ATOM 2754 N N . THR B 1 102 ? -5.285 1.169 0.174 1 95.69 102 THR B N 1
ATOM 2755 C CA . THR B 1 102 ? -4.469 1.903 1.136 1 95.69 102 THR B CA 1
ATOM 2756 C C . THR B 1 102 ? -5.32 2.379 2.311 1 95.69 102 THR B C 1
ATOM 2758 O O . THR B 1 102 ? -4.918 2.246 3.469 1 95.69 102 THR B O 1
ATOM 2761 N N . VAL B 1 103 ? -6.48 2.865 2.029 1 97.69 103 VAL B N 1
ATOM 2762 C CA . VAL B 1 103 ? -7.348 3.385 3.08 1 97.69 103 VAL B CA 1
ATOM 2763 C C . VAL B 1 103 ? -7.867 2.236 3.941 1 97.69 103 VAL B C 1
ATOM 2765 O O . VAL B 1 103 ? -7.953 2.357 5.164 1 97.69 103 VAL B O 1
ATOM 2768 N N . SER B 1 104 ? -8.188 1.121 3.316 1 96.38 104 SER B N 1
ATOM 2769 C CA . SER B 1 104 ? -8.617 -0.051 4.074 1 96.38 104 SER B CA 1
ATOM 2770 C C . SER B 1 104 ? -7.496 -0.569 4.969 1 96.38 104 SER B C 1
ATOM 2772 O O . SER B 1 104 ? -7.73 -0.915 6.129 1 96.38 104 SER B O 1
ATOM 2774 N N . ASP B 1 105 ? -6.297 -0.613 4.359 1 95.19 105 ASP B N 1
ATOM 2775 C CA . ASP B 1 105 ? -5.141 -1.011 5.16 1 95.19 105 ASP B CA 1
ATOM 2776 C C . ASP B 1 105 ? -4.953 -0.08 6.355 1 95.19 105 ASP B C 1
ATOM 2778 O O . ASP B 1 105 ? -4.625 -0.531 7.453 1 95.19 105 ASP B O 1
ATOM 2782 N N . ALA B 1 106 ? -5.145 1.194 6.176 1 97.69 106 ALA B N 1
ATOM 2783 C CA . ALA B 1 106 ? -5.031 2.182 7.246 1 97.69 106 ALA B CA 1
ATOM 2784 C C . ALA B 1 106 ? -6.055 1.912 8.344 1 97.69 106 ALA B C 1
ATOM 2786 O O . ALA B 1 106 ? -5.719 1.939 9.531 1 97.69 106 ALA B O 1
ATOM 2787 N N . ILE B 1 107 ? -7.289 1.643 7.957 1 97.56 107 ILE B N 1
ATOM 2788 C CA . ILE B 1 107 ? -8.352 1.341 8.906 1 97.56 107 ILE B CA 1
ATOM 2789 C C . ILE B 1 107 ? -7.98 0.107 9.727 1 97.56 107 ILE B C 1
ATOM 2791 O O . ILE B 1 107 ? -8.078 0.118 10.953 1 97.56 107 ILE B O 1
ATOM 2795 N N . MET B 1 108 ? -7.473 -0.891 9.055 1 94.38 108 MET B N 1
ATOM 2796 C CA . MET B 1 108 ? -7.117 -2.141 9.719 1 94.38 108 MET B CA 1
ATOM 2797 C C . MET B 1 108 ? -5.934 -1.94 10.656 1 94.38 108 MET B C 1
ATOM 2799 O O . MET B 1 108 ? -5.812 -2.631 11.672 1 94.38 108 MET B O 1
ATOM 2803 N N . THR B 1 109 ? -5.051 -0.958 10.383 1 93.69 109 THR B N 1
ATOM 2804 C CA . THR B 1 109 ? -3.891 -0.64 11.211 1 93.69 109 THR B CA 1
ATOM 2805 C C . THR B 1 109 ? -4.297 0.197 12.414 1 93.69 109 THR B C 1
ATOM 2807 O O . THR B 1 109 ? -3.559 0.279 13.398 1 93.69 109 THR B O 1
ATOM 2810 N N . GLY B 1 110 ? -5.48 0.823 12.336 1 94.56 110 GLY B N 1
ATOM 2811 C CA . GLY B 1 110 ? -5.969 1.646 13.43 1 94.56 110 GLY B CA 1
ATOM 2812 C C . GLY B 1 110 ? -5.625 3.115 13.273 1 94.56 110 GLY B C 1
ATOM 2813 O O . GLY B 1 110 ? -5.523 3.846 14.266 1 94.56 110 GLY B O 1
ATOM 2814 N N . VAL B 1 111 ? -5.34 3.523 12.078 1 97.56 111 VAL B N 1
ATOM 2815 C CA . VAL B 1 111 ? -5.094 4.93 11.773 1 97.56 111 VAL B CA 1
ATOM 2816 C C . VAL B 1 111 ? -6.383 5.73 11.945 1 97.56 111 VAL B C 1
ATOM 2818 O O . VAL B 1 111 ? -7.457 5.289 11.531 1 97.56 111 VAL B O 1
ATOM 2821 N N . ASP B 1 112 ? -6.293 6.848 12.508 1 97.56 112 ASP B N 1
ATOM 2822 C CA . ASP B 1 112 ? -7.473 7.621 12.891 1 97.56 112 ASP B CA 1
ATOM 2823 C C . ASP B 1 112 ? -7.977 8.461 11.727 1 97.56 112 ASP B C 1
ATOM 2825 O O . ASP B 1 112 ? -9.18 8.688 11.594 1 97.56 112 ASP B O 1
ATOM 2829 N N . SER B 1 113 ? -7.043 8.984 10.938 1 98.44 113 SER B N 1
ATOM 2830 C CA . SER B 1 113 ? -7.441 9.875 9.852 1 98.44 113 SER B CA 1
ATOM 2831 C C . SER B 1 113 ? -6.5 9.742 8.656 1 98.44 113 SER B C 1
ATOM 2833 O O . SER B 1 113 ? -5.309 9.469 8.828 1 98.44 113 SER B O 1
ATOM 2835 N N . MET B 1 114 ? -7.074 9.852 7.504 1 98.81 114 MET B N 1
ATOM 2836 C CA . MET B 1 114 ? -6.32 9.852 6.254 1 98.81 114 MET B CA 1
ATOM 2837 C C . MET B 1 114 ? -6.418 11.203 5.559 1 98.81 114 MET B C 1
ATOM 2839 O O . MET B 1 114 ? -7.508 11.633 5.184 1 98.81 114 MET B O 1
ATOM 2843 N N . LEU B 1 115 ? -5.309 11.867 5.477 1 98.88 115 LEU B N 1
ATOM 2844 C CA . LEU B 1 115 ? -5.223 13.094 4.688 1 98.88 115 LEU B CA 1
ATOM 2845 C C . LEU B 1 115 ? -5.008 12.773 3.211 1 98.88 115 LEU B C 1
ATOM 2847 O O . LEU B 1 115 ? -3.963 12.234 2.834 1 98.88 115 LEU B O 1
ATOM 2851 N N . VAL B 1 116 ? -5.992 13.062 2.408 1 98.56 116 VAL B N 1
ATOM 2852 C CA . VAL B 1 116 ? -5.91 12.852 0.967 1 98.56 116 VAL B CA 1
ATOM 2853 C C . VAL B 1 116 ? -5.375 14.109 0.288 1 98.56 116 VAL B C 1
ATOM 2855 O O . VAL B 1 116 ? -5.922 15.203 0.469 1 98.56 116 VAL B O 1
ATOM 2858 N N . LEU B 1 117 ? -4.328 13.945 -0.448 1 97.75 117 LEU B N 1
ATOM 2859 C CA . LEU B 1 117 ? -3.703 15.078 -1.118 1 97.75 117 LEU B CA 1
ATOM 2860 C C . LEU B 1 117 ? -3.178 14.68 -2.492 1 97.75 117 LEU B C 1
ATOM 2862 O O . LEU B 1 117 ? -3.166 13.492 -2.834 1 97.75 117 LEU B O 1
ATOM 2866 N N . MET B 1 118 ? -2.812 15.602 -3.332 1 94.19 118 MET B N 1
ATOM 2867 C CA . MET B 1 118 ? -2.322 15.328 -4.68 1 94.19 118 MET B CA 1
ATOM 2868 C C . MET B 1 118 ? -0.933 14.695 -4.633 1 94.19 118 MET B C 1
ATOM 2870 O O . MET B 1 118 ? -0.718 13.617 -5.18 1 94.19 118 MET B O 1
ATOM 2874 N N . GLY B 1 119 ? -0.014 15.297 -3.994 1 91.88 119 GLY B N 1
ATOM 2875 C CA . GLY B 1 119 ? 1.393 14.93 -3.969 1 91.88 119 GLY B CA 1
ATOM 2876 C C . GLY B 1 119 ? 2.203 15.594 -5.062 1 91.88 119 GLY B C 1
ATOM 2877 O O . GLY B 1 119 ? 1.656 16 -6.09 1 91.88 119 GLY B O 1
ATOM 2878 N N . ASP B 1 120 ? 3.492 15.719 -4.84 1 87.94 120 ASP B N 1
ATOM 2879 C CA . ASP B 1 120 ? 4.414 16.266 -5.832 1 87.94 120 ASP B CA 1
ATOM 2880 C C . ASP B 1 120 ? 4.641 15.273 -6.973 1 87.94 120 ASP B C 1
ATOM 2882 O O . ASP B 1 120 ? 4.348 14.086 -6.836 1 87.94 120 ASP B O 1
ATOM 2886 N N . ASP B 1 121 ? 5.105 15.766 -8.055 1 83.81 121 ASP B N 1
ATOM 2887 C CA . ASP B 1 121 ? 5.438 14.898 -9.18 1 83.81 121 ASP B CA 1
ATOM 2888 C C . ASP B 1 121 ? 6.438 13.82 -8.766 1 83.81 121 ASP B C 1
ATOM 2890 O O . ASP B 1 121 ? 7.363 14.086 -8 1 83.81 121 ASP B O 1
ATOM 2894 N N . PRO B 1 122 ? 6.098 12.594 -9.32 1 76.75 122 PRO B N 1
ATOM 2895 C CA . PRO B 1 122 ? 7.051 11.531 -9.008 1 76.75 122 PRO B CA 1
ATOM 2896 C C . PRO B 1 122 ? 8.414 11.742 -9.656 1 76.75 122 PRO B C 1
ATOM 2898 O O . PRO B 1 122 ? 8.523 12.438 -10.664 1 76.75 122 PRO B O 1
ATOM 2901 N N . ALA B 1 123 ? 9.383 11.148 -9.078 1 68.31 123 ALA B N 1
ATOM 2902 C CA . ALA B 1 123 ? 10.742 11.234 -9.609 1 68.31 123 ALA B CA 1
ATOM 2903 C C . ALA B 1 123 ? 10.844 10.547 -10.969 1 68.31 123 ALA B C 1
ATOM 2905 O O . ALA B 1 123 ? 11.648 10.938 -11.812 1 68.31 123 ALA B O 1
ATOM 2906 N N . ASP B 1 124 ? 10.062 9.461 -11.195 1 64.56 124 ASP B N 1
ATOM 2907 C CA . ASP B 1 124 ? 10.078 8.703 -12.445 1 64.56 124 ASP B CA 1
ATOM 2908 C C . ASP B 1 124 ? 8.68 8.188 -12.789 1 64.56 124 ASP B C 1
ATOM 2910 O O . ASP B 1 124 ? 7.832 8.047 -11.906 1 64.56 124 ASP B O 1
ATOM 2914 N N . GLY B 1 125 ? 8.469 8.016 -14.086 1 61.69 125 GLY B N 1
ATOM 2915 C CA . GLY B 1 125 ? 7.254 7.395 -14.578 1 61.69 125 GLY B CA 1
ATOM 2916 C C . GLY B 1 125 ? 6.137 8.391 -14.828 1 61.69 125 GLY B C 1
ATOM 2917 O O . GLY B 1 125 ? 6.34 9.602 -14.734 1 61.69 125 GLY B O 1
ATOM 2918 N N . PRO B 1 126 ? 4.984 7.715 -15.344 1 59.91 126 PRO B N 1
ATOM 2919 C CA . PRO B 1 126 ? 3.869 8.602 -15.68 1 59.91 126 PRO B CA 1
ATOM 2920 C C . PRO B 1 126 ? 3.342 9.375 -14.477 1 59.91 126 PRO B C 1
ATOM 2922 O O . PRO B 1 126 ? 3.344 8.852 -13.359 1 59.91 126 PRO B O 1
ATOM 2925 N N . SER B 1 127 ? 2.973 10.656 -14.75 1 56.97 127 SER B N 1
ATOM 2926 C CA . SER B 1 127 ? 2.76 11.703 -13.758 1 56.97 127 SER B CA 1
ATOM 2927 C C . SER B 1 127 ? 1.337 11.664 -13.203 1 56.97 127 SER B C 1
ATOM 2929 O O . SER B 1 127 ? 1.071 12.18 -12.117 1 56.97 127 SER B O 1
ATOM 2931 N N . ASP B 1 128 ? 0.456 11.094 -13.844 1 62.81 128 ASP B N 1
ATOM 2932 C CA . ASP B 1 128 ? -0.841 11.453 -13.281 1 62.81 128 ASP B CA 1
ATOM 2933 C C . ASP B 1 128 ? -1.851 10.32 -13.445 1 62.81 128 ASP B C 1
ATOM 2935 O O . ASP B 1 128 ? -2.109 9.875 -14.562 1 62.81 128 ASP B O 1
ATOM 2939 N N . SER B 1 129 ? -2.416 9.82 -12.289 1 67.19 129 SER B N 1
ATOM 2940 C CA . SER B 1 129 ? -3.455 8.797 -12.227 1 67.19 129 SER B CA 1
ATOM 2941 C C . SER B 1 129 ? -4.793 9.336 -12.719 1 67.19 129 SER B C 1
ATOM 2943 O O . SER B 1 129 ? -5.699 8.57 -13.047 1 67.19 129 SER B O 1
ATOM 2945 N N . GLY B 1 130 ? -4.891 10.688 -12.742 1 76.5 130 GLY B N 1
ATOM 2946 C CA . GLY B 1 130 ? -6.148 11.336 -13.07 1 76.5 130 GLY B CA 1
ATOM 2947 C C . GLY B 1 130 ? -7.039 11.555 -11.859 1 76.5 130 GLY B C 1
ATOM 2948 O O . GLY B 1 130 ? -7.988 12.344 -11.922 1 76.5 130 GLY B O 1
ATOM 2949 N N . LEU B 1 131 ? -6.727 10.969 -10.742 1 86.19 131 LEU B N 1
ATOM 2950 C CA . LEU B 1 131 ? -7.508 11.141 -9.523 1 86.19 131 LEU B CA 1
ATOM 2951 C C . LEU B 1 131 ? -7.207 12.484 -8.867 1 86.19 131 LEU B C 1
ATOM 2953 O O . LEU B 1 131 ? -6.055 12.93 -8.852 1 86.19 131 LEU B O 1
ATOM 2957 N N . ARG B 1 132 ? -8.297 13.117 -8.422 1 92.25 132 ARG B N 1
ATOM 2958 C CA . ARG B 1 132 ? -8.188 14.359 -7.672 1 92.25 132 ARG B CA 1
ATOM 2959 C C . ARG B 1 132 ? -8.57 14.156 -6.211 1 92.25 132 ARG B C 1
ATOM 2961 O O . ARG B 1 132 ? -9.516 13.422 -5.906 1 92.25 132 ARG B O 1
ATOM 2968 N N . PRO B 1 133 ? -7.875 14.859 -5.367 1 96.62 133 PRO B N 1
ATOM 2969 C CA . PRO B 1 133 ? -8.102 14.633 -3.938 1 96.62 133 PRO B CA 1
ATOM 2970 C C . PRO B 1 133 ? -9.562 14.805 -3.537 1 96.62 133 PRO B C 1
ATOM 2972 O O . PRO B 1 133 ? -10.109 13.953 -2.826 1 96.62 133 PRO B O 1
ATOM 2975 N N . SER B 1 134 ? -10.219 15.883 -4.004 1 97.94 134 SER B N 1
ATOM 2976 C CA . SER B 1 134 ? -11.609 16.125 -3.643 1 97.94 134 SER B CA 1
ATOM 2977 C C . SER B 1 134 ? -12.516 15.008 -4.168 1 97.94 134 SER B C 1
ATOM 2979 O O . SER B 1 134 ? -13.414 14.547 -3.465 1 97.94 134 SER B O 1
ATOM 2981 N N . ALA B 1 135 ? -12.281 14.562 -5.363 1 94.69 135 ALA B N 1
ATOM 2982 C CA . ALA B 1 135 ? -13.055 13.469 -5.949 1 94.69 135 ALA B CA 1
ATOM 2983 C C . ALA B 1 135 ? -12.828 12.172 -5.188 1 94.69 135 ALA B C 1
ATOM 2985 O O . ALA B 1 135 ? -13.758 11.391 -4.984 1 94.69 135 ALA B O 1
ATOM 2986 N N . ALA B 1 136 ? -11.594 11.984 -4.797 1 95 136 ALA B N 1
ATOM 2987 C CA . ALA B 1 136 ? -11.242 10.781 -4.039 1 95 136 ALA B CA 1
ATOM 2988 C C . ALA B 1 136 ? -11.992 10.734 -2.713 1 95 136 ALA B C 1
ATOM 2990 O O . ALA B 1 136 ? -12.562 9.695 -2.352 1 95 136 ALA B O 1
ATOM 2991 N N . VAL B 1 137 ? -12.008 11.82 -2.008 1 97.81 137 VAL B N 1
ATOM 2992 C CA . VAL B 1 137 ? -12.703 11.883 -0.726 1 97.81 137 VAL B CA 1
ATOM 2993 C C . VAL B 1 137 ? -14.195 11.633 -0.93 1 97.81 137 VAL B C 1
ATOM 2995 O O . VAL B 1 137 ? -14.812 10.875 -0.178 1 97.81 137 VAL B O 1
ATOM 2998 N N . LYS B 1 138 ? -14.766 12.242 -1.962 1 96 138 LYS B N 1
ATOM 2999 C CA . LYS B 1 138 ? -16.172 12.031 -2.27 1 96 138 LYS B CA 1
ATOM 3000 C C . LYS B 1 138 ? -16.469 10.555 -2.525 1 96 138 LYS B C 1
ATOM 3002 O O . LYS B 1 138 ? -17.453 10.016 -2.008 1 96 138 LYS B O 1
ATOM 3007 N N . MET B 1 139 ? -15.609 9.961 -3.275 1 92.19 139 MET B N 1
ATOM 3008 C CA . MET B 1 139 ? -15.773 8.547 -3.615 1 92.19 139 MET B CA 1
ATOM 3009 C C . MET B 1 139 ? -15.68 7.672 -2.369 1 92.19 139 MET B C 1
ATOM 3011 O O . MET B 1 139 ? -16.5 6.773 -2.174 1 92.19 139 MET B O 1
ATOM 3015 N N . LEU B 1 140 ? -14.703 7.906 -1.537 1 95.5 140 LEU B N 1
ATOM 3016 C CA . LEU B 1 140 ? -14.508 7.125 -0.32 1 95.5 140 LEU B CA 1
ATOM 3017 C C . LEU B 1 140 ? -15.695 7.281 0.624 1 95.5 140 LEU B C 1
ATOM 3019 O O . LEU B 1 140 ? -16.125 6.312 1.254 1 95.5 140 LEU B O 1
ATOM 3023 N N . ARG B 1 141 ? -16.172 8.484 0.687 1 95.69 141 ARG B N 1
ATOM 3024 C CA . ARG B 1 141 ? -17.359 8.719 1.521 1 95.69 141 ARG B CA 1
ATOM 3025 C C . ARG B 1 141 ? -18.562 7.945 0.999 1 95.69 141 ARG B C 1
ATOM 3027 O O . ARG B 1 141 ? -19.281 7.324 1.776 1 95.69 141 ARG B O 1
ATOM 3034 N N . LYS B 1 142 ? -18.734 8.023 -0.302 1 91.75 142 LYS B N 1
ATOM 3035 C CA . LYS B 1 142 ? -19.844 7.305 -0.933 1 91.75 142 LYS B CA 1
ATOM 3036 C C . LYS B 1 142 ? -19.75 5.809 -0.653 1 91.75 142 LYS B C 1
ATOM 3038 O O . LYS B 1 142 ? -20.766 5.145 -0.47 1 91.75 142 LYS B O 1
ATOM 3043 N N . GLU B 1 143 ? -18.547 5.316 -0.554 1 91.56 143 GLU B N 1
ATOM 3044 C CA . GLU B 1 143 ? -18.312 3.889 -0.342 1 91.56 143 GLU B CA 1
ATOM 3045 C C . GLU B 1 143 ? -18.422 3.527 1.137 1 91.56 143 GLU B C 1
ATOM 3047 O O . GLU B 1 143 ? -18.266 2.359 1.508 1 91.56 143 GLU B O 1
ATOM 3052 N N . GLY B 1 144 ? -18.562 4.543 2.037 1 93.75 144 GLY B N 1
ATOM 3053 C CA . GLY B 1 144 ? -18.859 4.277 3.438 1 93.75 144 GLY B CA 1
ATOM 3054 C C . GLY B 1 144 ? -17.609 4.254 4.309 1 93.75 144 GLY B C 1
ATOM 3055 O O . GLY B 1 144 ? -17.672 3.877 5.48 1 93.75 144 GLY B O 1
ATOM 3056 N N . TYR B 1 145 ? -16.469 4.66 3.807 1 96 145 TYR B N 1
ATOM 3057 C CA . TYR B 1 145 ? -15.219 4.629 4.555 1 96 145 TYR B CA 1
ATOM 3058 C C . TYR B 1 145 ? -15.273 5.57 5.75 1 96 145 TYR B C 1
ATOM 3060 O O . TYR B 1 145 ? -14.609 5.336 6.766 1 96 145 TYR B O 1
ATOM 3068 N N . SER B 1 146 ? -16.078 6.625 5.648 1 95.88 146 SER B N 1
ATOM 3069 C CA . SER B 1 146 ? -16.078 7.711 6.625 1 95.88 146 SER B CA 1
ATOM 3070 C C . SER B 1 146 ? -16.594 7.23 7.98 1 95.88 146 SER B C 1
ATOM 3072 O O . SER B 1 146 ? -16.406 7.914 8.992 1 95.88 146 SER B O 1
ATOM 3074 N N . SER B 1 147 ? -17.172 6.094 8.078 1 95.5 147 SER B N 1
ATOM 3075 C CA . SER B 1 147 ? -17.656 5.539 9.344 1 95.5 147 SER B CA 1
ATOM 3076 C C . SER B 1 147 ? -16.516 4.895 10.125 1 95.5 147 SER B C 1
ATOM 3078 O O . SER B 1 147 ? -16.656 4.605 11.32 1 95.5 147 SER B O 1
ATOM 3080 N N . ASN B 1 148 ? -15.359 4.68 9.508 1 96.88 148 ASN B N 1
ATOM 3081 C CA . ASN B 1 148 ? -14.289 3.912 10.133 1 96.88 148 ASN B CA 1
ATOM 3082 C C . ASN B 1 148 ? -12.992 4.707 10.195 1 96.88 148 ASN B C 1
ATOM 3084 O O . ASN B 1 148 ? -12.086 4.371 10.961 1 96.88 148 ASN B O 1
ATOM 3088 N N . ILE B 1 149 ? -12.891 5.746 9.43 1 98.25 149 ILE B N 1
ATOM 3089 C CA . ILE B 1 149 ? -11.695 6.59 9.391 1 98.25 149 ILE B CA 1
ATOM 3090 C C . ILE B 1 149 ? -12.094 8.023 9.031 1 98.25 149 ILE B C 1
ATOM 3092 O O . ILE B 1 149 ? -12.961 8.242 8.188 1 98.25 149 ILE B O 1
ATOM 3096 N N . LYS B 1 150 ? -11.523 8.992 9.711 1 98.62 150 LYS B N 1
ATOM 3097 C CA . LYS B 1 150 ? -11.727 10.383 9.297 1 98.62 150 LYS B CA 1
ATOM 3098 C C . LYS B 1 150 ? -11.023 10.672 7.977 1 98.62 150 LYS B C 1
ATOM 3100 O O . LYS B 1 150 ? -9.859 10.328 7.801 1 98.62 150 LYS B O 1
ATOM 3105 N N . LEU B 1 151 ? -11.75 11.203 7.027 1 98.81 151 LEU B N 1
ATOM 3106 C CA . LEU B 1 151 ? -11.188 11.586 5.734 1 98.81 151 LEU B CA 1
ATOM 3107 C C . LEU B 1 151 ? -10.922 13.086 5.684 1 98.81 151 LEU B C 1
ATOM 3109 O O . LEU B 1 151 ? -11.859 13.891 5.715 1 98.81 151 LEU B O 1
ATOM 3113 N N . ASP B 1 152 ? -9.664 13.422 5.625 1 98.88 152 ASP B N 1
ATOM 3114 C CA . ASP B 1 152 ? -9.227 14.812 5.57 1 98.88 152 ASP B CA 1
ATOM 3115 C C . ASP B 1 152 ? -8.781 15.188 4.16 1 98.88 152 ASP B C 1
ATOM 3117 O O . ASP B 1 152 ? -8.461 14.312 3.35 1 98.88 152 ASP B O 1
ATOM 3121 N N . LEU B 1 153 ? -8.805 16.438 3.914 1 98.81 153 LEU B N 1
ATOM 3122 C CA . LEU B 1 153 ? -8.438 16.953 2.602 1 98.81 153 LEU B CA 1
ATOM 3123 C C . LEU B 1 153 ? -7.445 18.109 2.73 1 98.81 153 LEU B C 1
ATOM 3125 O O . LEU B 1 153 ? -7.605 18.984 3.592 1 98.81 153 LEU B O 1
ATOM 3129 N N . SER B 1 154 ? -6.426 18.016 1.904 1 98.56 154 SER B N 1
ATOM 3130 C CA . SER B 1 154 ? -5.465 19.109 1.894 1 98.56 154 SER B CA 1
ATOM 3131 C C . SER B 1 154 ? -6.117 20.406 1.425 1 98.56 154 SER B C 1
ATOM 3133 O O . SER B 1 154 ? -6.988 20.391 0.554 1 98.56 154 SER B O 1
ATOM 3135 N N . PHE B 1 155 ? -5.691 21.5 1.969 1 98.56 155 PHE B N 1
ATOM 3136 C CA . PHE B 1 155 ? -6.234 22.828 1.65 1 98.56 155 PHE B CA 1
ATOM 3137 C C . PHE B 1 155 ? -5.129 23.875 1.606 1 98.56 155 PHE B C 1
ATOM 3139 O O . PHE B 1 155 ? -4.168 23.797 2.375 1 98.56 155 PHE B O 1
ATOM 3146 N N . PRO B 1 156 ? -5.266 24.891 0.708 1 97.56 156 PRO B N 1
ATOM 3147 C CA . PRO B 1 156 ? -4.242 25.938 0.664 1 97.56 156 PRO B CA 1
ATOM 3148 C C . PRO B 1 156 ? -4.184 26.75 1.947 1 97.56 156 PRO B C 1
ATOM 3150 O O . PRO B 1 156 ? -5.18 26.844 2.674 1 97.56 156 PRO B O 1
ATOM 3153 N N . ALA B 1 157 ? -3.043 27.375 2.174 1 97.69 157 ALA B N 1
ATOM 3154 C CA . ALA B 1 157 ? -2.838 28.172 3.373 1 97.69 157 ALA B CA 1
ATOM 3155 C C . ALA B 1 157 ? -3.49 29.547 3.225 1 97.69 157 ALA B C 1
ATOM 3157 O O . ALA B 1 157 ? -3.646 30.281 4.207 1 97.69 157 ALA B O 1
ATOM 3158 N N . LYS B 1 158 ? -3.857 29.859 2.029 1 96.25 158 LYS B N 1
ATOM 3159 C CA . LYS B 1 158 ? -4.52 31.125 1.719 1 96.25 158 LYS B CA 1
ATOM 3160 C C . LYS B 1 158 ? -5.586 30.938 0.644 1 96.25 158 LYS B C 1
ATOM 3162 O O . LYS B 1 158 ? -5.363 30.234 -0.345 1 96.25 158 LYS B O 1
ATOM 3167 N N . VAL B 1 159 ? -6.699 31.562 0.883 1 96.38 159 VAL B N 1
ATOM 3168 C CA . VAL B 1 159 ? -7.781 31.516 -0.098 1 96.38 159 VAL B CA 1
ATOM 3169 C C . VAL B 1 159 ? -7.773 32.812 -0.926 1 96.38 159 VAL B C 1
ATOM 3171 O O . VAL B 1 159 ? -8.109 33.875 -0.421 1 96.38 159 VAL B O 1
ATOM 3174 N N . HIS B 1 160 ? -7.43 32.656 -2.139 1 94.94 160 HIS B N 1
ATOM 3175 C CA . HIS B 1 160 ? -7.383 33.844 -3.014 1 94.94 160 HIS B CA 1
ATOM 3176 C C . HIS B 1 160 ? -8.75 34.125 -3.623 1 94.94 160 HIS B C 1
ATOM 3178 O O . HIS B 1 160 ? -9.133 35.281 -3.787 1 94.94 160 HIS B O 1
ATOM 3184 N N . ASP B 1 161 ? -9.445 33.062 -4.039 1 96.06 161 ASP B N 1
ATOM 3185 C CA . ASP B 1 161 ? -10.766 33.125 -4.652 1 96.06 161 ASP B CA 1
ATOM 3186 C C . ASP B 1 161 ? -11.672 32.031 -4.117 1 96.06 161 ASP B C 1
ATOM 3188 O O . ASP B 1 161 ? -11.57 30.875 -4.535 1 96.06 161 ASP B O 1
ATOM 3192 N N . ARG B 1 162 ? -12.609 32.406 -3.293 1 94.81 162 ARG B N 1
ATOM 3193 C CA . ARG B 1 162 ? -13.531 31.453 -2.668 1 94.81 162 ARG B CA 1
ATOM 3194 C C . ARG B 1 162 ? -14.398 30.766 -3.713 1 94.81 162 ARG B C 1
ATOM 3196 O O . ARG B 1 162 ? -14.945 29.688 -3.459 1 94.81 162 ARG B O 1
ATOM 3203 N N . SER B 1 163 ? -14.547 31.406 -4.867 1 95.62 163 SER B N 1
ATOM 3204 C CA . SER B 1 163 ? -15.445 30.875 -5.891 1 95.62 163 SER B CA 1
ATOM 3205 C C . SER B 1 163 ? -14.703 29.953 -6.852 1 95.62 163 SER B C 1
ATOM 3207 O O . SER B 1 163 ? -15.32 29.312 -7.711 1 95.62 163 SER B O 1
ATOM 3209 N N . ALA B 1 164 ? -13.398 29.875 -6.621 1 96.94 164 ALA B N 1
ATOM 3210 C CA . ALA B 1 164 ? -12.609 29.016 -7.492 1 96.94 164 ALA B CA 1
ATOM 3211 C C . ALA B 1 164 ? -13.133 27.578 -7.453 1 96.94 164 ALA B C 1
ATOM 3213 O O . ALA B 1 164 ? -13.516 27.078 -6.395 1 96.94 164 ALA B O 1
ATOM 3214 N N . LYS B 1 165 ? -13.156 26.922 -8.633 1 96.31 165 LYS B N 1
ATOM 3215 C CA . LYS B 1 165 ? -13.656 25.562 -8.766 1 96.31 165 LYS B CA 1
ATOM 3216 C C . LYS B 1 165 ? -12.938 24.609 -7.805 1 96.31 165 LYS B C 1
ATOM 3218 O O . LYS B 1 165 ? -13.555 23.719 -7.219 1 96.31 165 LYS B O 1
ATOM 3223 N N . SER B 1 166 ? -11.617 24.797 -7.68 1 95.69 166 SER B N 1
ATOM 3224 C CA . SER B 1 166 ? -10.828 23.938 -6.805 1 95.69 166 SER B CA 1
ATOM 3225 C C . SER B 1 166 ? -11.273 24.062 -5.352 1 95.69 166 SER B C 1
ATOM 3227 O O . SER B 1 166 ? -11.32 23.078 -4.625 1 95.69 166 SER B O 1
ATOM 3229 N N . ILE B 1 167 ? -11.602 25.266 -4.918 1 97.88 167 ILE B N 1
ATOM 3230 C CA . ILE B 1 167 ? -12.062 25.5 -3.555 1 97.88 167 ILE B CA 1
ATOM 3231 C C . ILE B 1 167 ? -13.461 24.906 -3.375 1 97.88 167 ILE B C 1
ATOM 3233 O O . ILE B 1 167 ? -13.727 24.203 -2.404 1 97.88 167 ILE B O 1
ATOM 3237 N N . GLN B 1 168 ? -14.32 25.141 -4.352 1 97.81 168 GLN B N 1
ATOM 3238 C CA . GLN B 1 168 ? -15.695 24.672 -4.277 1 97.81 168 GLN B CA 1
ATOM 3239 C C . GLN B 1 168 ? -15.75 23.141 -4.258 1 97.81 168 GLN B C 1
ATOM 3241 O O . GLN B 1 168 ? -16.531 22.547 -3.506 1 97.81 168 GLN B O 1
ATOM 3246 N N . SER B 1 169 ? -14.93 22.547 -5.07 1 97.81 169 SER B N 1
ATOM 3247 C CA . SER B 1 169 ? -14.891 21.094 -5.105 1 97.81 169 SER B CA 1
ATOM 3248 C C . SER B 1 169 ? -14.461 20.516 -3.758 1 97.81 169 SER B C 1
ATOM 3250 O O . SER B 1 169 ? -14.969 19.469 -3.332 1 97.81 169 SER B O 1
ATOM 3252 N N . LYS B 1 170 ? -13.539 21.172 -3.135 1 98.44 170 LYS B N 1
ATOM 3253 C CA . LYS B 1 170 ? -13.07 20.719 -1.831 1 98.44 170 LYS B CA 1
ATOM 3254 C C . LYS B 1 170 ? -14.156 20.859 -0.77 1 98.44 170 LYS B C 1
ATOM 3256 O O . LYS B 1 170 ? -14.352 19.969 0.06 1 98.44 170 LYS B O 1
ATOM 3261 N N . LEU B 1 171 ? -14.836 21.969 -0.791 1 98.38 171 LEU B N 1
ATOM 3262 C CA . LEU B 1 171 ? -15.945 22.172 0.131 1 98.38 171 LEU B CA 1
ATOM 3263 C C . LEU B 1 171 ? -17.031 21.125 -0.087 1 98.38 171 LEU B C 1
ATOM 3265 O O . LEU B 1 171 ? -17.531 20.531 0.872 1 98.38 171 LEU B O 1
ATOM 3269 N N . GLU B 1 172 ? -17.328 20.828 -1.32 1 97.56 172 GLU B N 1
ATOM 3270 C CA . GLU B 1 172 ? -18.406 19.906 -1.687 1 97.56 172 GLU B CA 1
ATOM 3271 C C . GLU B 1 172 ? -18.062 18.469 -1.333 1 97.56 172 GLU B C 1
ATOM 3273 O O . GLU B 1 172 ? -18.953 17.641 -1.151 1 97.56 172 GLU B O 1
ATOM 3278 N N . ALA B 1 173 ? -16.781 18.203 -1.23 1 98.12 173 ALA B N 1
ATOM 3279 C CA . ALA B 1 173 ? -16.328 16.859 -0.894 1 98.12 173 ALA B CA 1
ATOM 3280 C C . ALA B 1 173 ? -16.672 16.516 0.552 1 98.12 173 ALA B C 1
ATOM 3282 O O . ALA B 1 173 ? -16.656 15.344 0.938 1 98.12 173 ALA B O 1
ATOM 3283 N N . LYS B 1 174 ? -16.859 17.516 1.399 1 97.5 174 LYS B N 1
ATOM 3284 C CA . LYS B 1 174 ? -17.281 17.406 2.793 1 97.5 174 LYS B CA 1
ATOM 3285 C C . LYS B 1 174 ? -16.328 16.516 3.58 1 97.5 174 LYS B C 1
ATOM 3287 O O . LYS B 1 174 ? -16.75 15.57 4.258 1 97.5 174 LYS B O 1
ATOM 3292 N N . PRO B 1 175 ? -15.07 16.828 3.502 1 98.75 175 PRO B N 1
ATOM 3293 C CA . PRO B 1 175 ? -14.133 16.094 4.352 1 98.75 175 PRO B CA 1
ATOM 3294 C C . PRO B 1 175 ? -14.391 16.312 5.84 1 98.75 175 PRO B C 1
ATOM 3296 O O . PRO B 1 175 ? -15.148 17.219 6.215 1 98.75 175 PRO B O 1
ATOM 3299 N N . HIS B 1 176 ? -13.836 15.398 6.633 1 98.56 176 HIS B N 1
ATOM 3300 C CA . HIS B 1 176 ? -13.867 15.609 8.078 1 98.56 176 HIS B CA 1
ATOM 3301 C C . HIS B 1 176 ? -13.148 16.906 8.453 1 98.56 176 HIS B C 1
ATOM 3303 O O . HIS B 1 176 ? -13.656 17.688 9.258 1 98.56 176 HIS B O 1
ATOM 3309 N N . SER B 1 177 ? -12 17.094 7.844 1 98.75 177 SER B N 1
ATOM 3310 C CA . SER B 1 177 ? -11.258 18.328 8.086 1 98.75 177 SER B CA 1
ATOM 3311 C C . SER B 1 177 ? -10.477 18.75 6.848 1 98.75 177 SER B C 1
ATOM 3313 O O . SER B 1 177 ? -10.172 17.922 5.98 1 98.75 177 SER B O 1
ATOM 3315 N N . PHE B 1 178 ? -10.266 20.047 6.777 1 98.88 178 PHE B N 1
ATOM 3316 C CA . PHE B 1 178 ? -9.195 20.578 5.945 1 98.88 178 PHE B CA 1
ATOM 3317 C C . PHE B 1 178 ? -7.879 20.609 6.707 1 98.88 178 PHE B C 1
ATOM 3319 O O . PHE B 1 178 ? -7.824 21.047 7.855 1 98.88 178 PHE B O 1
ATOM 3326 N N . VAL B 1 179 ? -6.887 20.078 6.105 1 98.88 179 VAL B N 1
ATOM 3327 C CA . VAL B 1 179 ? -5.523 20.266 6.594 1 98.88 179 VAL B CA 1
ATOM 3328 C C . VAL B 1 179 ? -4.789 21.266 5.703 1 98.88 179 VAL B C 1
ATOM 3330 O O . VAL B 1 179 ? -4.555 21 4.523 1 98.88 179 VAL B O 1
ATOM 3333 N N . THR B 1 180 ? -4.41 22.344 6.27 1 98.69 180 THR B N 1
ATOM 3334 C CA . THR B 1 180 ? -3.857 23.422 5.457 1 98.69 180 THR B CA 1
ATOM 3335 C C . THR B 1 180 ? -2.42 23.109 5.051 1 98.69 180 THR B C 1
ATOM 3337 O O . THR B 1 180 ? -1.757 22.281 5.68 1 98.69 180 THR B O 1
ATOM 3340 N N . GLN B 1 181 ? -2.033 23.766 3.986 1 97.44 181 GLN B N 1
ATOM 3341 C CA . GLN B 1 181 ? -0.592 23.953 3.855 1 97.44 181 GLN B CA 1
ATOM 3342 C C . GLN B 1 181 ? -0.036 24.766 5.02 1 97.44 181 GLN B C 1
ATOM 3344 O O . GLN B 1 181 ? -0.797 25.328 5.809 1 97.44 181 GLN B O 1
ATOM 3349 N N . SER B 1 182 ? 1.319 24.828 5.191 1 98.19 182 SER B N 1
ATOM 3350 C CA . SER B 1 182 ? 1.899 25.609 6.277 1 98.19 182 SER B CA 1
ATOM 3351 C C . SER B 1 182 ? 1.433 27.062 6.227 1 98.19 182 SER B C 1
ATOM 3353 O O . SER B 1 182 ? 1.599 27.734 5.207 1 98.19 182 SER B O 1
ATOM 3355 N N . ILE B 1 183 ? 0.846 27.5 7.289 1 98.25 183 ILE B N 1
ATOM 3356 C CA . ILE B 1 183 ? 0.263 28.828 7.305 1 98.25 183 ILE B CA 1
ATOM 3357 C C . ILE B 1 183 ? 1.328 29.859 7.691 1 98.25 183 ILE B C 1
ATOM 3359 O O . ILE B 1 183 ? 2.277 29.531 8.406 1 98.25 183 ILE B O 1
ATOM 3363 N N . SER B 1 184 ? 1.103 31.109 7.246 1 96.81 184 SER B N 1
ATOM 3364 C CA . SER B 1 184 ? 2 32.219 7.551 1 96.81 184 SER B CA 1
ATOM 3365 C C . SER B 1 184 ? 1.296 33.281 8.383 1 96.81 184 SER B C 1
ATOM 3367 O O . SER B 1 184 ? 1.945 34.156 8.945 1 96.81 184 SER B O 1
ATOM 3369 N N . SER B 1 185 ? -0.041 33.188 8.406 1 95.31 185 SER B N 1
ATOM 3370 C CA . SER B 1 185 ? -0.815 34.281 8.977 1 95.31 185 SER B CA 1
ATOM 3371 C C . SER B 1 185 ? -2.064 33.781 9.68 1 95.31 185 SER B C 1
ATOM 3373 O O . SER B 1 185 ? -2.748 32.875 9.172 1 95.31 185 SER B O 1
ATOM 3375 N N . LEU B 1 186 ? -2.336 34.375 10.836 1 97.88 186 LEU B N 1
ATOM 3376 C CA . LEU B 1 186 ? -3.547 34.031 11.578 1 97.88 186 LEU B CA 1
ATOM 3377 C C . LEU B 1 186 ? -4.785 34.562 10.859 1 97.88 186 LEU B C 1
ATOM 3379 O O . LEU B 1 186 ? -5.852 33.938 10.914 1 97.88 186 LEU B O 1
ATOM 3383 N N . SER B 1 187 ? -4.59 35.656 10.227 1 97.69 187 SER B N 1
ATOM 3384 C CA . SER B 1 187 ? -5.699 36.25 9.477 1 97.69 187 SER B CA 1
ATOM 3385 C C . SER B 1 187 ? -6.156 35.312 8.367 1 97.69 187 SER B C 1
ATOM 3387 O O . SER B 1 187 ? -7.355 35.062 8.203 1 97.69 187 SER B O 1
ATOM 3389 N N . ASP B 1 188 ? -5.207 34.812 7.531 1 97.56 188 ASP B N 1
ATOM 3390 C CA . ASP B 1 188 ? -5.531 33.844 6.477 1 97.56 188 ASP B CA 1
ATOM 3391 C C . ASP B 1 188 ? -6.203 32.625 7.047 1 97.56 188 ASP B C 1
ATOM 3393 O O . ASP B 1 188 ? -7.172 32.094 6.48 1 97.56 188 ASP B O 1
ATOM 3397 N N . LEU B 1 189 ? -5.664 32.125 8.156 1 98.5 189 LEU B N 1
ATOM 3398 C CA . LEU B 1 189 ? -6.27 30.984 8.828 1 98.5 189 LEU B CA 1
ATOM 3399 C C . LEU B 1 189 ? -7.723 31.281 9.195 1 98.5 189 LEU B C 1
ATOM 3401 O O . LEU B 1 189 ? -8.602 30.438 8.984 1 98.5 189 LEU B O 1
ATOM 3405 N N . GLY B 1 190 ? -7.93 32.406 9.766 1 98.5 190 GLY B N 1
ATOM 3406 C CA . GLY B 1 190 ? -9.289 32.781 10.109 1 98.5 190 GLY B CA 1
ATOM 3407 C C . GLY B 1 190 ? -10.242 32.719 8.93 1 98.5 190 GLY B C 1
ATOM 3408 O O . GLY B 1 190 ? -11.383 32.281 9.07 1 98.5 190 GLY B O 1
ATOM 3409 N N . GLU B 1 191 ? -9.828 33.188 7.785 1 98.25 191 GLU B N 1
ATOM 3410 C CA . GLU B 1 191 ? -10.641 33.156 6.574 1 98.25 191 GLU B CA 1
ATOM 3411 C C . GLU B 1 191 ? -10.977 31.719 6.184 1 98.25 191 GLU B C 1
ATOM 3413 O O . GLU B 1 191 ? -12.094 31.438 5.746 1 98.25 191 GLU B O 1
ATOM 3418 N N . ILE B 1 192 ? -10 30.859 6.301 1 98.69 192 ILE B N 1
ATOM 3419 C CA . ILE B 1 192 ? -10.211 29.453 5.965 1 98.69 192 ILE B CA 1
ATOM 3420 C C . ILE B 1 192 ? -11.234 28.844 6.91 1 98.69 192 ILE B C 1
ATOM 3422 O O . ILE B 1 192 ? -12.148 28.141 6.473 1 98.69 192 ILE B O 1
ATOM 3426 N N . VAL B 1 193 ? -11.117 29.094 8.203 1 98.62 193 VAL B N 1
ATOM 3427 C CA . VAL B 1 193 ? -12.039 28.562 9.203 1 98.62 193 VAL B CA 1
ATOM 3428 C C . VAL B 1 193 ? -13.445 29.078 8.938 1 98.62 193 VAL B C 1
ATOM 3430 O O . VAL B 1 193 ? -14.422 28.328 8.992 1 98.62 193 VAL B O 1
ATOM 3433 N N . ASP B 1 194 ? -13.539 30.359 8.633 1 98.06 194 ASP B N 1
ATOM 3434 C CA . ASP B 1 194 ? -14.828 30.953 8.336 1 98.06 194 ASP B CA 1
ATOM 3435 C C . ASP B 1 194 ? -15.477 30.312 7.117 1 98.06 194 ASP B C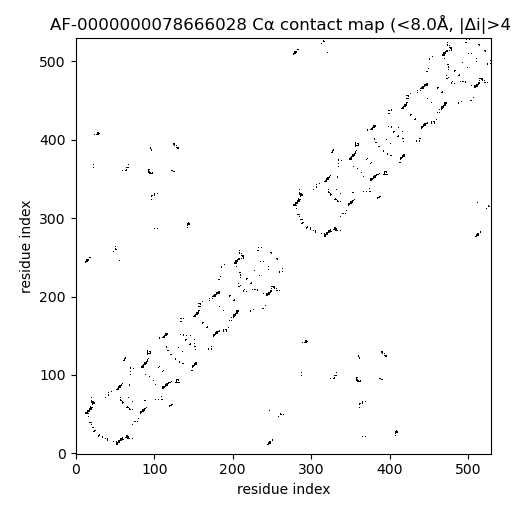 1
ATOM 3437 O O . ASP B 1 194 ? -16.688 30.125 7.074 1 98.06 194 ASP B O 1
ATOM 3441 N N . LEU B 1 195 ? -14.656 30.094 6.129 1 98.06 195 LEU B N 1
ATOM 3442 C CA . LEU B 1 195 ? -15.117 29.453 4.895 1 98.06 195 LEU B CA 1
ATOM 3443 C C . LEU B 1 195 ? -15.617 28.047 5.16 1 98.06 195 LEU B C 1
ATOM 3445 O O . LEU B 1 195 ? -16.609 27.609 4.566 1 98.06 195 LEU B O 1
ATOM 3449 N N . ALA B 1 196 ? -14.961 27.281 6.047 1 98.44 196 ALA B N 1
ATOM 3450 C CA . ALA B 1 196 ? -15.234 25.859 6.301 1 98.44 196 ALA B CA 1
ATOM 3451 C C . ALA B 1 196 ? -16.422 25.703 7.25 1 98.44 196 ALA B C 1
ATOM 3453 O O . ALA B 1 196 ? -17.141 24.703 7.18 1 98.44 196 ALA B O 1
ATOM 3454 N N . LYS B 1 197 ? -16.656 26.594 8.109 1 97.69 197 LYS B N 1
ATOM 3455 C CA . LYS B 1 197 ? -17.562 26.5 9.25 1 97.69 197 LYS B CA 1
ATOM 3456 C C . LYS B 1 197 ? -18.984 26.172 8.797 1 97.69 197 LYS B C 1
ATOM 3458 O O . LYS B 1 197 ? -19.609 25.266 9.328 1 97.69 197 LYS B O 1
ATOM 3463 N N . PRO B 1 198 ? -19.547 26.859 7.766 1 97.56 198 PRO B N 1
ATOM 3464 C CA . PRO B 1 198 ? -20.922 26.562 7.352 1 97.56 198 PRO B CA 1
ATOM 3465 C C . PRO B 1 198 ? -21.094 25.125 6.867 1 97.56 198 PRO B C 1
ATOM 3467 O O . PRO B 1 198 ? -22.219 24.609 6.836 1 97.56 198 PRO B O 1
ATOM 3470 N N . TYR B 1 199 ? -20.062 24.5 6.469 1 97.62 199 TYR B N 1
ATOM 3471 C CA . TYR B 1 199 ? -20.125 23.141 5.938 1 97.62 199 TYR B CA 1
ATOM 3472 C C . TYR B 1 199 ? -19.844 22.125 7.027 1 97.62 199 TYR B C 1
ATOM 3474 O O . TYR B 1 199 ? -19.859 20.906 6.77 1 97.62 199 TYR B O 1
ATOM 3482 N N . GLY B 1 200 ? -19.516 22.609 8.242 1 97.88 200 GLY B N 1
ATOM 3483 C CA . GLY B 1 200 ? -19.203 21.703 9.336 1 97.88 200 GLY B CA 1
ATOM 3484 C C . GLY B 1 200 ? -17.844 21.047 9.195 1 97.88 200 GLY B C 1
ATOM 3485 O O . GLY B 1 200 ? -17.609 19.984 9.781 1 97.88 200 GLY B O 1
ATOM 3486 N N . ILE B 1 201 ? -16.984 21.562 8.359 1 98.75 201 ILE B N 1
ATOM 3487 C CA . ILE B 1 201 ? -15.648 21.031 8.133 1 98.75 201 ILE B CA 1
ATOM 3488 C C . ILE B 1 201 ? -14.68 21.625 9.148 1 98.75 201 ILE B C 1
ATOM 3490 O O . ILE B 1 201 ? -14.602 22.844 9.305 1 98.75 201 ILE B O 1
ATOM 3494 N N . LYS B 1 202 ? -14 20.766 9.906 1 98.5 202 LYS B N 1
ATOM 3495 C CA . LYS B 1 202 ? -12.969 21.219 10.844 1 98.5 202 LYS B CA 1
ATOM 3496 C C . LYS B 1 202 ? -11.711 21.656 10.109 1 98.5 202 LYS B C 1
ATOM 3498 O O . LYS B 1 202 ? -11.562 21.391 8.914 1 98.5 202 LYS B O 1
ATOM 3503 N N . VAL B 1 203 ? -10.867 22.406 10.82 1 98.75 203 VAL B N 1
ATOM 3504 C CA . VAL B 1 203 ? -9.641 22.891 10.195 1 98.75 203 VAL B CA 1
ATOM 3505 C C . VAL B 1 203 ? -8.438 22.5 11.062 1 98.75 203 VAL B C 1
ATOM 3507 O O . VAL B 1 203 ? -8.43 22.766 12.273 1 98.75 203 VAL B O 1
ATOM 3510 N N . ALA B 1 204 ? -7.523 21.781 10.492 1 98.62 204 ALA B N 1
ATOM 3511 C CA . ALA B 1 204 ? -6.195 21.562 11.062 1 98.62 204 ALA B CA 1
ATOM 3512 C C . ALA B 1 204 ? -5.164 22.484 10.422 1 98.62 204 ALA B C 1
ATOM 3514 O O . ALA B 1 204 ? -4.926 22.422 9.211 1 98.62 204 ALA B O 1
ATOM 3515 N N . ALA B 1 205 ? -4.551 23.328 11.25 1 98.75 205 ALA B N 1
ATOM 3516 C CA . ALA B 1 205 ? -3.584 24.297 10.742 1 98.75 205 ALA B CA 1
ATOM 3517 C C . ALA B 1 205 ? -2.16 23.75 10.844 1 98.75 205 ALA B C 1
ATOM 3519 O O . ALA B 1 205 ? -1.724 23.328 11.914 1 98.75 205 ALA B O 1
ATOM 3520 N N . VAL B 1 206 ? -1.482 23.766 9.727 1 98.75 206 VAL B N 1
ATOM 3521 C CA . VAL B 1 206 ? -0.096 23.312 9.719 1 98.75 206 VAL B CA 1
ATOM 3522 C C . VAL B 1 206 ? 0.833 24.484 10.039 1 98.75 206 VAL B C 1
ATOM 3524 O O . VAL B 1 206 ? 0.722 25.547 9.445 1 98.75 206 VAL B O 1
ATOM 3527 N N . VAL B 1 207 ? 1.681 24.312 11.008 1 98.56 207 VAL B N 1
ATOM 3528 C CA . VAL B 1 207 ? 2.678 25.312 11.375 1 98.56 207 VAL B CA 1
ATOM 3529 C C . VAL B 1 207 ? 4.078 24.719 11.258 1 98.56 207 VAL B C 1
ATOM 3531 O O . VAL B 1 207 ? 4.395 23.734 11.93 1 98.56 207 VAL B O 1
ATOM 3534 N N . MET B 1 208 ? 4.895 25.312 10.383 1 98.62 208 MET B N 1
ATOM 3535 C CA . MET B 1 208 ? 6.289 24.891 10.273 1 98.62 208 MET B CA 1
ATOM 3536 C C . MET B 1 208 ? 7.156 25.609 11.305 1 98.62 208 MET B C 1
ATOM 3538 O O . MET B 1 208 ? 7.109 26.828 11.414 1 98.62 208 MET B O 1
ATOM 3542 N N . VAL B 1 209 ? 7.879 24.844 12.023 1 98.25 209 VAL B N 1
ATOM 3543 C CA . VAL B 1 209 ? 8.781 25.406 13.023 1 98.25 209 VAL B CA 1
ATOM 3544 C C . VAL B 1 209 ? 9.812 26.312 12.344 1 98.25 209 VAL B C 1
ATOM 3546 O O . VAL B 1 209 ? 10.531 25.859 11.445 1 98.25 209 VAL B O 1
ATOM 3549 N N . PRO B 1 210 ? 9.836 27.547 12.773 1 97.25 210 PRO B N 1
ATOM 3550 C CA . PRO B 1 210 ? 10.812 28.453 12.164 1 97.25 210 PRO B CA 1
ATOM 3551 C C . PRO B 1 210 ? 12.234 28.219 12.664 1 97.25 210 PRO B C 1
ATOM 3553 O O . PRO B 1 210 ? 12.711 28.922 13.555 1 97.25 210 PRO B O 1
ATOM 3556 N N . ALA B 1 211 ? 12.875 27.312 12.109 1 96.31 211 ALA B N 1
ATOM 3557 C CA . ALA B 1 211 ? 14.258 26.953 12.406 1 96.31 211 ALA B CA 1
ATOM 3558 C C . ALA B 1 211 ? 15.156 27.141 11.188 1 96.31 211 ALA B C 1
ATOM 3560 O O . ALA B 1 211 ? 14.688 27.078 10.055 1 96.31 211 ALA B O 1
ATOM 3561 N N . GLU B 1 212 ? 16.453 27.391 11.445 1 95.12 212 GLU B N 1
ATOM 3562 C CA . GLU B 1 212 ? 17.406 27.641 10.375 1 95.12 212 GLU B CA 1
ATOM 3563 C C . GLU B 1 212 ? 17.422 26.484 9.367 1 95.12 212 GLU B C 1
ATOM 3565 O O . GLU B 1 212 ? 17.375 26.719 8.156 1 95.12 212 GLU B O 1
ATOM 3570 N N . LYS B 1 213 ? 17.375 25.344 9.828 1 96.12 213 LYS B N 1
ATOM 3571 C CA . LYS B 1 213 ? 17.469 24.172 8.969 1 96.12 213 LYS B CA 1
ATOM 3572 C C . LYS B 1 213 ? 16.203 24 8.125 1 96.12 213 LYS B C 1
ATOM 3574 O O . LYS B 1 213 ? 16.203 23.266 7.133 1 96.12 213 LYS B O 1
ATOM 3579 N N . ASN B 1 214 ? 15.094 24.641 8.516 1 96.75 214 ASN B N 1
ATOM 3580 C CA . ASN B 1 214 ? 13.836 24.547 7.789 1 96.75 214 ASN B CA 1
ATOM 3581 C C . ASN B 1 214 ? 13.688 25.688 6.781 1 96.75 214 ASN B C 1
ATOM 3583 O O . ASN B 1 214 ? 12.703 25.734 6.035 1 96.75 214 ASN B O 1
ATOM 3587 N N . ARG B 1 215 ? 14.68 26.562 6.746 1 94.06 215 ARG B N 1
ATOM 3588 C CA . ARG B 1 215 ? 14.562 27.766 5.93 1 94.06 215 ARG B CA 1
ATOM 3589 C C . ARG B 1 215 ? 14.453 27.422 4.449 1 94.06 215 ARG B C 1
ATOM 3591 O O . ARG B 1 215 ? 13.695 28.062 3.711 1 94.06 215 ARG B O 1
ATOM 3598 N N . HIS B 1 216 ? 15.266 26.531 4.094 1 92.31 216 HIS B N 1
ATOM 3599 C CA . HIS B 1 216 ? 15.227 26.141 2.689 1 92.31 216 HIS B CA 1
ATOM 3600 C C . HIS B 1 216 ? 13.859 25.594 2.305 1 92.31 216 HIS B C 1
ATOM 3602 O O . HIS B 1 216 ? 13.289 26 1.29 1 92.31 216 HIS B O 1
ATOM 3608 N N . SER B 1 217 ? 13.32 24.688 3.061 1 92.5 217 SER B N 1
ATOM 3609 C CA . SER B 1 217 ? 11.992 24.141 2.826 1 92.5 217 SER B CA 1
ATOM 3610 C C . SER B 1 217 ? 10.938 25.25 2.809 1 92.5 217 SER B C 1
ATOM 3612 O O . SER B 1 217 ? 10.047 25.25 1.95 1 92.5 217 SER B O 1
ATOM 3614 N N . ALA B 1 218 ? 11.016 26.156 3.742 1 93.94 218 ALA B N 1
ATOM 3615 C CA . ALA B 1 218 ? 10.086 27.281 3.809 1 93.94 218 ALA B CA 1
ATOM 3616 C C . ALA B 1 218 ? 10.141 28.109 2.535 1 93.94 218 ALA B C 1
ATOM 3618 O O . ALA B 1 218 ? 9.109 28.516 2.002 1 93.94 218 ALA B O 1
ATOM 3619 N N . SER B 1 219 ? 11.352 28.312 2.012 1 91.94 219 SER B N 1
ATOM 3620 C CA . SER B 1 219 ? 11.547 29.109 0.815 1 91.94 219 SER B CA 1
ATOM 3621 C C . SER B 1 219 ? 10.922 28.453 -0.41 1 91.94 219 SER B C 1
ATOM 3623 O O . SER B 1 219 ? 10.359 29.141 -1.268 1 91.94 219 SER B O 1
ATOM 3625 N N . ILE B 1 220 ? 11.047 27.172 -0.46 1 88.69 220 ILE B N 1
ATOM 3626 C CA . ILE B 1 220 ? 10.523 26.406 -1.583 1 88.69 220 ILE B CA 1
ATOM 3627 C C . ILE B 1 220 ? 9.008 26.594 -1.678 1 88.69 220 ILE B C 1
ATOM 3629 O O . ILE B 1 220 ? 8.461 26.719 -2.775 1 88.69 220 ILE B O 1
ATOM 3633 N N . ILE B 1 221 ? 8.359 26.703 -0.562 1 89.69 221 ILE B N 1
ATOM 3634 C CA . ILE B 1 221 ? 6.906 26.781 -0.606 1 89.69 221 ILE B CA 1
ATOM 3635 C C . ILE B 1 221 ? 6.465 28.234 -0.421 1 89.69 221 ILE B C 1
ATOM 3637 O O . ILE B 1 221 ? 5.277 28.516 -0.244 1 89.69 221 ILE B O 1
ATOM 3641 N N . GLY B 1 222 ? 7.414 29.172 -0.347 1 91.56 222 GLY B N 1
ATOM 3642 C CA . GLY B 1 222 ? 7.121 30.578 -0.228 1 91.56 222 GLY B CA 1
ATOM 3643 C C . GLY B 1 222 ? 6.559 30.969 1.129 1 91.56 222 GLY B C 1
ATOM 3644 O O . GLY B 1 222 ? 5.746 31.891 1.233 1 91.56 222 GLY B O 1
ATOM 3645 N N . LEU B 1 223 ? 6.938 30.25 2.133 1 94.12 223 LEU B N 1
ATOM 3646 C CA . LEU B 1 223 ? 6.43 30.484 3.48 1 94.12 223 LEU B CA 1
ATOM 3647 C C . LEU B 1 223 ? 7.152 31.656 4.137 1 94.12 223 LEU B C 1
ATOM 3649 O O . LEU B 1 223 ? 8.383 31.656 4.238 1 94.12 223 LEU B O 1
ATOM 3653 N N . ASP B 1 224 ? 6.375 32.656 4.547 1 93.06 224 ASP B N 1
ATOM 3654 C CA . ASP B 1 224 ? 6.875 33.844 5.25 1 93.06 224 ASP B CA 1
ATOM 3655 C C . ASP B 1 224 ? 6.715 33.688 6.762 1 93.06 224 ASP B C 1
ATOM 3657 O O . ASP B 1 224 ? 5.594 33.688 7.277 1 93.06 224 ASP B O 1
ATOM 3661 N N . TRP B 1 225 ? 7.832 33.594 7.535 1 92.81 225 TRP B N 1
ATOM 3662 C CA . TRP B 1 225 ? 7.809 33.375 8.977 1 92.81 225 TRP B CA 1
ATOM 3663 C C . TRP B 1 225 ? 7.758 34.688 9.742 1 92.81 225 TRP B C 1
ATOM 3665 O O . TRP B 1 225 ? 7.738 34.688 10.977 1 92.81 225 TRP B O 1
ATOM 3675 N N . SER B 1 226 ? 7.684 35.75 9.07 1 92.5 226 SER B N 1
ATOM 3676 C CA . SER B 1 226 ? 7.848 37.062 9.695 1 92.5 226 SER B CA 1
ATOM 3677 C C . SER B 1 226 ? 6.852 37.281 10.836 1 92.5 226 SER B C 1
ATOM 3679 O O . SER B 1 226 ? 7.16 37.938 11.828 1 92.5 226 SER B O 1
ATOM 3681 N N . GLU B 1 227 ? 5.695 36.688 10.711 1 91.5 227 GLU B N 1
ATOM 3682 C CA . GLU B 1 227 ? 4.656 36.906 11.719 1 91.5 227 GLU B CA 1
ATOM 3683 C C . GLU B 1 227 ? 4.965 36.125 13 1 91.5 227 GLU B C 1
ATOM 3685 O O . GLU B 1 227 ? 4.453 36.469 14.07 1 91.5 227 GLU B O 1
ATOM 3690 N N . TYR B 1 228 ? 5.844 35.062 12.852 1 93.81 228 TYR B N 1
ATOM 3691 C CA . TYR B 1 228 ? 5.855 34.281 14.078 1 93.81 228 TYR B CA 1
ATOM 3692 C C . TYR B 1 228 ? 7.258 33.781 14.383 1 93.81 228 TYR B C 1
ATOM 3694 O O . TYR B 1 228 ? 7.473 33.094 15.391 1 93.81 228 TYR B O 1
ATOM 3702 N N . GLU B 1 229 ? 8.312 34.125 13.633 1 94.75 229 GLU B N 1
ATOM 3703 C CA . GLU B 1 229 ? 9.664 33.625 13.852 1 94.75 229 GLU B CA 1
ATOM 3704 C C . GLU B 1 229 ? 10.203 34.062 15.211 1 94.75 229 GLU B C 1
ATOM 3706 O O . GLU B 1 229 ? 11.023 33.375 15.82 1 94.75 229 GLU B O 1
ATOM 3711 N N . LYS B 1 230 ? 9.766 35.219 15.719 1 94.5 230 LYS B N 1
ATOM 3712 C CA . LYS B 1 230 ? 10.281 35.75 16.969 1 94.5 230 LYS B CA 1
ATOM 3713 C C . LYS B 1 230 ? 9.648 35.062 18.172 1 94.5 230 LYS B C 1
ATOM 3715 O O . LYS B 1 230 ? 10.25 35 19.25 1 94.5 230 LYS B O 1
ATOM 3720 N N . ASP B 1 231 ? 8.422 34.594 18.031 1 97 231 ASP B N 1
ATOM 3721 C CA . ASP B 1 231 ? 7.727 33.875 19.094 1 97 231 ASP B CA 1
ATOM 3722 C C . ASP B 1 231 ? 6.832 32.781 18.531 1 97 231 ASP B C 1
ATOM 3724 O O . ASP B 1 231 ? 5.605 32.875 18.562 1 97 231 ASP B O 1
ATOM 3728 N N . PRO B 1 232 ? 7.453 31.719 18.109 1 97.5 232 PRO B N 1
ATOM 3729 C CA . PRO B 1 232 ? 6.684 30.641 17.5 1 97.5 232 PRO B CA 1
ATOM 3730 C C . PRO B 1 232 ? 5.68 30 18.469 1 97.5 232 PRO B C 1
ATOM 3732 O O . PRO B 1 232 ? 4.602 29.578 18.047 1 97.5 232 PRO B O 1
ATOM 3735 N N . ALA B 1 233 ? 6.012 29.969 19.734 1 97.56 233 ALA B N 1
ATOM 3736 C CA . ALA B 1 233 ? 5.117 29.375 20.719 1 97.56 233 ALA B CA 1
ATOM 3737 C C . ALA B 1 233 ? 3.805 30.156 20.812 1 97.56 233 ALA B C 1
ATOM 3739 O O . ALA B 1 233 ? 2.727 29.562 20.828 1 97.56 233 ALA B O 1
ATOM 3740 N N . ASP B 1 234 ? 3.953 31.422 20.859 1 97.06 234 ASP B N 1
ATOM 3741 C CA . ASP B 1 234 ? 2.754 32.25 20.906 1 97.06 234 ASP B CA 1
ATOM 3742 C C . ASP B 1 234 ? 1.906 32.062 19.656 1 97.06 234 ASP B C 1
ATOM 3744 O O . ASP B 1 234 ? 0.677 32 19.734 1 97.06 234 ASP B O 1
ATOM 3748 N N . PHE B 1 235 ? 2.533 32.062 18.516 1 97.69 235 PHE B N 1
ATOM 3749 C CA . PHE B 1 235 ? 1.831 31.844 17.266 1 97.69 235 PHE B CA 1
ATOM 3750 C C . PHE B 1 235 ? 1.051 30.531 17.297 1 97.69 235 PHE B C 1
ATOM 3752 O O . PHE B 1 235 ? -0.111 30.484 16.891 1 97.69 235 PHE B O 1
ATOM 3759 N N . VAL B 1 236 ? 1.651 29.438 17.766 1 98.06 236 VAL B N 1
ATOM 3760 C CA . VAL B 1 236 ? 0.999 28.141 17.844 1 98.06 236 VAL B CA 1
ATOM 3761 C C . VAL B 1 236 ? -0.194 28.219 18.797 1 98.06 236 VAL B C 1
ATOM 3763 O O . VAL B 1 236 ? -1.266 27.688 18.5 1 98.06 236 VAL B O 1
ATOM 3766 N N . ARG B 1 237 ? -0.072 28.906 19.953 1 97.25 237 ARG B N 1
ATOM 3767 C CA . ARG B 1 237 ? -1.166 29.062 20.906 1 97.25 237 ARG B CA 1
ATOM 3768 C C . ARG B 1 237 ? -2.346 29.797 20.266 1 97.25 237 ARG B C 1
ATOM 3770 O O . ARG B 1 237 ? -3.498 29.406 20.453 1 97.25 237 ARG B O 1
ATOM 3777 N N . GLN B 1 238 ? -2.021 30.844 19.562 1 97.31 238 GLN B N 1
ATOM 3778 C CA . GLN B 1 238 ? -3.076 31.609 18.891 1 97.31 238 GLN B CA 1
ATOM 3779 C C . GLN B 1 238 ? -3.742 30.766 17.812 1 97.31 238 GLN B C 1
ATOM 3781 O O . GLN B 1 238 ? -4.961 30.828 17.625 1 97.31 238 GLN B O 1
ATOM 3786 N N . THR B 1 239 ? -2.906 30.047 17.031 1 98.06 239 THR B N 1
ATOM 3787 C CA . THR B 1 239 ? -3.418 29.156 16.016 1 98.06 239 THR B CA 1
ATOM 3788 C C . THR B 1 239 ? -4.398 28.141 16.609 1 98.06 239 THR B C 1
ATOM 3790 O O . THR B 1 239 ? -5.465 27.906 16.047 1 98.06 239 THR B O 1
ATOM 3793 N N . ALA B 1 240 ? -4.031 27.641 17.766 1 97 240 ALA B N 1
ATOM 3794 C CA . ALA B 1 240 ? -4.828 26.625 18.438 1 97 240 ALA B CA 1
ATOM 3795 C C . ALA B 1 240 ? -6.172 27.188 18.891 1 97 240 ALA B C 1
ATOM 3797 O O . ALA B 1 240 ? -7.129 26.438 19.109 1 97 240 ALA B O 1
ATOM 3798 N N . LYS B 1 241 ? -6.277 28.453 19.062 1 96.44 241 LYS B N 1
ATOM 3799 C CA . LYS B 1 241 ? -7.531 29.094 19.453 1 96.44 241 LYS B CA 1
ATOM 3800 C C . LYS B 1 241 ? -8.469 29.219 18.25 1 96.44 241 LYS B C 1
ATOM 3802 O O . LYS B 1 241 ? -9.688 29.359 18.422 1 96.44 241 LYS B O 1
ATOM 3807 N N . ILE B 1 242 ? -7.883 29.219 17.078 1 97.38 242 ILE B N 1
ATOM 3808 C CA . ILE B 1 242 ? -8.641 29.5 15.859 1 97.38 242 ILE B CA 1
ATOM 3809 C C . ILE B 1 242 ? -9 28.172 15.18 1 97.38 242 ILE B C 1
ATOM 3811 O O . ILE B 1 242 ? -10.148 27.969 14.781 1 97.38 242 ILE B O 1
ATOM 3815 N N . ALA B 1 243 ? -8.047 27.281 15.078 1 98 243 ALA B N 1
ATOM 3816 C CA . ALA B 1 243 ? -8.211 26.016 14.367 1 98 243 ALA B CA 1
ATOM 3817 C C . ALA B 1 243 ? -8.641 24.906 15.32 1 98 243 ALA B C 1
ATOM 3819 O O . ALA B 1 243 ? -8.484 25.031 16.531 1 98 243 ALA B O 1
ATOM 3820 N N . ASP B 1 244 ? -9.195 23.859 14.828 1 97.44 244 ASP B N 1
ATOM 3821 C CA . ASP B 1 244 ? -9.586 22.703 15.633 1 97.44 244 ASP B CA 1
ATOM 3822 C C . ASP B 1 244 ? -8.367 21.922 16.109 1 97.44 244 ASP B C 1
ATOM 3824 O O . ASP B 1 244 ? -8.414 21.266 17.156 1 97.44 244 ASP B O 1
ATOM 3828 N N . ARG B 1 245 ? -7.293 21.969 15.328 1 96.94 245 ARG B N 1
ATOM 3829 C CA . ARG B 1 245 ? -6.043 21.281 15.633 1 96.94 245 ARG B CA 1
ATOM 3830 C C . ARG B 1 245 ? -4.859 21.969 14.969 1 96.94 245 ARG B C 1
ATOM 3832 O O . ARG B 1 245 ? -5.02 22.656 13.953 1 96.94 245 ARG B O 1
ATOM 3839 N N . VAL B 1 246 ? -3.717 21.828 15.656 1 98.56 246 VAL B N 1
ATOM 3840 C CA . VAL B 1 246 ? -2.473 22.312 15.062 1 98.56 246 VAL B CA 1
ATOM 3841 C C . VAL B 1 246 ? -1.598 21.109 14.68 1 98.56 246 VAL B C 1
ATOM 3843 O O . VAL B 1 246 ? -1.421 20.188 15.469 1 98.56 246 VAL B O 1
ATOM 3846 N N . LEU B 1 247 ? -1.182 21.078 13.469 1 98.62 247 LEU B N 1
ATOM 3847 C CA . LEU B 1 247 ? -0.181 20.109 13.023 1 98.62 247 LEU B CA 1
ATOM 3848 C C . LEU B 1 247 ? 1.185 20.781 12.883 1 98.62 247 LEU B C 1
ATOM 3850 O O . LEU B 1 247 ? 1.399 21.578 11.969 1 98.62 247 LEU B O 1
ATOM 3854 N N . LEU B 1 248 ? 2.066 20.453 13.789 1 98.62 248 LEU B N 1
ATOM 3855 C CA . LEU B 1 248 ? 3.418 21.016 13.773 1 98.62 248 LEU B CA 1
ATOM 3856 C C . LEU B 1 248 ? 4.32 20.203 12.844 1 98.62 248 LEU B C 1
ATOM 3858 O O . LEU B 1 248 ? 4.293 18.969 12.859 1 98.62 248 LEU B O 1
ATOM 3862 N N . THR B 1 249 ? 5.098 20.906 12.008 1 98.31 249 THR B N 1
ATOM 3863 C CA . THR B 1 249 ? 6.043 20.234 11.117 1 98.31 249 THR B CA 1
ATOM 3864 C C . THR B 1 249 ? 7.418 20.875 11.203 1 98.31 249 THR B C 1
ATOM 3866 O O . THR B 1 249 ? 7.527 22.109 11.297 1 98.31 249 THR B O 1
ATOM 3869 N N . SER B 1 250 ? 8.43 20.125 11.297 1 98.19 250 SER B N 1
ATOM 3870 C CA . SER B 1 250 ? 9.836 20.5 11.266 1 98.19 250 SER B CA 1
ATOM 3871 C C . SER B 1 250 ? 10.664 19.516 10.453 1 98.19 250 SER B C 1
ATOM 3873 O O . SER B 1 250 ? 11.43 18.734 11.008 1 98.19 250 SER B O 1
ATOM 3875 N N . PRO B 1 251 ? 10.586 19.578 9.156 1 95.56 251 PRO B N 1
ATOM 3876 C CA . PRO B 1 251 ? 11.07 18.5 8.281 1 95.56 251 PRO B CA 1
ATOM 3877 C C . PRO B 1 251 ? 12.586 18.297 8.383 1 95.56 251 PRO B C 1
ATOM 3879 O O . PRO B 1 251 ? 13.07 17.188 8.172 1 95.56 251 PRO B O 1
ATOM 3882 N N . ASN B 1 252 ? 13.328 19.344 8.75 1 95.81 252 ASN B N 1
ATOM 3883 C CA . ASN B 1 252 ? 14.773 19.203 8.719 1 95.81 252 ASN B CA 1
ATOM 3884 C C . ASN B 1 252 ? 15.391 19.438 10.094 1 95.81 252 ASN B C 1
ATOM 3886 O O . ASN B 1 252 ? 16.609 19.531 10.227 1 95.81 252 ASN B O 1
ATOM 3890 N N . SER B 1 253 ? 14.547 19.594 11.047 1 96.81 253 SER B N 1
ATOM 3891 C CA . SER B 1 253 ? 15.07 19.859 12.383 1 96.81 253 SER B CA 1
ATOM 3892 C C . SER B 1 253 ? 14.125 19.328 13.461 1 96.81 253 SER B C 1
ATOM 3894 O O . SER B 1 253 ? 13.43 20.109 14.117 1 96.81 253 SER B O 1
ATOM 3896 N N . PHE B 1 254 ? 14.172 18.094 13.711 1 97.81 254 PHE B N 1
ATOM 3897 C CA . PHE B 1 254 ? 13.328 17.484 14.727 1 97.81 254 PHE B CA 1
ATOM 3898 C C . PHE B 1 254 ? 13.578 18.109 16.094 1 97.81 254 PHE B C 1
ATOM 3900 O O . PHE B 1 254 ? 12.633 18.359 16.844 1 97.81 254 PHE B O 1
ATOM 3907 N N . GLY B 1 255 ? 14.828 18.344 16.391 1 97.62 255 GLY B N 1
ATOM 3908 C CA . GLY B 1 255 ? 15.188 18.953 17.656 1 97.62 255 GLY B CA 1
ATOM 3909 C C . GLY B 1 255 ? 14.484 20.281 17.906 1 97.62 255 GLY B C 1
ATOM 3910 O O . GLY B 1 255 ? 14 20.531 19 1 97.62 255 GLY B O 1
ATOM 3911 N N . SER B 1 256 ? 14.375 21.141 16.875 1 97.94 256 SER B N 1
ATOM 3912 C CA . SER B 1 256 ? 13.68 22.422 17.016 1 97.94 256 SER B CA 1
ATOM 3913 C C . SER B 1 256 ? 12.195 22.219 17.266 1 97.94 256 SER B C 1
ATOM 3915 O O . SER B 1 256 ? 11.562 23 17.984 1 97.94 256 SER B O 1
ATOM 3917 N N . GLY B 1 257 ? 11.641 21.172 16.625 1 98.12 257 GLY B N 1
ATOM 3918 C CA . GLY B 1 257 ? 10.25 20.844 16.891 1 98.12 257 GLY B CA 1
ATOM 3919 C C . GLY B 1 257 ? 9.992 20.438 18.328 1 98.12 257 GLY B C 1
ATOM 3920 O O . GLY B 1 257 ? 9.031 20.891 18.953 1 98.12 257 GLY B O 1
ATOM 3921 N N . LEU B 1 258 ? 10.914 19.641 18.828 1 97.56 258 LEU B N 1
ATOM 3922 C CA . LEU B 1 258 ? 10.805 19.188 20.219 1 97.56 258 LEU B CA 1
ATOM 3923 C C . LEU B 1 258 ? 10.922 20.359 21.172 1 97.56 258 LEU B C 1
ATOM 3925 O O . LEU B 1 258 ? 10.188 20.438 22.156 1 97.56 258 LEU B O 1
ATOM 3929 N N . GLU B 1 259 ? 11.867 21.172 20.922 1 97.38 259 GLU B N 1
ATOM 3930 C CA . GLU B 1 259 ? 12.062 22.359 21.766 1 97.38 259 GLU B CA 1
ATOM 3931 C C . GLU B 1 259 ? 10.812 23.219 21.797 1 97.38 259 GLU B C 1
ATOM 3933 O O . GLU B 1 259 ? 10.406 23.688 22.859 1 97.38 259 GLU B O 1
ATOM 3938 N N . LEU B 1 260 ? 10.227 23.453 20.641 1 97.94 260 LEU B N 1
ATOM 3939 C CA . LEU B 1 260 ? 9.008 24.25 20.578 1 97.94 260 LEU B CA 1
ATOM 3940 C C . LEU B 1 260 ? 7.879 23.594 21.359 1 97.94 260 LEU B C 1
ATOM 3942 O O . LEU B 1 260 ? 7.148 24.266 22.078 1 97.94 260 LEU B O 1
ATOM 3946 N N . LEU B 1 261 ? 7.742 22.266 21.234 1 97.38 261 LEU B N 1
ATOM 3947 C CA . LEU B 1 261 ? 6.715 21.531 21.953 1 97.38 261 LEU B CA 1
ATOM 3948 C C . LEU B 1 261 ? 6.902 21.672 23.469 1 97.38 261 LEU B C 1
ATOM 3950 O O . LEU B 1 261 ? 5.926 21.828 24.203 1 97.38 261 LEU B O 1
ATOM 3954 N N . ARG B 1 262 ? 8.133 21.656 23.906 1 96.25 262 ARG B N 1
ATOM 3955 C CA . ARG B 1 262 ? 8.406 21.797 25.344 1 96.25 262 ARG B CA 1
ATOM 3956 C C . ARG B 1 262 ? 8.039 23.188 25.828 1 96.25 262 ARG B C 1
ATOM 3958 O O . ARG B 1 262 ? 7.59 23.359 26.969 1 96.25 262 ARG B O 1
ATOM 3965 N N . GLN B 1 263 ? 8.195 24.156 24.969 1 95.69 263 GLN B N 1
ATOM 3966 C CA . GLN B 1 263 ? 7.809 25.516 25.297 1 95.69 263 GLN B CA 1
ATOM 3967 C C . GLN B 1 263 ? 6.293 25.641 25.422 1 95.69 263 GLN B C 1
ATOM 3969 O O . GLN B 1 263 ? 5.793 26.516 26.141 1 95.69 263 GLN B O 1
ATOM 3974 N N . LEU B 1 264 ? 5.578 24.844 24.734 1 95.06 264 LEU B N 1
ATOM 3975 C CA . LEU B 1 264 ? 4.121 24.906 24.688 1 95.06 264 LEU B CA 1
ATOM 3976 C C . LEU B 1 264 ? 3.512 24.172 25.891 1 95.06 264 LEU B C 1
ATOM 3978 O O . LEU B 1 264 ? 2.316 24.312 26.156 1 95.06 264 LEU B O 1
ATOM 3982 N N . LYS B 1 265 ? 4.227 23.297 26.578 1 85.81 265 LYS B N 1
ATOM 3983 C CA . LYS B 1 265 ? 3.764 22.641 27.781 1 85.81 265 LYS B CA 1
ATOM 3984 C C . LYS B 1 265 ? 4.031 23.5 29.016 1 85.81 265 LYS B C 1
ATOM 3986 O O . LYS B 1 265 ? 3.186 23.594 29.906 1 85.81 265 LYS B O 1
#

Organism: Nitrososphaera gargensis (strain Ga9.2) (NCBI:txid1237085)